Protein AF-A0A2U3DQQ8-F1 (afdb_monomer_lite)

Radius of gyration: 31.72 Å; chains: 1; bounding box: 75×87×96 Å

Sequence (753 aa):
MADPEFFMLKPSAWMDASTADTLLGSFVQNYADPLSGAHIPAIGESHLQYSVGEITGSFTDFITDPYAERTKDPSVILNSLGFKSTGETDEAFGLQGKLIWYRRLKDVDYFFDKVRNDSAVRSRVSKWISPWHNAFLVVGIMICEDVDIIWTTDTTVSQSNAEVPIRQITRATGELLSATDAHAESTTEITGHLRRARSGQSKIFAIQLRPVTKGYNIKQLSVIDRHRVLGSEREEDDSIPDDELFLDTFNTVDANARTYYYGLKAILRLLSSTLTTADASRQPPRDPTDSGFVSKKRLFTIERNHPIVPIWESHIFRYFKDTYSSEHVRSVNCLRIGVGSTPMHNPVTILVLVEPNKVSAVEAESTAKRTQDLCKSHSLSDVEVEIAELMEPRNAGDRMRGHDDTHVLNGPFARNLYIGASIGPPWSSGWGSSGSFGGHIIGKGKSPPHKEMLLALTCDHVCFTDHRPCHEKALVQRVYKMNDSTHRYEMLTPSASDADDTEEFLRQRVDAASINITDARKRGDQDFIRQQEEARVDADRSLQGFLSAKRKVGDIFGTGGARVSANAVMPMDWGVVLEDLELEHQDLNKLPPIQFSGGNTIISAIERAMGCFLSPQLGNPTPATKLPPGTLPRQISRLRTISPNPDEVFFKVGRTTGWTAGRYNPCRSMVLNNEYSDYGWCLFWCFLGIPSDVPFGAPGDSGSLVFDREGQATGLYFAGRNSIPDVSCVISLDTVFRDIETQLDVTDIRLAS

pLDDT: mean 74.2, std 21.16, range [28.09, 97.88]

Secondary structure (DSSP, 8-state):
-PPPPEEEPPGGGPEEGGGHHHHTT-EEE----SSS------S-S---PPP--EEEEEE------TTGGGSS-----GGGGSPPP-S-TTS--S-TTEEEEEEEETTHHHHHHHHHT-HHHHHHHHHH-BTTB-EEEEEEEEEEEEEEEEEE--------S------PEEEP------S----------EEEEEEE-TT--EEEEEEEEEEE--GGGTTTGGGTTTSTT-PPP------------SSSSSS-S-HHHHHTTBTBSSEEEEEEE-S-TT-TTSS--B-TTTTTPBPPPEEEPPPTT-THHHHIIIIIHHHHHHHS-GGGEEEEEEEEEES-SSGGGS-EEEEEEE-TTTS-HHHHHHHHHHHHHHHHHTT-TTEEEEEEEEE--TTHHHHHTTS-TT-S----S-SSPPTT-EEB-TT--SGGG-EE--EEEEEEETTTTT-EEEEEEE-HHHHS-S-S-TT-GGGGGS-EETTSTT---EEESS-HHHHHHHHHHHHHHHHHHHHHHHHHHHHT-HHHHHHHHHHHHHHHHHHHHHHTS--EEEEEEEE--SPEETTEEEE---EEEEE-TTS--SSTTBPPP---TTTHHHHHHHHHHHHTTS-SSSSS--S--PPPTT-S-SB--EE--SPPPTTSEEEEEETTTEEEEEEEEEEEEEEE-GGGGGG-EEEEEEEEESSTTS-S--TT-TTPEEEETT-EEEEEE---TTS-TTEEEEEEHHHHHHHHHHHHSEEEEEE--

Foldseek 3Di:
DDFFAKAFADPLPWAFCVCVQQQAQFKFKDPQESPPSPDRPPSPDDGPRDDADKDKDWDDDFDQDPPCPPPPDGQGDPVVVPGDYDDDPVPRPPLVQWTKMKMFGPPVVVSCVVQCPDPVCCVPLVVSDDPVMWMKTFGMWMKIFHKDKDKDQDPDDDDDDDDDFPDWDWDFDDDPDDDDDDDDDDGRGTTITIDGDPVGTMITGIIGIDIDDDPVCPPPPVQPPPPPRDDDDDDDDDDDDDDPDDDPPPPPLDPLQQCLQALFPFRKGWLDKPDPPVPPVFSQDLPPPDDRDGQHKFWAFDAPPPLCLVCLVVPLVVCCQVPDDLPWWFWWDFIFITRDPDSVVGFTETETETAPPPAHSVRQHVVQVVSCVSCVVSVNNRYMYIYIYGDPPPCPVVVQVPQPLVPQVPDLLDLADEFQFWKAFLPQDDQLLIATWAWWKWWAFPVVGGDIFIKIKFFQCNHPPPPPVPPPPVCLPAKPACPPVPDWTWMFTNHNHVLVVVLVVLVVQLVVLVVQLVVCVVVVNPVSNVVSVVSNVVSVVSNVSSVPRDGTQATWRTAQRQAAPPPALAGGGMTIGGGDPPRPPPAIQFHRPDDQSPPVVQQVLVVVLVQVPVDPPDPDRDPDPRPPVPQADRGAFAADPDDFRQSFKKWKAHSSRGIWIWGWHSNWMWGADPVCNPSGIHTFTKIATTPRSDARDANRHGGIFMAGSVNHTFWGWHACPSDRNRITGTDGVVVNQVSCCVRHSIHPMGGDD

Organism: Purpureocillium lilacinum (NCBI:txid33203)

InterPro domains:
  IPR009003 Peptidase S1, PA clan [SSF50494] (696-742)

Structure (mmCIF, N/CA/C/O backbone):
data_AF-A0A2U3DQQ8-F1
#
_entry.id   AF-A0A2U3DQQ8-F1
#
loop_
_atom_site.group_PDB
_atom_site.id
_atom_site.type_symbol
_atom_site.label_atom_id
_atom_site.label_alt_id
_atom_site.label_comp_id
_atom_site.label_asym_id
_atom_site.label_entity_id
_atom_site.label_seq_id
_atom_site.pdbx_PDB_ins_code
_atom_site.Cartn_x
_atom_site.Cartn_y
_atom_site.Cartn_z
_atom_site.occupancy
_atom_site.B_iso_or_equiv
_atom_site.auth_seq_id
_atom_site.auth_comp_id
_atom_site.auth_asym_id
_atom_site.auth_atom_id
_atom_site.pdbx_PDB_model_num
ATOM 1 N N . MET A 1 1 ? -12.387 24.881 3.559 1.00 42.22 1 MET A N 1
ATOM 2 C CA . MET A 1 1 ? -11.032 25.410 3.832 1.00 42.22 1 MET A CA 1
ATOM 3 C C . MET A 1 1 ? -10.789 25.194 5.312 1.00 42.22 1 MET A C 1
ATOM 5 O O . MET A 1 1 ? -11.710 25.457 6.066 1.00 42.22 1 MET A O 1
ATOM 9 N N . ALA A 1 2 ? -9.646 24.634 5.711 1.00 40.75 2 ALA A N 1
ATOM 10 C CA . ALA A 1 2 ? -9.320 24.512 7.133 1.00 40.75 2 ALA A CA 1
ATOM 11 C C . ALA A 1 2 ? -9.087 25.910 7.727 1.00 40.75 2 ALA A C 1
ATOM 13 O O . ALA A 1 2 ? -8.547 26.773 7.027 1.00 40.75 2 ALA A O 1
ATOM 14 N N . ASP A 1 3 ? -9.489 26.122 8.980 1.00 56.62 3 ASP A N 1
ATOM 15 C CA . ASP A 1 3 ? -9.179 27.360 9.693 1.00 56.62 3 ASP A CA 1
ATOM 16 C C . ASP A 1 3 ? -7.654 27.542 9.792 1.00 56.62 3 ASP A C 1
ATOM 18 O O . ASP A 1 3 ? -6.929 26.560 9.977 1.00 56.62 3 ASP A O 1
ATOM 22 N N . PRO A 1 4 ? -7.134 28.772 9.628 1.00 68.69 4 PRO A N 1
ATOM 23 C CA . PRO A 1 4 ? -5.702 29.020 9.734 1.00 68.69 4 PRO A CA 1
ATOM 24 C C . PRO A 1 4 ? -5.204 28.732 11.161 1.00 68.69 4 PRO A C 1
ATOM 26 O O . PRO A 1 4 ? -5.906 28.998 12.134 1.00 68.69 4 PRO A O 1
ATOM 29 N N . GLU A 1 5 ? -4.001 28.184 11.304 1.00 75.69 5 GLU A N 1
ATOM 30 C CA . GLU A 1 5 ? -3.415 27.832 12.607 1.00 75.69 5 GLU A CA 1
ATOM 31 C C . GLU A 1 5 ? -2.658 29.031 13.215 1.00 75.69 5 GLU A C 1
ATOM 33 O O . GLU A 1 5 ? -2.246 29.951 12.499 1.00 75.69 5 GLU A O 1
ATOM 38 N N . PHE A 1 6 ? -2.534 29.062 14.548 1.00 84.12 6 PHE A N 1
ATOM 39 C CA . PHE A 1 6 ? -1.741 30.069 15.260 1.00 84.12 6 PHE A CA 1
ATOM 40 C C . PHE A 1 6 ? -0.279 29.619 15.347 1.00 84.12 6 PHE A C 1
ATOM 42 O O . PHE A 1 6 ? 0.011 28.513 15.788 1.00 84.12 6 PHE A O 1
ATOM 49 N N . PHE A 1 7 ? 0.633 30.512 14.979 1.00 84.69 7 PHE A N 1
ATOM 50 C CA . PHE A 1 7 ? 2.076 30.362 15.100 1.00 84.69 7 PHE A CA 1
ATOM 51 C C . PHE A 1 7 ? 2.543 31.047 16.382 1.00 84.69 7 PHE A C 1
ATOM 53 O O . PHE A 1 7 ? 2.305 32.246 16.556 1.00 84.69 7 PHE A O 1
ATOM 60 N N . MET A 1 8 ? 3.190 30.297 17.273 1.00 85.69 8 MET A N 1
ATOM 61 C CA . MET A 1 8 ? 3.765 30.839 18.505 1.00 85.69 8 MET A CA 1
ATOM 62 C C . MET A 1 8 ? 5.110 31.514 18.231 1.00 85.69 8 MET A C 1
ATOM 64 O O . MET A 1 8 ? 5.943 31.005 17.485 1.00 85.69 8 MET A O 1
ATOM 68 N N . LEU A 1 9 ? 5.309 32.675 18.845 1.00 84.38 9 LEU A N 1
ATOM 69 C CA . LEU A 1 9 ? 6.535 33.457 18.793 1.00 84.38 9 LEU A CA 1
ATOM 70 C C . LEU A 1 9 ? 7.473 33.022 19.916 1.00 84.38 9 LEU A C 1
ATOM 72 O O . LEU A 1 9 ? 7.043 32.886 21.067 1.00 84.38 9 LEU A O 1
ATOM 76 N N . LYS A 1 10 ? 8.771 32.921 19.612 1.00 80.06 10 LYS A N 1
ATOM 77 C CA . LYS A 1 10 ? 9.804 32.838 20.650 1.00 80.06 10 LYS A CA 1
ATOM 78 C C . LYS A 1 10 ? 9.715 34.055 21.580 1.00 80.06 10 LYS A C 1
ATOM 80 O O . LYS A 1 10 ? 9.422 35.147 21.087 1.00 80.06 10 LYS A O 1
ATOM 85 N N . PRO A 1 11 ? 10.005 33.926 22.889 1.00 84.88 11 PRO A N 1
ATOM 86 C CA . PRO A 1 11 ? 9.949 35.045 23.836 1.00 84.88 11 PRO A CA 1
ATOM 87 C C . PRO A 1 11 ? 10.715 36.300 23.389 1.00 84.88 11 PRO A C 1
ATOM 89 O O . PRO A 1 11 ? 10.252 37.418 23.601 1.00 84.88 11 PRO A O 1
ATOM 92 N N . SER A 1 12 ? 11.852 36.128 22.707 1.00 79.75 12 SER A N 1
ATOM 93 C CA . SER A 1 12 ? 12.651 37.225 22.137 1.00 79.75 12 SER A CA 1
ATOM 94 C C . SER A 1 12 ? 11.964 37.972 20.986 1.00 79.75 12 SER A C 1
ATOM 96 O O . SER A 1 12 ? 12.320 39.113 20.701 1.00 79.75 12 SER A O 1
ATOM 98 N N . ALA A 1 13 ? 10.976 37.351 20.342 1.00 83.38 13 ALA A N 1
ATOM 99 C CA . ALA A 1 13 ? 10.200 37.892 19.230 1.00 83.38 13 ALA A CA 1
ATOM 100 C C . ALA A 1 13 ? 8.804 38.389 19.653 1.00 83.38 13 ALA A C 1
ATOM 102 O O . ALA A 1 13 ? 8.005 38.779 18.799 1.00 83.38 13 ALA A O 1
ATOM 103 N N . TRP A 1 14 ? 8.480 38.374 20.952 1.00 90.12 14 TRP A N 1
ATOM 104 C CA . TRP A 1 14 ? 7.203 38.887 21.444 1.00 90.12 14 TRP A CA 1
ATOM 105 C C . TRP A 1 14 ? 7.077 40.385 21.168 1.00 90.12 14 TRP A C 1
ATOM 107 O O . TRP A 1 14 ? 7.939 41.189 21.528 1.00 90.12 14 TRP A O 1
ATOM 117 N N . MET A 1 15 ? 5.968 40.774 20.545 1.00 91.06 15 MET A N 1
ATOM 118 C CA . MET A 1 15 ? 5.722 42.166 20.171 1.00 91.06 15 MET A CA 1
ATOM 119 C C . MET A 1 15 ? 4.923 42.885 21.249 1.00 91.06 15 MET A C 1
ATOM 121 O O . MET A 1 15 ? 4.187 42.270 22.014 1.00 91.06 15 MET A O 1
ATOM 125 N N . ASP A 1 16 ? 5.030 44.207 21.305 1.00 92.94 16 ASP A N 1
ATOM 126 C CA . ASP A 1 16 ? 4.180 44.996 22.189 1.00 92.94 16 ASP A CA 1
ATOM 127 C C . ASP A 1 16 ? 2.715 44.959 21.734 1.00 92.94 16 ASP A C 1
ATOM 129 O O . ASP A 1 16 ? 2.435 45.120 20.544 1.00 92.94 16 ASP A O 1
ATOM 133 N N . ALA A 1 17 ? 1.766 44.766 22.654 1.00 92.31 17 ALA A N 1
ATOM 134 C CA . ALA A 1 17 ? 0.347 44.697 22.302 1.00 92.31 17 ALA A CA 1
ATOM 135 C C . ALA A 1 17 ? -0.193 45.991 21.677 1.00 92.31 17 ALA A C 1
ATOM 137 O O . ALA A 1 17 ? -1.199 45.938 20.974 1.00 92.31 17 ALA A O 1
ATOM 138 N N . SER A 1 18 ? 0.484 47.132 21.853 1.00 91.50 18 SER A N 1
ATOM 139 C CA . SER A 1 18 ? 0.156 48.369 21.130 1.00 91.50 18 SER A CA 1
ATOM 140 C C . SER A 1 18 ? 0.273 48.236 19.602 1.00 91.50 18 SER A C 1
ATOM 142 O O . SER A 1 18 ? -0.361 48.993 18.872 1.00 91.50 18 SER A O 1
ATOM 144 N N . THR A 1 19 ? 1.015 47.242 19.099 1.00 90.00 19 THR A N 1
ATOM 145 C CA . THR A 1 19 ? 1.129 46.942 17.658 1.00 90.00 19 THR A CA 1
ATOM 146 C C . THR A 1 19 ? -0.018 46.081 17.116 1.00 90.00 19 THR A C 1
ATOM 148 O O . THR A 1 19 ? -0.097 45.830 15.917 1.00 90.00 19 THR A O 1
ATOM 151 N N . ALA A 1 20 ? -0.945 45.637 17.968 1.00 89.44 20 ALA A N 1
ATOM 152 C CA . ALA A 1 20 ? -2.054 44.773 17.570 1.00 89.44 20 ALA A CA 1
ATOM 153 C C . ALA A 1 20 ? -2.921 45.382 16.454 1.00 89.44 20 ALA A C 1
ATOM 155 O O . ALA A 1 20 ? -3.263 44.688 15.496 1.00 89.44 20 ALA A O 1
ATOM 156 N N . ASP A 1 21 ? -3.224 46.679 16.555 1.00 87.12 21 ASP A N 1
ATOM 157 C CA . ASP A 1 21 ? -4.077 47.400 15.598 1.00 87.12 21 ASP A CA 1
ATOM 158 C C . ASP A 1 21 ? -3.417 47.591 14.228 1.00 87.12 21 ASP A C 1
ATOM 160 O O . ASP A 1 21 ? -4.107 47.754 13.219 1.00 87.12 21 ASP A O 1
ATOM 164 N N . THR A 1 22 ? -2.083 47.605 14.181 1.00 85.62 22 THR A N 1
ATOM 165 C CA . THR A 1 22 ? -1.320 47.742 12.934 1.00 85.62 22 THR A CA 1
ATOM 166 C C . THR A 1 22 ? -1.014 46.387 12.306 1.00 85.62 22 THR A C 1
ATOM 168 O O . THR A 1 22 ? -0.900 46.293 11.082 1.00 85.62 22 THR A O 1
ATOM 171 N N . LEU A 1 23 ? -0.897 45.341 13.128 1.00 87.44 23 LEU A N 1
ATOM 172 C CA . LEU A 1 23 ? -0.547 43.995 12.697 1.00 87.44 23 LEU A CA 1
ATOM 173 C C . LEU A 1 23 ? -1.758 43.209 12.182 1.00 87.44 23 LEU A C 1
ATOM 175 O O . LEU A 1 23 ? -1.651 42.540 11.153 1.00 87.44 23 LEU A O 1
ATOM 179 N N . LEU A 1 24 ? -2.911 43.279 12.853 1.00 90.50 24 LEU A N 1
ATOM 180 C CA . LEU A 1 24 ? -4.107 42.548 12.436 1.00 90.50 24 LEU A CA 1
ATOM 181 C C . LEU A 1 24 ? -4.634 43.097 11.096 1.00 90.50 24 LEU A C 1
ATOM 183 O O . LEU A 1 24 ? -4.865 44.293 10.944 1.00 90.50 24 LEU A O 1
ATOM 187 N N . GLY A 1 25 ? -4.802 42.228 10.096 1.00 89.19 25 GLY A N 1
ATOM 188 C CA . GLY A 1 25 ? -5.177 42.629 8.734 1.00 89.19 25 GLY A CA 1
ATOM 189 C C . GLY A 1 25 ? -4.017 43.093 7.850 1.00 89.19 25 GLY A C 1
ATOM 190 O O . GLY A 1 25 ? -4.245 43.429 6.686 1.00 89.19 25 GLY A O 1
ATOM 191 N N . SER A 1 26 ? -2.781 43.081 8.357 1.00 90.06 26 SER A N 1
ATOM 192 C CA . SER A 1 26 ? -1.593 43.416 7.570 1.00 90.06 26 SER A CA 1
ATOM 193 C C . SER A 1 26 ? -1.087 42.231 6.739 1.00 90.06 26 SER A C 1
ATOM 195 O O . SER A 1 26 ? -1.282 41.063 7.090 1.00 90.06 26 SER A O 1
ATOM 197 N N . PHE A 1 27 ? -0.425 42.539 5.620 1.00 88.81 27 PHE A N 1
ATOM 198 C CA . PHE A 1 27 ? 0.308 41.554 4.827 1.00 88.81 27 PHE A CA 1
ATOM 199 C C . PHE A 1 27 ? 1.775 41.551 5.244 1.00 88.81 27 PHE A C 1
ATOM 201 O O . PHE A 1 27 ? 2.392 42.613 5.319 1.00 88.81 27 PHE A O 1
ATOM 208 N N . VAL A 1 28 ? 2.343 40.365 5.433 1.00 87.25 28 VAL A N 1
ATOM 209 C CA . VAL A 1 28 ? 3.750 40.164 5.792 1.00 87.25 28 VAL A CA 1
ATOM 210 C C . VAL A 1 28 ? 4.444 39.280 4.757 1.00 87.25 28 VAL A C 1
ATOM 212 O O . VAL A 1 28 ? 3.840 38.360 4.200 1.00 87.25 28 VAL A O 1
ATOM 215 N N . GLN A 1 29 ? 5.711 39.573 4.472 1.00 84.44 29 GLN A N 1
ATOM 216 C CA . GLN A 1 29 ? 6.558 38.792 3.568 1.00 84.44 29 GLN A CA 1
ATOM 217 C C . GLN A 1 29 ? 7.450 37.852 4.387 1.00 84.44 29 GLN A C 1
ATOM 219 O O . GLN A 1 29 ? 7.998 38.275 5.396 1.00 84.44 29 GLN A O 1
ATOM 224 N N . ASN A 1 30 ? 7.627 36.606 3.930 1.00 68.25 30 ASN A N 1
ATOM 225 C CA . ASN A 1 30 ? 8.611 35.656 4.471 1.00 68.25 30 ASN A CA 1
ATOM 226 C C . ASN A 1 30 ? 8.542 35.452 5.990 1.00 68.25 30 ASN A C 1
ATOM 228 O O . ASN A 1 30 ? 9.549 35.522 6.679 1.00 68.25 30 ASN A O 1
ATOM 232 N N . TYR A 1 31 ? 7.362 35.126 6.510 1.00 64.19 31 TYR A N 1
ATOM 233 C CA . TYR A 1 31 ? 7.214 34.803 7.932 1.00 64.19 31 TYR A CA 1
ATOM 234 C C . TYR A 1 31 ? 7.854 33.452 8.338 1.00 64.19 31 TYR A C 1
ATOM 236 O O . TYR A 1 31 ? 7.816 33.038 9.491 1.00 64.19 31 TYR A O 1
ATOM 244 N N . ALA A 1 32 ? 8.434 32.731 7.382 1.00 53.16 32 ALA A N 1
ATOM 245 C CA . ALA A 1 32 ? 8.923 31.371 7.543 1.00 53.16 32 ALA A CA 1
ATOM 246 C C . ALA A 1 32 ? 10.331 31.300 8.161 1.00 53.16 32 ALA A C 1
ATOM 248 O O . ALA A 1 32 ? 11.183 30.645 7.576 1.00 53.16 32 ALA A O 1
ATOM 249 N N . ASP A 1 33 ? 10.566 31.975 9.291 1.00 53.25 33 ASP A N 1
ATOM 250 C CA . ASP A 1 33 ? 11.602 31.595 10.263 1.00 53.25 33 ASP A CA 1
ATOM 251 C C . ASP A 1 33 ? 11.461 32.383 11.592 1.00 53.25 33 ASP A C 1
ATOM 253 O O . ASP A 1 33 ? 12.107 33.414 11.788 1.00 53.25 33 ASP A O 1
ATOM 257 N N . PRO A 1 34 ? 10.616 31.930 12.536 1.00 45.81 34 PRO A N 1
ATOM 258 C CA . PRO A 1 34 ? 10.566 32.502 13.882 1.00 45.81 34 PRO A CA 1
ATOM 259 C C . PRO A 1 34 ? 11.823 32.202 14.730 1.00 45.81 34 PRO A C 1
ATOM 261 O O . PRO A 1 34 ? 11.906 32.688 15.860 1.00 45.81 34 PRO A O 1
ATOM 264 N N . LEU A 1 35 ? 12.790 31.418 14.224 1.00 43.94 35 LEU A N 1
ATOM 265 C CA . LEU A 1 35 ? 13.997 30.990 14.940 1.00 43.94 35 LEU A CA 1
ATOM 266 C C . LEU A 1 35 ? 15.199 31.912 14.697 1.00 43.94 35 LEU A C 1
ATOM 268 O O . LEU A 1 35 ? 15.984 32.101 15.624 1.00 43.94 35 LEU A O 1
ATOM 272 N N . SER A 1 36 ? 15.339 32.529 13.517 1.00 48.25 36 SER A N 1
ATOM 273 C CA . SER A 1 36 ? 16.513 33.370 13.200 1.00 48.25 36 SER A CA 1
ATOM 274 C C . SER A 1 36 ? 16.530 34.749 13.861 1.00 48.25 36 SER A C 1
ATOM 276 O O . SER A 1 36 ? 17.510 35.480 13.715 1.00 48.25 36 SER A O 1
ATOM 278 N N . GLY A 1 37 ? 15.458 35.161 14.551 1.00 46.72 37 GLY A N 1
ATOM 279 C CA . GLY A 1 37 ? 15.333 36.532 15.067 1.00 46.72 37 GLY A CA 1
ATOM 280 C C . GLY A 1 37 ? 15.417 37.598 13.963 1.00 46.72 37 GLY A C 1
ATOM 281 O O . GLY A 1 37 ? 15.601 38.782 14.256 1.00 46.72 37 GLY A O 1
ATOM 282 N N . ALA A 1 38 ? 15.304 37.185 12.693 1.00 41.28 38 ALA A N 1
ATOM 283 C CA . ALA A 1 38 ? 15.413 38.059 11.546 1.00 41.28 38 ALA A CA 1
ATOM 284 C C . ALA A 1 38 ? 14.256 39.062 11.559 1.00 41.28 38 ALA A C 1
ATOM 286 O O . ALA A 1 38 ? 13.087 38.724 11.740 1.00 41.28 38 ALA A O 1
ATOM 287 N N . HIS A 1 39 ? 14.644 40.323 11.412 1.00 45.44 39 HIS A N 1
ATOM 288 C CA . HIS A 1 39 ? 13.839 41.526 11.540 1.00 45.44 39 HIS A CA 1
ATOM 289 C C . HIS A 1 39 ? 12.406 41.375 10.990 1.00 45.44 39 HIS A C 1
ATOM 291 O O . HIS A 1 39 ? 12.203 41.218 9.785 1.00 45.44 39 HIS A O 1
ATOM 297 N N . ILE A 1 40 ? 11.401 41.532 11.862 1.00 49.38 40 ILE A N 1
ATOM 298 C CA . ILE A 1 40 ? 10.066 41.976 11.439 1.00 49.38 40 ILE A CA 1
ATOM 299 C C . ILE A 1 40 ? 10.301 43.287 10.673 1.00 49.38 40 ILE A C 1
ATOM 301 O O . ILE A 1 40 ? 10.943 44.175 11.245 1.00 49.38 40 ILE A O 1
ATOM 305 N N . PRO A 1 41 ? 9.866 43.432 9.404 1.00 41.88 41 PRO A N 1
ATOM 306 C CA . PRO A 1 41 ? 10.071 44.679 8.680 1.00 41.88 41 PRO A CA 1
ATOM 307 C C . PRO A 1 41 ? 9.526 45.817 9.539 1.00 41.88 41 PRO A C 1
ATOM 309 O O . PRO A 1 41 ? 8.398 45.725 10.029 1.00 41.88 41 PRO A O 1
ATOM 312 N N . ALA A 1 42 ? 10.360 46.834 9.778 1.00 43.62 42 ALA A N 1
ATOM 313 C CA . ALA A 1 42 ? 10.016 47.964 10.626 1.00 43.62 42 ALA A CA 1
ATOM 314 C C . ALA A 1 42 ? 8.600 48.445 10.278 1.00 43.62 42 ALA A C 1
ATOM 316 O O . ALA A 1 42 ? 8.320 48.798 9.131 1.00 43.62 42 ALA A O 1
ATOM 317 N N . ILE A 1 43 ? 7.698 48.396 11.264 1.00 51.19 43 ILE A N 1
ATOM 318 C CA . ILE A 1 43 ? 6.328 48.915 11.181 1.00 51.19 43 ILE A CA 1
ATOM 319 C C . ILE A 1 43 ? 6.463 50.429 11.013 1.00 51.19 43 ILE A C 1
ATOM 321 O O . ILE A 1 43 ? 6.540 51.180 11.981 1.00 51.19 43 ILE A O 1
ATOM 325 N N . GLY A 1 44 ? 6.646 50.869 9.775 1.00 46.66 44 GLY A N 1
ATOM 326 C CA . GLY A 1 44 ? 7.207 52.187 9.521 1.00 46.66 44 GLY A CA 1
ATOM 327 C C . GLY A 1 44 ? 7.501 52.420 8.054 1.00 46.66 44 GLY A C 1
ATOM 328 O O . GLY A 1 44 ? 8.564 52.918 7.735 1.00 46.66 44 GLY A O 1
ATOM 329 N N . GLU A 1 45 ? 6.588 51.996 7.181 1.00 43.97 45 GLU A N 1
ATOM 330 C CA . GLU A 1 45 ? 6.246 52.644 5.911 1.00 43.97 45 GLU A CA 1
ATOM 331 C C . GLU A 1 45 ? 5.282 51.711 5.170 1.00 43.97 45 GLU A C 1
ATOM 333 O O . GLU A 1 45 ? 5.672 50.710 4.576 1.00 43.97 45 GLU A O 1
ATOM 338 N N . SER A 1 46 ? 3.995 52.077 5.182 1.00 46.16 46 SER A N 1
ATOM 339 C CA . SER A 1 46 ? 2.933 51.546 4.316 1.00 46.16 46 SER A CA 1
ATOM 340 C C . SER A 1 46 ? 2.035 50.397 4.817 1.00 46.16 46 SER A C 1
ATOM 342 O O . SER A 1 46 ? 1.916 49.339 4.204 1.00 46.16 46 SER A O 1
ATOM 344 N N . HIS A 1 47 ? 1.246 50.674 5.857 1.00 49.25 47 HIS A N 1
ATOM 345 C CA . HIS A 1 47 ? 0.075 49.859 6.195 1.00 49.25 47 HIS A CA 1
ATOM 346 C C . HIS A 1 47 ? -1.153 50.388 5.443 1.00 49.25 47 HIS A C 1
ATOM 348 O O . HIS A 1 47 ? -1.596 51.512 5.671 1.00 49.25 47 HIS A O 1
ATOM 354 N N . LEU A 1 48 ? -1.717 49.591 4.534 1.00 55.00 48 LEU A N 1
ATOM 355 C CA . LEU A 1 48 ? -3.103 49.789 4.107 1.00 55.00 48 LEU A CA 1
ATOM 356 C C . LEU A 1 48 ? -3.971 49.248 5.242 1.00 55.00 48 LEU A C 1
ATOM 358 O O . LEU A 1 48 ? -4.251 48.055 5.299 1.00 55.00 48 LEU A O 1
ATOM 362 N N . GLN A 1 49 ? -4.288 50.109 6.207 1.00 56.06 49 GLN A N 1
ATOM 363 C CA . GLN A 1 49 ? -5.121 49.732 7.339 1.00 56.06 49 GLN A CA 1
ATOM 364 C C . GLN A 1 49 ? -6.579 49.755 6.887 1.00 56.06 49 GLN A C 1
ATOM 366 O O . GLN A 1 49 ? -7.118 50.790 6.492 1.00 56.06 49 GLN A O 1
ATOM 371 N N . TYR A 1 50 ? -7.216 48.596 6.920 1.00 65.12 50 TYR A N 1
ATOM 372 C CA . TYR A 1 50 ? -8.641 48.475 6.670 1.00 65.12 50 TYR A CA 1
ATOM 373 C C . TYR A 1 50 ? -9.330 48.327 8.020 1.00 65.12 50 TYR A C 1
ATOM 375 O O . TYR A 1 50 ? -8.996 47.423 8.780 1.00 65.12 50 TYR A O 1
ATOM 383 N N . SER A 1 51 ? -10.305 49.181 8.322 1.00 55.56 51 SER A N 1
ATOM 384 C CA . SER A 1 51 ? -11.185 48.932 9.459 1.00 55.56 51 SER A CA 1
ATOM 385 C C . SER A 1 51 ? -12.121 47.776 9.111 1.00 55.56 51 SER A C 1
ATOM 387 O O . SER A 1 51 ? -12.907 47.835 8.159 1.00 55.56 51 SER A O 1
ATOM 389 N N . VAL A 1 52 ? -12.007 46.689 9.863 1.00 60.84 52 VAL A N 1
ATOM 390 C CA . VAL A 1 52 ? -12.869 45.511 9.749 1.00 60.84 52 VAL A CA 1
ATOM 391 C C . VAL A 1 52 ? -13.437 45.241 11.126 1.00 60.84 52 VAL A C 1
ATOM 393 O O . VAL A 1 52 ? -12.805 45.553 12.131 1.00 60.84 52 VAL A O 1
ATOM 396 N N . GLY A 1 53 ? -14.642 44.678 11.182 1.00 74.00 53 GLY A N 1
ATOM 397 C CA . GLY A 1 53 ? -15.146 44.144 12.439 1.00 74.00 53 GLY A CA 1
ATOM 398 C C . GLY A 1 53 ? -14.166 43.109 12.991 1.00 74.00 53 GLY A C 1
ATOM 399 O O . GLY A 1 53 ? -13.655 42.270 12.249 1.00 74.00 53 GLY A O 1
ATOM 400 N N . GLU A 1 54 ? -13.918 43.167 14.289 1.00 84.12 54 GLU A N 1
ATOM 401 C CA . GLU A 1 54 ? -13.061 42.218 14.986 1.00 84.12 54 GLU A CA 1
ATOM 402 C C . GLU A 1 54 ? -13.887 41.386 15.958 1.00 84.12 54 GLU A C 1
ATOM 404 O O . GLU A 1 54 ? -14.884 41.852 16.514 1.00 84.12 54 GLU A O 1
ATOM 409 N N . ILE A 1 55 ? -13.457 40.145 16.161 1.00 82.38 55 ILE A N 1
ATOM 410 C CA . ILE A 1 55 ? -13.926 39.300 17.252 1.00 82.38 55 ILE A CA 1
ATOM 411 C C . ILE A 1 55 ? -12.818 39.281 18.297 1.00 82.38 55 ILE A C 1
ATOM 413 O O . ILE A 1 55 ? -11.682 38.902 17.999 1.00 82.38 55 ILE A O 1
ATOM 417 N N . THR A 1 56 ? -13.159 39.685 19.516 1.00 84.75 56 THR A N 1
ATOM 418 C CA . THR A 1 56 ? -12.283 39.593 20.680 1.00 84.75 56 THR A CA 1
ATOM 419 C C . THR A 1 56 ? -12.814 38.528 21.630 1.00 84.75 56 THR A C 1
ATOM 421 O O . THR A 1 56 ? -14.023 38.384 21.817 1.00 84.75 56 THR A O 1
ATOM 424 N N . GLY A 1 57 ? -11.911 37.749 22.214 1.00 84.38 57 GLY A N 1
ATOM 425 C CA . GLY A 1 57 ? -12.244 36.757 23.231 1.00 84.38 57 GLY A CA 1
ATOM 426 C C . GLY A 1 57 ? -11.086 36.588 24.202 1.00 84.38 57 GLY A C 1
ATOM 427 O O . GLY A 1 57 ? -9.935 36.804 23.833 1.00 84.38 57 GLY A O 1
ATOM 428 N N . SER A 1 58 ? -11.380 36.218 25.443 1.00 80.62 58 SER A N 1
ATOM 429 C CA . SER A 1 58 ? -10.375 35.893 26.457 1.00 80.62 58 SER A CA 1
ATOM 430 C C . SER A 1 58 ? -10.508 34.439 26.888 1.00 80.62 58 SER A C 1
ATOM 432 O O . SER A 1 58 ? -11.605 33.881 26.884 1.00 80.62 58 SER A O 1
ATOM 434 N N . PHE A 1 59 ? -9.386 33.832 27.263 1.00 72.56 59 PHE A N 1
ATOM 435 C CA . PHE A 1 59 ? -9.362 32.519 27.893 1.00 72.56 59 PHE A CA 1
ATOM 436 C C . PHE A 1 59 ? -9.162 32.729 29.390 1.00 72.56 59 PHE A C 1
ATOM 438 O O . PHE A 1 59 ? -8.163 33.310 29.807 1.00 72.56 59 PHE A O 1
ATOM 445 N N . THR A 1 60 ? -10.149 32.327 30.187 1.00 57.34 60 THR A N 1
ATOM 446 C CA . THR A 1 60 ? -10.117 32.471 31.653 1.00 57.34 60 THR A CA 1
ATOM 447 C C . THR A 1 60 ? -10.045 31.134 32.383 1.00 57.34 60 THR A C 1
ATOM 449 O O . THR A 1 60 ? -9.770 31.120 33.578 1.00 57.34 60 THR A O 1
ATOM 452 N N . ASP A 1 61 ? -10.258 30.020 31.680 1.00 46.66 61 ASP A N 1
ATOM 453 C CA . ASP A 1 61 ? -10.327 28.681 32.268 1.00 46.66 61 ASP A CA 1
ATOM 454 C C . ASP A 1 61 ? -8.930 28.045 32.300 1.00 46.66 61 ASP A C 1
ATOM 456 O O . ASP A 1 61 ? -8.593 27.167 31.506 1.00 46.66 61 ASP A O 1
ATOM 460 N N . PHE A 1 62 ? -8.085 28.528 33.212 1.00 55.94 62 PHE A N 1
ATOM 461 C CA . PHE A 1 62 ? -6.819 27.877 33.543 1.00 55.94 62 PHE A CA 1
ATOM 462 C C . PHE A 1 62 ? -7.035 26.970 34.757 1.00 55.94 62 PHE A C 1
ATOM 464 O O . PHE A 1 62 ? -7.354 27.450 35.844 1.00 55.94 62 PHE A O 1
ATOM 471 N N . ILE A 1 63 ? -6.850 25.659 34.593 1.00 41.25 63 ILE A N 1
ATOM 472 C CA . ILE A 1 63 ? -6.771 24.732 35.727 1.00 41.25 63 ILE A CA 1
ATOM 473 C C . ILE A 1 63 ? -5.337 24.803 36.252 1.00 41.25 63 ILE A C 1
ATOM 475 O O . ILE A 1 63 ? -4.415 24.306 35.611 1.00 41.25 63 ILE A O 1
ATOM 479 N N . THR A 1 64 ? -5.126 25.437 37.404 1.00 45.03 64 THR A N 1
ATOM 480 C CA . THR A 1 64 ? -3.880 25.249 38.156 1.00 45.03 64 THR A CA 1
ATOM 481 C C . THR A 1 64 ? -3.941 23.880 38.825 1.00 45.03 64 THR A C 1
ATOM 483 O O . THR A 1 64 ? -4.814 23.675 39.670 1.00 45.03 64 THR A O 1
ATOM 486 N N . ASP A 1 65 ? -3.053 22.956 38.453 1.00 40.75 65 ASP A N 1
ATOM 487 C CA . ASP A 1 65 ? -2.930 21.653 39.117 1.00 40.75 65 ASP A CA 1
ATOM 488 C C . ASP A 1 65 ? -2.615 21.860 40.615 1.00 40.75 65 ASP A C 1
ATOM 490 O O . ASP A 1 65 ? -1.566 22.424 40.949 1.00 40.75 65 ASP A O 1
ATOM 494 N N . PRO A 1 66 ? -3.506 21.448 41.538 1.00 39.75 66 PRO A N 1
ATOM 495 C CA . PRO A 1 66 ? -3.291 21.623 42.969 1.00 39.75 66 PRO A CA 1
ATOM 496 C C . PRO A 1 66 ? -2.192 20.711 43.542 1.00 39.75 66 PRO A C 1
ATOM 498 O O . PRO A 1 66 ? -1.807 20.913 44.691 1.00 39.75 66 PRO A O 1
ATOM 501 N N . TYR A 1 67 ? -1.664 19.742 42.783 1.00 38.84 67 TYR A N 1
ATOM 502 C CA . TYR A 1 67 ? -0.639 18.799 43.250 1.00 38.84 67 TYR A CA 1
ATOM 503 C C . TYR A 1 67 ? 0.805 19.190 42.893 1.00 38.84 67 TYR A C 1
ATOM 505 O O . TYR A 1 67 ? 1.745 18.489 43.281 1.00 38.84 67 TYR A O 1
ATOM 513 N N . ALA A 1 68 ? 1.019 20.334 42.237 1.00 42.62 68 ALA A N 1
ATOM 514 C CA . ALA A 1 68 ? 2.345 20.823 41.845 1.00 42.62 68 ALA A CA 1
ATOM 515 C C . ALA A 1 68 ? 3.221 21.336 43.017 1.00 42.62 68 ALA A C 1
ATOM 517 O O . ALA A 1 68 ? 4.171 22.080 42.804 1.00 42.62 68 ALA A O 1
ATOM 518 N N . GLU A 1 69 ? 2.974 20.926 44.266 1.00 38.16 69 GLU A N 1
ATOM 519 C CA . GLU A 1 69 ? 3.861 21.252 45.397 1.00 38.16 69 GLU A CA 1
ATOM 520 C C . GLU A 1 69 ? 5.196 20.476 45.369 1.00 38.16 69 GLU A C 1
ATOM 522 O O . GLU A 1 69 ? 6.095 20.761 46.161 1.00 38.16 69 GLU A O 1
ATOM 527 N N . ARG A 1 70 ? 5.373 19.507 44.455 1.00 38.75 70 ARG A N 1
ATOM 528 C CA . ARG A 1 70 ? 6.621 18.719 44.334 1.00 38.75 70 ARG A CA 1
ATOM 529 C C . ARG A 1 70 ? 7.461 18.970 43.086 1.00 38.75 70 ARG A C 1
ATOM 531 O O . ARG A 1 70 ? 8.576 18.457 43.012 1.00 38.75 70 ARG A O 1
ATOM 538 N N . THR A 1 71 ? 7.010 19.808 42.166 1.00 34.75 71 THR A N 1
ATOM 539 C CA . THR A 1 71 ? 7.831 20.311 41.059 1.00 34.75 71 THR A CA 1
ATOM 540 C C . THR A 1 71 ? 7.791 21.824 41.119 1.00 34.75 71 THR A C 1
ATOM 542 O O . THR A 1 71 ? 6.720 22.406 41.212 1.00 34.75 71 THR A O 1
ATOM 545 N N . LYS A 1 72 ? 8.953 22.476 41.107 1.00 32.28 72 LYS A N 1
ATOM 546 C CA . LYS A 1 72 ? 9.077 23.930 41.290 1.00 32.28 72 LYS A CA 1
ATOM 547 C C . LYS A 1 72 ? 8.376 24.793 40.231 1.00 32.28 72 LYS A C 1
ATOM 549 O O . LYS A 1 72 ? 8.441 26.005 40.369 1.00 32.28 72 LYS A O 1
ATOM 554 N N . ASP A 1 73 ? 7.681 24.222 39.252 1.00 32.41 73 ASP A N 1
ATOM 555 C CA . ASP A 1 73 ? 7.113 24.958 38.128 1.00 32.41 73 ASP A CA 1
ATOM 556 C C . ASP A 1 73 ? 5.747 24.369 37.715 1.00 32.41 73 ASP A C 1
ATOM 558 O O . ASP A 1 73 ? 5.684 23.202 37.318 1.00 32.41 73 ASP A O 1
ATOM 562 N N . PRO A 1 74 ? 4.637 25.128 37.799 1.00 34.91 74 PRO A N 1
ATOM 563 C CA . PRO A 1 74 ? 3.374 24.749 37.178 1.00 34.91 74 PRO A CA 1
ATOM 564 C C . PRO A 1 74 ? 3.425 25.075 35.678 1.00 34.91 74 PRO A C 1
ATOM 566 O O . PRO A 1 74 ? 3.424 26.239 35.272 1.00 34.91 74 PRO A O 1
ATOM 569 N N . SER A 1 75 ? 3.465 24.041 34.840 1.00 34.41 75 SER A N 1
ATOM 570 C CA . SER A 1 75 ? 3.406 24.176 33.385 1.00 34.41 75 SER A CA 1
ATOM 571 C C . SER A 1 75 ? 1.957 24.344 32.908 1.00 34.41 75 SER A C 1
ATOM 573 O O . SER A 1 75 ? 1.049 23.611 33.297 1.00 34.41 75 SER A O 1
ATOM 575 N N . VAL A 1 76 ? 1.722 25.343 32.054 1.00 40.00 76 VAL A N 1
ATOM 576 C CA . VAL A 1 76 ? 0.423 25.577 31.407 1.00 40.00 76 VAL A CA 1
ATOM 577 C C . VAL A 1 76 ? 0.342 24.689 30.167 1.00 40.00 76 VAL A C 1
ATOM 579 O O . VAL A 1 76 ? 1.044 24.929 29.188 1.00 40.00 76 VAL A O 1
ATOM 582 N N . ILE A 1 77 ? -0.520 23.672 30.182 1.00 43.75 77 ILE A N 1
ATOM 583 C CA . ILE A 1 77 ? -0.756 22.823 29.008 1.00 43.75 77 ILE A CA 1
ATOM 584 C C . ILE A 1 77 ? -1.888 23.447 28.173 1.00 43.75 77 ILE A C 1
ATOM 586 O O . ILE A 1 77 ? -3.050 23.419 28.568 1.00 43.75 77 ILE A O 1
ATOM 590 N N . LEU A 1 78 ? -1.559 23.994 26.995 1.00 49.34 78 LEU A N 1
ATOM 591 C CA . LEU A 1 78 ? -2.490 24.650 26.050 1.00 49.34 78 LEU A CA 1
ATOM 592 C C . LEU A 1 78 ? -3.568 23.725 25.432 1.00 49.34 78 LEU A C 1
ATOM 594 O O . LEU A 1 78 ? -4.393 24.187 24.640 1.00 49.34 78 LEU A O 1
ATOM 598 N N . ASN A 1 79 ? -3.589 22.435 25.776 1.00 41.50 79 ASN A N 1
ATOM 599 C CA . ASN A 1 79 ? -4.460 21.427 25.156 1.00 41.50 79 ASN A CA 1
ATOM 600 C C . ASN A 1 79 ? -5.961 21.661 25.410 1.00 41.50 79 ASN A C 1
ATOM 602 O O . ASN A 1 79 ? -6.787 21.192 24.631 1.00 41.50 79 ASN A O 1
ATOM 606 N N . SER A 1 80 ? -6.336 22.415 26.448 1.00 40.53 80 SER A N 1
ATOM 607 C CA . SER A 1 80 ? -7.741 22.721 26.763 1.00 40.53 80 SER A CA 1
ATOM 608 C C . SER A 1 80 ? -8.417 23.680 25.773 1.00 40.53 80 SER A C 1
ATOM 610 O O . SER A 1 80 ? -9.631 23.863 25.824 1.00 40.53 80 SER A O 1
ATOM 612 N N . LEU A 1 81 ? -7.660 24.294 24.858 1.00 47.00 81 LEU A N 1
ATOM 613 C CA . LEU A 1 81 ? -8.144 25.393 24.019 1.00 47.00 81 LEU A CA 1
ATOM 614 C C . LEU A 1 81 ? -8.745 24.950 22.673 1.00 47.00 81 LEU A C 1
ATOM 616 O O . LEU A 1 81 ? -9.172 25.798 21.894 1.00 47.00 81 LEU A O 1
ATOM 620 N N . GLY A 1 82 ? -8.778 23.647 22.368 1.00 45.12 82 GLY A N 1
ATOM 621 C CA . GLY A 1 82 ? -9.324 23.129 21.103 1.00 45.12 82 GLY A CA 1
ATOM 622 C C . GLY A 1 82 ? -8.563 23.578 19.843 1.00 45.12 82 GLY A C 1
ATOM 623 O O . GLY A 1 82 ? -9.027 23.341 18.728 1.00 45.12 82 GLY A O 1
ATOM 624 N N . PHE A 1 83 ? -7.399 24.221 19.993 1.00 47.62 83 PHE A N 1
ATOM 625 C CA . PHE A 1 83 ? -6.523 24.611 18.888 1.00 47.62 83 PHE A CA 1
ATOM 626 C C . PHE A 1 83 ? -5.363 23.626 18.762 1.00 47.62 83 PHE A C 1
ATOM 628 O O . PHE A 1 83 ? -4.754 23.239 19.756 1.00 47.62 83 PHE A O 1
ATOM 635 N N . LYS A 1 84 ? -5.007 23.269 17.526 1.00 45.25 84 LYS A N 1
ATOM 636 C CA . LYS A 1 84 ? -3.750 22.573 17.242 1.00 45.25 84 LYS A CA 1
ATOM 637 C C . LYS A 1 84 ? -2.617 23.599 17.273 1.00 45.25 84 LYS A C 1
ATOM 639 O O . LYS A 1 84 ? -2.624 24.537 16.480 1.00 45.25 84 LYS A O 1
ATOM 644 N N . SER A 1 85 ? -1.688 23.440 18.211 1.00 47.47 85 SER A N 1
ATOM 645 C CA . SER A 1 85 ? -0.426 24.182 18.239 1.00 47.47 85 SER A CA 1
ATOM 646 C C . SER A 1 85 ? 0.664 23.316 17.611 1.00 47.47 85 SER A C 1
ATOM 648 O O . SER A 1 85 ? 0.745 22.126 17.907 1.00 47.47 85 SER A O 1
ATOM 650 N N . THR A 1 86 ? 1.498 23.897 16.754 1.00 42.62 86 THR A N 1
ATOM 651 C CA . THR A 1 86 ? 2.689 23.244 16.197 1.00 42.62 86 THR A CA 1
ATOM 652 C C . THR A 1 86 ? 3.906 24.093 16.554 1.00 42.62 86 THR A C 1
ATOM 654 O O . THR A 1 86 ? 4.115 25.151 15.961 1.00 42.62 86 THR A O 1
ATOM 657 N N . GLY A 1 87 ? 4.680 23.650 17.541 1.00 49.50 87 GLY A N 1
ATOM 658 C CA . GLY A 1 87 ? 5.920 24.276 18.001 1.00 49.50 87 GLY A CA 1
ATOM 659 C C . GLY A 1 87 ? 6.669 23.333 18.945 1.00 49.50 87 GLY A C 1
ATOM 660 O O . GLY A 1 87 ? 6.057 22.417 19.493 1.00 49.50 87 GLY A O 1
ATOM 661 N N . GLU A 1 88 ? 7.978 23.532 19.100 1.00 45.41 88 GLU A N 1
ATOM 662 C CA . GLU A 1 88 ? 8.803 22.828 20.092 1.00 45.41 88 GLU A CA 1
ATOM 663 C C . GLU A 1 88 ? 8.234 23.084 21.496 1.00 45.41 88 GLU A C 1
ATOM 665 O O . GLU A 1 88 ? 8.175 24.223 21.954 1.00 45.41 88 GLU A O 1
ATOM 670 N N . THR A 1 89 ? 7.754 22.035 22.163 1.00 50.72 89 THR A N 1
ATOM 671 C CA . THR A 1 89 ? 7.140 22.118 23.500 1.00 50.72 89 THR A CA 1
ATOM 672 C C . THR A 1 89 ? 8.159 22.239 24.631 1.00 50.72 89 THR A C 1
ATOM 674 O O . THR A 1 89 ? 7.770 22.506 25.767 1.00 50.72 89 THR A O 1
ATOM 677 N N . ASP A 1 90 ? 9.444 22.045 24.326 1.00 45.47 90 ASP A N 1
ATOM 678 C CA . ASP A 1 90 ? 10.530 22.010 25.310 1.00 45.47 90 ASP A CA 1
ATOM 679 C C . ASP A 1 90 ? 10.952 23.416 25.772 1.00 45.47 90 ASP A C 1
ATOM 681 O O . ASP A 1 90 ? 11.482 23.581 26.872 1.00 45.47 90 ASP A O 1
ATOM 685 N N . GLU A 1 91 ? 10.626 24.458 25.001 1.00 50.38 91 GLU A N 1
ATOM 686 C CA . GLU A 1 91 ? 10.604 25.830 25.502 1.00 50.38 91 GLU A CA 1
ATOM 687 C C . GLU A 1 91 ? 9.242 26.067 26.164 1.00 50.38 91 GLU A C 1
ATOM 689 O O . GLU A 1 91 ? 8.269 26.440 25.508 1.00 50.38 91 GLU A O 1
ATOM 694 N N . ALA A 1 92 ? 9.147 25.840 27.477 1.00 50.16 92 ALA A N 1
ATOM 695 C CA . ALA A 1 92 ? 7.967 26.223 28.244 1.00 50.16 92 ALA A CA 1
ATOM 696 C C . ALA A 1 92 ? 7.708 27.726 28.033 1.00 50.16 92 ALA A C 1
ATOM 698 O O . ALA A 1 92 ? 8.378 28.576 28.624 1.00 50.16 92 ALA A O 1
ATOM 699 N N . PHE A 1 93 ? 6.763 28.063 27.149 1.00 62.53 93 PHE A N 1
ATOM 700 C CA . PHE A 1 93 ? 6.361 29.440 26.892 1.00 62.53 93 PHE A CA 1
ATOM 701 C C . PHE A 1 93 ? 6.010 30.048 28.245 1.00 62.53 93 PHE A C 1
ATOM 703 O O . PHE A 1 93 ? 5.123 29.532 28.924 1.00 62.53 93 PHE A O 1
ATOM 710 N N . GLY A 1 94 ? 6.731 31.092 28.667 1.00 66.06 94 GLY A N 1
ATOM 711 C CA . GLY A 1 94 ? 6.593 31.736 29.978 1.00 66.06 94 GLY A CA 1
ATOM 712 C C . GLY A 1 94 ? 5.257 32.465 30.149 1.00 66.06 94 GLY A C 1
ATOM 713 O O . GLY A 1 94 ? 5.236 33.655 30.429 1.00 66.06 94 GLY A O 1
ATOM 714 N N . LEU A 1 95 ? 4.143 31.774 29.918 1.00 74.50 95 LEU A N 1
ATOM 715 C CA . LEU A 1 95 ? 2.755 32.217 29.986 1.00 74.50 95 LEU A CA 1
ATOM 716 C C . LEU A 1 95 ? 2.165 32.018 31.386 1.00 74.50 95 LEU A C 1
ATOM 718 O O . LEU A 1 95 ? 1.022 32.396 31.636 1.00 74.50 95 LEU A O 1
ATOM 722 N N . GLN A 1 96 ? 2.937 31.443 32.310 1.00 70.69 96 GLN A N 1
ATOM 723 C CA . GLN A 1 96 ? 2.554 31.328 33.708 1.00 70.69 96 GLN A CA 1
ATOM 724 C C . GLN A 1 96 ? 2.284 32.720 34.297 1.00 70.69 96 GLN A C 1
ATOM 726 O O . GLN A 1 96 ? 3.090 33.638 34.149 1.00 70.69 96 GLN A O 1
ATOM 731 N N . GLY A 1 97 ? 1.136 32.874 34.962 1.00 75.50 97 GLY A N 1
ATOM 732 C CA . GLY A 1 97 ? 0.724 34.155 35.545 1.00 75.50 97 GLY A CA 1
ATOM 733 C C . GLY A 1 97 ? 0.313 35.212 34.514 1.00 75.50 97 GLY A C 1
ATOM 734 O O . GLY A 1 97 ? 0.274 36.395 34.847 1.00 75.50 97 GLY A O 1
ATOM 735 N N . LYS A 1 98 ? 0.015 34.813 33.269 1.00 82.56 98 LYS A N 1
ATOM 736 C CA . LYS A 1 98 ? -0.471 35.729 32.234 1.00 82.56 98 LYS A CA 1
ATOM 737 C C . LYS A 1 98 ? -1.923 35.449 31.863 1.00 82.56 98 LYS A C 1
ATOM 739 O O . LYS A 1 98 ? -2.329 34.304 31.693 1.00 82.56 98 LYS A O 1
ATOM 744 N N . LEU A 1 99 ? -2.698 36.512 31.677 1.00 83.38 99 LEU A N 1
ATOM 745 C CA . LEU A 1 99 ? -4.025 36.461 31.075 1.00 83.38 99 LEU A CA 1
ATOM 746 C C . LEU A 1 99 ? -3.879 36.436 29.554 1.00 83.38 99 LEU A C 1
ATOM 748 O O . LEU A 1 99 ? -3.189 37.285 28.994 1.00 83.38 99 LEU A O 1
ATOM 752 N N . ILE A 1 100 ? -4.542 35.495 28.881 1.00 88.94 100 ILE A N 1
ATOM 753 C CA . ILE A 1 100 ? -4.488 35.372 27.421 1.00 88.94 100 ILE A CA 1
ATOM 754 C C . ILE A 1 100 ? -5.809 35.841 26.814 1.00 88.94 100 ILE A C 1
ATOM 756 O O . ILE A 1 100 ? -6.886 35.352 27.163 1.00 88.94 100 ILE A O 1
ATOM 760 N N . TRP A 1 101 ? -5.731 36.739 25.838 1.00 90.44 101 TRP A N 1
ATOM 761 C CA . TRP A 1 101 ? -6.846 37.046 24.946 1.00 90.44 101 TRP A CA 1
ATOM 762 C C . TRP A 1 101 ? -6.418 36.968 23.486 1.00 90.44 101 TRP A C 1
ATOM 764 O O . TRP A 1 101 ? -5.232 36.995 23.156 1.00 90.44 101 TRP A O 1
ATOM 774 N N . TYR A 1 102 ? -7.390 36.886 22.589 1.00 92.50 102 TYR A N 1
ATOM 775 C CA . TYR A 1 102 ? -7.158 36.889 21.155 1.00 92.50 102 TYR A CA 1
ATOM 776 C C . TYR A 1 102 ? -8.024 37.931 20.453 1.00 92.50 102 TYR A C 1
ATOM 778 O O . TYR A 1 102 ? -9.117 38.281 20.904 1.00 92.50 102 TYR A O 1
ATOM 786 N N . ARG A 1 103 ? -7.523 38.408 19.313 1.00 93.31 103 ARG A N 1
ATOM 787 C CA . ARG A 1 103 ? -8.254 39.242 18.354 1.00 93.31 103 ARG A CA 1
ATOM 788 C C . ARG A 1 103 ? -8.196 38.560 16.998 1.00 93.31 103 ARG A C 1
ATOM 790 O O . ARG A 1 103 ? -7.124 38.132 16.577 1.00 93.31 103 ARG A O 1
ATOM 797 N N . ARG A 1 104 ? -9.336 38.428 16.325 1.00 90.75 104 ARG A N 1
ATOM 798 C CA . ARG A 1 104 ? -9.448 37.836 14.984 1.00 90.75 104 ARG A CA 1
ATOM 799 C C . ARG A 1 104 ? -10.273 38.732 14.075 1.00 90.75 104 ARG A C 1
ATOM 801 O O . ARG A 1 104 ? -11.236 39.356 14.519 1.00 90.75 104 ARG A O 1
ATOM 808 N N . LEU A 1 105 ? -9.922 38.756 12.794 1.00 89.69 105 LEU A N 1
ATOM 809 C CA . LEU A 1 105 ? -10.741 39.411 11.780 1.00 89.69 105 LEU A CA 1
ATOM 810 C C . LEU A 1 105 ? -12.080 38.682 11.645 1.00 89.69 105 LEU A C 1
ATOM 812 O O . LEU A 1 105 ? -12.120 37.459 11.498 1.00 89.69 105 LEU A O 1
ATOM 816 N N . LYS A 1 106 ? -13.179 39.437 11.662 1.00 87.12 106 LYS A N 1
ATOM 817 C CA . LYS A 1 106 ? -14.498 38.907 11.320 1.00 87.12 106 LYS A CA 1
ATOM 818 C C . LYS A 1 106 ? -14.606 38.754 9.801 1.00 87.12 106 LYS A C 1
ATOM 820 O O . LYS A 1 106 ? -14.118 39.605 9.061 1.00 87.12 106 LYS A O 1
ATOM 825 N N . ASP A 1 107 ? -15.261 37.685 9.347 1.00 84.56 107 ASP A N 1
ATOM 826 C CA . ASP A 1 107 ? -15.543 37.436 7.927 1.00 84.56 107 ASP A CA 1
ATOM 827 C C . ASP A 1 107 ? -14.273 37.488 7.052 1.00 84.56 107 ASP A C 1
ATOM 829 O O . ASP A 1 107 ? -14.194 38.224 6.065 1.00 84.56 107 ASP A O 1
ATOM 833 N N . VAL A 1 108 ? -13.254 36.701 7.432 1.00 84.25 108 VAL A N 1
ATOM 834 C CA . VAL A 1 108 ? -11.913 36.689 6.809 1.00 84.25 108 VAL A CA 1
ATOM 835 C C . VAL A 1 108 ? -11.975 36.578 5.283 1.00 84.25 108 VAL A C 1
ATOM 837 O O . VAL A 1 108 ? -11.196 37.237 4.602 1.00 84.25 108 VAL A O 1
ATOM 840 N N . ASP A 1 109 ? -12.891 35.777 4.733 1.00 83.25 109 ASP A N 1
ATOM 841 C CA . ASP A 1 109 ? -13.057 35.631 3.281 1.00 83.25 109 ASP A CA 1
ATOM 842 C C . ASP A 1 109 ? -13.539 36.924 2.614 1.00 83.25 109 ASP A C 1
ATOM 844 O O . ASP A 1 109 ? -12.941 37.369 1.636 1.00 83.25 109 ASP A O 1
ATOM 848 N N . TYR A 1 110 ? -14.556 37.580 3.183 1.00 84.00 110 TYR A N 1
ATOM 849 C CA . TYR A 1 110 ? -15.054 38.861 2.678 1.00 84.00 110 TYR A CA 1
ATOM 850 C C . TYR A 1 110 ? -13.971 39.941 2.740 1.00 84.00 110 TYR A C 1
ATOM 852 O O . TYR A 1 110 ? -13.771 40.702 1.789 1.00 84.00 110 TYR A O 1
ATOM 860 N N . PHE A 1 111 ? -13.237 39.985 3.854 1.00 85.00 111 PHE A N 1
ATOM 861 C CA . PHE A 1 111 ? -12.098 40.876 3.999 1.00 85.00 111 PHE A CA 1
ATOM 862 C C . PHE A 1 111 ? -11.030 40.603 2.934 1.00 85.00 111 PHE A C 1
ATOM 864 O O . PHE A 1 111 ? -10.595 41.521 2.237 1.00 85.00 111 PHE A O 1
ATOM 871 N N . PHE A 1 112 ? -10.647 39.339 2.765 1.00 83.94 112 PHE A N 1
ATOM 872 C CA . PHE A 1 112 ? -9.642 38.931 1.794 1.00 83.94 112 PHE A CA 1
ATOM 873 C C . PHE A 1 112 ? -10.050 39.303 0.366 1.00 83.94 112 PHE A C 1
ATOM 875 O O . PHE A 1 112 ? -9.234 39.846 -0.376 1.00 83.94 112 PHE A O 1
ATOM 882 N N . ASP A 1 113 ? -11.310 39.087 -0.013 1.00 82.44 113 ASP A N 1
ATOM 883 C CA . ASP A 1 113 ? -11.827 39.443 -1.336 1.00 82.44 113 ASP A CA 1
ATOM 884 C C . ASP A 1 113 ? -11.842 40.955 -1.569 1.00 82.44 113 ASP A C 1
ATOM 886 O O . ASP A 1 113 ? -11.464 41.425 -2.649 1.00 82.44 113 ASP A O 1
ATOM 890 N N . LYS A 1 114 ? -12.213 41.741 -0.554 1.00 83.62 114 LYS A N 1
ATOM 891 C CA . LYS A 1 114 ? -12.159 43.206 -0.623 1.00 83.62 114 LYS A CA 1
ATOM 892 C C . LYS A 1 114 ? -10.728 43.686 -0.859 1.00 83.62 114 LYS A C 1
ATOM 894 O O . LYS A 1 114 ? -10.483 44.482 -1.763 1.00 83.62 114 LYS A O 1
ATOM 899 N N . VAL A 1 115 ? -9.782 43.173 -0.079 1.00 83.00 115 VAL A N 1
ATOM 900 C CA . VAL A 1 115 ? -8.392 43.636 -0.095 1.00 83.00 115 VAL A CA 1
ATOM 901 C C . VAL A 1 115 ? -7.607 43.095 -1.292 1.00 83.00 115 VAL A C 1
ATOM 903 O O . VAL A 1 115 ? -6.761 43.787 -1.851 1.00 83.00 115 VAL A O 1
ATOM 906 N N . ARG A 1 116 ? -7.950 41.904 -1.792 1.00 81.75 116 ARG A N 1
ATOM 907 C CA . ARG A 1 116 ? -7.405 41.353 -3.043 1.00 81.75 116 ARG A CA 1
ATOM 908 C C . ARG A 1 116 ? -7.688 42.243 -4.254 1.00 81.75 116 ARG A C 1
ATOM 910 O O . ARG A 1 116 ? -6.920 42.217 -5.218 1.00 81.75 116 ARG A O 1
ATOM 917 N N . ASN A 1 117 ? -8.786 42.992 -4.230 1.00 81.94 117 ASN A N 1
ATOM 918 C CA . ASN A 1 117 ? -9.166 43.898 -5.309 1.00 81.94 117 ASN A CA 1
ATOM 919 C C . ASN A 1 117 ? -8.534 45.292 -5.186 1.00 81.94 117 ASN A C 1
ATOM 921 O O . ASN A 1 117 ? -8.584 46.056 -6.151 1.00 81.94 117 ASN A O 1
ATOM 925 N N . ASP A 1 118 ? -7.888 45.605 -4.063 1.00 85.88 118 ASP A N 1
ATOM 926 C CA . ASP A 1 118 ? -7.194 46.872 -3.861 1.00 85.88 118 ASP A CA 1
ATOM 927 C C . ASP A 1 118 ? -5.945 46.973 -4.754 1.00 85.88 118 ASP A C 1
ATOM 929 O O . ASP A 1 118 ? -5.091 46.079 -4.797 1.00 85.88 118 ASP A O 1
ATOM 933 N N . SER A 1 119 ? -5.831 48.071 -5.502 1.00 85.38 119 SER A N 1
ATOM 934 C CA . SER A 1 119 ? -4.754 48.270 -6.473 1.00 85.38 119 SER A CA 1
ATOM 935 C C . SER A 1 119 ? -3.374 48.394 -5.820 1.00 85.38 119 SER A C 1
ATOM 937 O O . SER A 1 119 ? -2.388 47.911 -6.386 1.00 85.38 119 SER A O 1
ATOM 939 N N . ALA A 1 120 ? -3.287 48.975 -4.624 1.00 83.38 120 ALA A N 1
ATOM 940 C CA . ALA A 1 120 ? -2.037 49.126 -3.896 1.00 83.38 120 ALA A CA 1
ATOM 941 C C . ALA A 1 120 ? -1.568 47.780 -3.319 1.00 83.38 120 ALA A C 1
ATOM 943 O O . ALA A 1 120 ? -0.381 47.452 -3.431 1.00 83.38 120 ALA A O 1
ATOM 944 N N . VAL A 1 121 ? -2.494 46.946 -2.826 1.00 84.81 121 VAL A N 1
ATOM 945 C CA . VAL A 1 121 ? -2.188 45.563 -2.411 1.00 84.81 121 VAL A CA 1
ATOM 946 C C . VAL A 1 121 ? -1.739 44.723 -3.598 1.00 84.81 121 VAL A C 1
ATOM 948 O O . VAL A 1 121 ? -0.682 44.093 -3.536 1.00 84.81 121 VAL A O 1
ATOM 951 N N . ARG A 1 122 ? -2.470 44.751 -4.720 1.00 84.00 122 ARG A N 1
ATOM 952 C CA . ARG A 1 122 ? -2.090 43.999 -5.930 1.00 84.00 122 ARG A CA 1
ATOM 953 C C . ARG A 1 122 ? -0.717 44.410 -6.448 1.00 84.00 122 ARG A C 1
ATOM 955 O O . ARG A 1 122 ? 0.054 43.540 -6.844 1.00 84.00 122 ARG A O 1
ATOM 962 N N . SER A 1 123 ? -0.393 45.701 -6.430 1.00 84.69 123 SER A N 1
ATOM 963 C CA . SER A 1 123 ? 0.899 46.211 -6.903 1.00 84.69 123 SER A CA 1
ATOM 964 C C . SER A 1 123 ? 2.075 45.778 -6.018 1.00 84.69 123 SER A C 1
ATOM 966 O O . SER A 1 123 ? 3.146 45.457 -6.534 1.00 84.69 123 SER A O 1
ATOM 968 N N . ARG A 1 124 ? 1.888 45.736 -4.693 1.00 84.75 124 ARG A N 1
ATOM 969 C CA . ARG A 1 124 ? 2.960 45.409 -3.738 1.00 84.75 124 ARG A CA 1
ATOM 970 C C . ARG A 1 124 ? 3.073 43.918 -3.448 1.00 84.75 124 ARG A C 1
ATOM 972 O O . ARG A 1 124 ? 4.126 43.333 -3.678 1.00 84.75 124 ARG A O 1
ATOM 979 N N . VAL A 1 125 ? 1.985 43.282 -3.022 1.00 85.62 125 VAL A N 1
ATOM 980 C CA . VAL A 1 125 ? 1.992 41.879 -2.572 1.00 85.62 125 VAL A CA 1
ATOM 981 C C . VAL A 1 125 ? 2.321 40.921 -3.721 1.00 85.62 125 VAL A C 1
ATOM 983 O O . VAL A 1 125 ? 2.974 39.901 -3.519 1.00 85.62 125 VAL A O 1
ATOM 986 N N . SER A 1 126 ? 1.968 41.262 -4.965 1.00 83.56 126 SER A N 1
ATOM 987 C CA . SER A 1 126 ? 2.341 40.437 -6.125 1.00 83.56 126 SER A CA 1
ATOM 988 C C . SER A 1 126 ? 3.852 40.363 -6.380 1.00 83.56 126 SER A C 1
ATOM 990 O O . SER A 1 126 ? 4.304 39.375 -6.970 1.00 83.56 126 SER A O 1
ATOM 992 N N . LYS A 1 127 ? 4.617 41.371 -5.929 1.00 85.31 127 LYS A N 1
ATOM 993 C CA . LYS A 1 127 ? 6.086 41.401 -5.996 1.00 85.31 127 LYS A CA 1
ATOM 994 C C . LYS A 1 127 ? 6.725 40.570 -4.887 1.00 85.31 127 LYS A C 1
ATOM 996 O O . LYS A 1 127 ? 7.811 40.045 -5.090 1.00 85.31 127 LYS A O 1
ATOM 1001 N N . TRP A 1 128 ? 6.042 40.420 -3.752 1.00 84.69 128 TRP A N 1
ATOM 1002 C CA . TRP A 1 128 ? 6.492 39.576 -2.642 1.00 84.69 128 TRP A CA 1
ATOM 1003 C C . TRP A 1 128 ? 6.323 38.087 -2.933 1.00 84.69 128 TRP A C 1
ATOM 1005 O O . TRP A 1 128 ? 7.088 37.282 -2.422 1.00 84.69 128 TRP A O 1
ATOM 1015 N N . ILE A 1 129 ? 5.344 37.721 -3.768 1.00 81.31 129 ILE A N 1
ATOM 1016 C CA . ILE A 1 129 ? 5.076 36.322 -4.116 1.00 81.31 129 ILE A CA 1
ATOM 1017 C C . ILE A 1 129 ? 6.003 35.874 -5.255 1.00 81.31 129 ILE A C 1
ATOM 1019 O O . ILE A 1 129 ? 5.774 36.196 -6.431 1.00 81.31 129 ILE A O 1
ATOM 1023 N N . SER A 1 130 ? 7.011 35.078 -4.911 1.00 80.31 130 SER A N 1
ATOM 1024 C CA . SER A 1 130 ? 7.948 34.419 -5.829 1.00 80.31 130 SER A CA 1
ATOM 1025 C C . SER A 1 130 ? 8.036 32.916 -5.499 1.00 80.31 130 SER A C 1
ATOM 1027 O O . SER A 1 130 ? 7.495 32.488 -4.485 1.00 80.31 130 SER A O 1
ATOM 1029 N N . PRO A 1 131 ? 8.711 32.075 -6.305 1.00 72.38 131 PRO A N 1
ATOM 1030 C CA . PRO A 1 131 ? 8.936 30.662 -5.956 1.00 72.38 131 PRO A CA 1
ATOM 1031 C C . PRO A 1 131 ? 9.639 30.436 -4.598 1.00 72.38 131 PRO A C 1
ATOM 1033 O O . PRO A 1 131 ? 9.583 29.337 -4.030 1.00 72.38 131 PRO A O 1
ATOM 1036 N N . TRP A 1 132 ? 10.303 31.475 -4.087 1.00 69.31 132 TRP A N 1
ATOM 1037 C CA . TRP A 1 132 ? 11.117 31.459 -2.872 1.00 69.31 132 TRP A CA 1
ATOM 1038 C C . TRP A 1 132 ? 10.515 32.278 -1.731 1.00 69.31 132 TRP A C 1
ATOM 1040 O O . TRP A 1 132 ? 10.948 32.137 -0.592 1.00 69.31 132 TRP A O 1
ATOM 1050 N N . HIS A 1 133 ? 9.523 33.122 -2.021 1.00 76.38 133 HIS A N 1
ATOM 1051 C CA . HIS A 1 133 ? 8.954 34.052 -1.059 1.00 76.38 133 HIS A CA 1
ATOM 1052 C C . HIS A 1 133 ? 7.435 33.970 -1.054 1.00 76.38 133 HIS A C 1
ATOM 1054 O O . HIS A 1 133 ? 6.781 34.127 -2.089 1.00 76.38 133 HIS A O 1
ATOM 1060 N N . ASN A 1 134 ? 6.889 33.756 0.139 1.00 81.75 134 ASN A N 1
ATOM 1061 C CA . ASN A 1 134 ? 5.457 33.704 0.379 1.00 81.75 134 ASN A CA 1
ATOM 1062 C C . ASN A 1 134 ? 5.014 34.993 1.078 1.00 81.75 134 ASN A C 1
ATOM 1064 O O . ASN A 1 134 ? 5.718 35.532 1.937 1.00 81.75 134 ASN A O 1
ATOM 1068 N N . ALA A 1 135 ? 3.831 35.477 0.707 1.00 88.81 135 ALA A N 1
ATOM 1069 C CA . ALA A 1 135 ? 3.147 36.542 1.425 1.00 88.81 135 ALA A CA 1
ATOM 1070 C C . ALA A 1 135 ? 2.010 35.938 2.250 1.00 88.81 135 ALA A C 1
ATOM 1072 O O . ALA A 1 135 ? 1.310 35.034 1.787 1.00 88.81 135 ALA A O 1
ATOM 1073 N N . PHE A 1 136 ? 1.810 36.458 3.453 1.00 90.06 136 PHE A N 1
ATOM 1074 C CA . PHE A 1 136 ? 0.770 36.009 4.369 1.00 90.06 136 PHE A CA 1
ATOM 1075 C C . PHE A 1 136 ? -0.069 37.197 4.817 1.00 90.06 136 PHE A C 1
ATOM 1077 O O . PHE A 1 136 ? 0.447 38.301 4.964 1.00 90.06 136 PHE A O 1
ATOM 1084 N N . LEU A 1 137 ? -1.358 36.967 5.039 1.00 91.25 137 LEU A N 1
ATOM 1085 C CA . LEU A 1 137 ? -2.246 37.901 5.713 1.00 91.25 137 LEU A CA 1
ATOM 1086 C C . LEU A 1 137 ? -2.351 37.509 7.191 1.00 91.25 137 LEU A C 1
ATOM 1088 O O . LEU A 1 137 ? -2.674 36.358 7.489 1.00 91.25 137 LEU A O 1
ATOM 1092 N N . VAL A 1 138 ? -2.138 38.455 8.105 1.00 92.44 138 VAL A N 1
ATOM 1093 C CA . VAL A 1 138 ? -2.369 38.241 9.541 1.00 92.44 138 VAL A CA 1
ATOM 1094 C C . VAL A 1 138 ? -3.866 38.339 9.826 1.00 92.44 138 VAL A C 1
ATOM 1096 O O . VAL A 1 138 ? -4.459 39.411 9.723 1.00 92.44 138 VAL A O 1
ATOM 1099 N N . VAL A 1 139 ? -4.491 37.216 10.172 1.00 93.69 139 VAL A N 1
ATOM 1100 C CA . VAL A 1 139 ? -5.951 37.116 10.372 1.00 93.69 139 VAL A CA 1
ATOM 1101 C C . VAL A 1 139 ? -6.357 37.007 11.840 1.00 93.69 139 VAL A C 1
ATOM 1103 O O . VAL A 1 139 ? -7.532 37.173 12.169 1.00 93.69 139 VAL A O 1
ATOM 1106 N N . GLY A 1 140 ? -5.390 36.778 12.724 1.00 94.12 140 GLY A N 1
ATOM 1107 C CA . GLY A 1 140 ? -5.596 36.721 14.163 1.00 94.12 140 GLY A CA 1
ATOM 1108 C C . GLY A 1 140 ? -4.301 36.930 14.934 1.00 94.12 140 GLY A C 1
ATOM 1109 O O . GLY A 1 140 ? -3.215 36.711 14.405 1.00 94.12 140 GLY A O 1
ATOM 1110 N N . ILE A 1 141 ? -4.417 37.350 16.186 1.00 94.94 141 ILE A N 1
ATOM 1111 C CA . ILE A 1 141 ? -3.305 37.543 17.122 1.00 94.94 141 ILE A CA 1
ATOM 1112 C C . ILE A 1 141 ? -3.733 37.087 18.520 1.00 94.94 141 ILE A C 1
ATOM 1114 O O . ILE A 1 141 ? -4.895 37.257 18.895 1.00 94.94 141 ILE A O 1
ATOM 1118 N N . MET A 1 142 ? -2.806 36.514 19.286 1.00 94.06 142 MET A N 1
ATOM 1119 C CA . MET A 1 142 ? -2.965 36.247 20.715 1.00 94.06 142 MET A CA 1
ATOM 1120 C C . MET A 1 142 ? -2.018 37.134 21.508 1.00 94.06 142 MET A C 1
ATOM 1122 O O . MET A 1 142 ? -0.849 37.299 21.154 1.00 94.06 142 MET A O 1
ATOM 1126 N N . ILE A 1 143 ? -2.539 37.691 22.590 1.00 93.62 143 ILE A N 1
ATOM 1127 C CA . ILE A 1 143 ? -1.829 38.597 23.479 1.00 93.62 143 ILE A CA 1
ATOM 1128 C C . ILE A 1 143 ? -1.886 38.002 24.881 1.00 93.62 143 ILE A C 1
ATOM 1130 O O . ILE A 1 143 ? -2.936 37.531 25.318 1.00 93.62 143 ILE A O 1
ATOM 1134 N N . CYS A 1 144 ? -0.755 38.034 25.569 1.00 92.56 144 CYS A N 1
ATOM 1135 C CA . CYS A 1 144 ? -0.640 37.698 26.973 1.00 92.56 144 CYS A CA 1
ATOM 1136 C C . CYS A 1 144 ? -0.371 38.972 27.779 1.00 92.56 144 CYS A C 1
ATOM 1138 O O . CYS A 1 144 ? 0.429 39.815 27.369 1.00 92.56 144 CYS A O 1
ATOM 1140 N N . GLU A 1 145 ? -1.019 39.107 28.926 1.00 90.62 145 GLU A N 1
ATOM 1141 C CA . GLU A 1 145 ? -0.860 40.231 29.842 1.00 90.62 145 GLU A CA 1
ATOM 1142 C C . GLU A 1 145 ? -0.471 39.735 31.233 1.00 90.62 145 GLU A C 1
ATOM 1144 O O . GLU A 1 145 ? -1.090 38.807 31.747 1.00 90.62 145 GLU A O 1
ATOM 1149 N N . ASP A 1 146 ? 0.525 40.369 31.852 1.00 85.44 146 ASP A N 1
ATOM 1150 C CA . ASP A 1 146 ? 0.895 40.085 33.241 1.00 85.44 146 ASP A CA 1
ATOM 1151 C C . ASP A 1 146 ? -0.256 40.415 34.203 1.00 85.44 146 ASP A C 1
ATOM 1153 O O . ASP A 1 146 ? -0.770 41.542 34.236 1.00 85.44 146 ASP A O 1
ATOM 1157 N N . VAL A 1 147 ? -0.631 39.441 35.032 1.00 82.12 147 VAL A N 1
ATOM 1158 C CA . VAL A 1 147 ? -1.679 39.589 36.046 1.00 82.12 147 VAL A CA 1
ATOM 1159 C C . VAL A 1 147 ? -1.190 39.112 37.410 1.00 82.12 147 VAL A C 1
ATOM 1161 O O . VAL A 1 147 ? -0.565 38.065 37.541 1.00 82.12 147 VAL A O 1
ATOM 1164 N N . ASP A 1 148 ? -1.517 39.881 38.443 1.00 76.38 148 ASP A N 1
ATOM 1165 C CA . ASP A 1 148 ? -1.376 39.488 39.838 1.00 76.38 148 ASP A CA 1
ATOM 1166 C C . ASP A 1 148 ? -2.675 38.790 40.270 1.00 76.38 148 ASP A C 1
ATOM 1168 O O . ASP A 1 148 ? -3.764 39.363 40.174 1.00 76.38 148 ASP A O 1
ATOM 1172 N N . ILE A 1 149 ? -2.581 37.550 40.755 1.00 72.50 149 ILE A N 1
ATOM 1173 C CA . ILE A 1 149 ? -3.735 36.838 41.320 1.00 72.50 149 ILE A CA 1
ATOM 1174 C C . ILE A 1 149 ? -3.774 37.111 42.821 1.00 72.50 149 ILE A C 1
ATOM 1176 O O . ILE A 1 149 ? -2.890 36.681 43.563 1.00 72.50 149 ILE A O 1
ATOM 1180 N N . ILE A 1 150 ? -4.808 37.819 43.273 1.00 75.31 150 ILE A N 1
ATOM 1181 C CA . ILE A 1 150 ? -5.054 38.061 44.695 1.00 75.31 150 ILE A CA 1
ATOM 1182 C C . ILE A 1 150 ? -6.135 37.083 45.146 1.00 75.31 150 ILE A C 1
ATOM 1184 O O . ILE A 1 150 ? -7.290 37.179 44.734 1.00 75.31 150 ILE A O 1
ATOM 1188 N N . TRP A 1 151 ? -5.755 36.131 45.993 1.00 73.06 151 TRP A N 1
ATOM 1189 C CA . TRP A 1 151 ? -6.695 35.205 46.619 1.00 73.06 151 TRP A CA 1
ATOM 1190 C C . TRP A 1 151 ? -7.313 35.868 47.848 1.00 73.06 151 TRP A C 1
ATOM 1192 O O . TRP A 1 151 ? -6.585 36.301 48.743 1.00 73.06 151 TRP A O 1
ATOM 1202 N N . THR A 1 152 ? -8.640 35.948 47.903 1.00 70.25 152 THR A N 1
ATOM 1203 C CA . THR A 1 152 ? -9.370 36.424 49.083 1.00 70.25 152 THR A CA 1
ATOM 1204 C C . THR A 1 152 ? -10.211 35.288 49.655 1.00 70.25 152 THR A C 1
ATOM 1206 O O . THR A 1 152 ? -10.825 34.510 48.927 1.00 70.25 152 THR A O 1
ATOM 1209 N N . THR A 1 153 ? -10.212 35.160 50.981 1.00 61.06 153 THR A N 1
ATOM 1210 C CA . THR A 1 153 ? -10.939 34.104 51.707 1.00 61.06 153 THR A CA 1
ATOM 1211 C C . THR A 1 153 ? -12.204 34.609 52.406 1.00 61.06 153 THR A C 1
ATOM 1213 O O . THR A 1 153 ? -12.831 33.841 53.124 1.00 61.06 153 THR A O 1
ATOM 1216 N N . ASP A 1 154 ? -12.598 35.873 52.212 1.00 53.09 154 ASP A N 1
ATOM 1217 C CA . ASP A 1 154 ? -13.646 36.512 53.017 1.00 53.09 154 ASP A CA 1
ATOM 1218 C C . ASP A 1 154 ? -14.963 36.788 52.274 1.00 53.09 154 ASP A C 1
ATOM 1220 O O . ASP A 1 154 ? -15.008 37.385 51.201 1.00 53.09 154 ASP A O 1
ATOM 1224 N N . THR A 1 155 ? -16.058 36.432 52.953 1.00 48.41 155 THR A N 1
ATOM 1225 C CA . THR A 1 155 ? -17.481 36.648 52.624 1.00 48.41 155 THR A CA 1
ATOM 1226 C C . THR A 1 155 ? -17.990 38.091 52.799 1.00 48.41 155 THR A C 1
ATOM 1228 O O . THR A 1 155 ? -19.199 38.315 52.873 1.00 48.41 155 THR A O 1
ATOM 1231 N N . THR A 1 156 ? -17.127 39.105 52.880 1.00 43.84 156 THR A N 1
ATOM 1232 C CA . THR A 1 156 ? -17.557 40.494 53.131 1.00 43.84 156 THR A CA 1
ATOM 1233 C C . THR A 1 156 ? -17.408 41.392 51.903 1.00 43.84 156 THR A C 1
ATOM 1235 O O . THR A 1 156 ? -16.320 41.705 51.430 1.00 43.84 156 THR A O 1
ATOM 1238 N N . VAL A 1 157 ? -18.564 41.841 51.401 1.00 44.62 157 VAL A N 1
ATOM 1239 C CA . VAL A 1 157 ? -18.720 42.777 50.280 1.00 44.62 157 VAL A CA 1
ATOM 1240 C C . VAL A 1 157 ? -18.059 44.117 50.615 1.00 44.62 157 VAL A C 1
ATOM 1242 O O . VAL A 1 157 ? -18.584 44.910 51.395 1.00 44.62 157 VAL A O 1
ATOM 1245 N N . SER A 1 158 ? -16.914 44.381 49.990 1.00 36.53 158 SER A N 1
ATOM 1246 C CA . SER A 1 158 ? -16.232 45.676 50.000 1.00 36.53 158 SER A CA 1
ATOM 1247 C C . SER A 1 158 ? -16.630 46.484 48.759 1.00 36.53 158 SER A C 1
ATOM 1249 O O . SER A 1 158 ? -16.305 46.118 47.631 1.00 36.53 158 SER A O 1
ATOM 1251 N N . GLN A 1 159 ? -17.328 47.604 48.970 1.00 45.19 159 GLN A N 1
ATOM 1252 C CA . GLN A 1 159 ? -17.517 48.663 47.976 1.00 45.19 159 GLN A CA 1
ATOM 1253 C C . GLN A 1 159 ? -16.288 49.581 47.968 1.00 45.19 159 GLN A C 1
ATOM 1255 O O . GLN A 1 159 ? -16.120 50.394 48.875 1.00 45.19 159 GLN A O 1
ATOM 1260 N N . SER A 1 160 ? -15.461 49.523 46.923 1.00 33.03 160 SER A N 1
ATOM 1261 C CA . SER A 1 160 ? -14.647 50.676 46.519 1.00 33.03 160 SER A CA 1
ATOM 1262 C C . SER A 1 160 ? -14.300 50.641 45.027 1.00 33.03 160 SER A C 1
ATOM 1264 O O . SER A 1 160 ? -14.427 49.620 44.358 1.00 33.03 160 SER A O 1
ATOM 1266 N N . ASN A 1 161 ? -13.993 51.825 44.502 1.00 38.81 161 ASN A N 1
ATOM 1267 C CA . ASN A 1 161 ? -14.155 52.220 43.108 1.00 38.81 161 ASN A CA 1
ATOM 1268 C C . ASN A 1 161 ? -13.145 51.611 42.119 1.00 38.81 161 ASN A C 1
ATOM 1270 O O . ASN A 1 161 ? -11.944 51.601 42.365 1.00 38.81 161 ASN A O 1
ATOM 1274 N N . ALA A 1 162 ? -13.678 51.293 40.933 1.00 37.88 162 ALA A N 1
ATOM 1275 C CA . ALA A 1 162 ? -12.988 51.104 39.655 1.00 37.88 162 ALA A CA 1
ATOM 1276 C C . ALA A 1 162 ? -11.985 49.936 39.559 1.00 37.88 162 ALA A C 1
ATOM 1278 O O . ALA A 1 162 ? -10.876 50.104 39.061 1.00 37.88 162 ALA A O 1
ATOM 1279 N N . GLU A 1 163 ? -12.412 48.729 39.925 1.00 35.34 163 GLU A N 1
ATOM 1280 C CA . GLU A 1 163 ? -11.817 47.492 39.403 1.00 35.34 163 GLU A CA 1
ATOM 1281 C C . GLU A 1 163 ? -12.867 46.780 38.532 1.00 35.34 163 GLU A C 1
ATOM 1283 O O . GLU A 1 163 ? -14.003 46.567 38.954 1.00 35.34 163 GLU A O 1
ATOM 1288 N N . VAL A 1 164 ? -12.524 46.488 37.272 1.00 32.84 164 VAL A N 1
ATOM 1289 C CA . VAL A 1 164 ? -13.383 45.715 36.361 1.00 32.84 164 VAL A CA 1
ATOM 1290 C C . VAL A 1 164 ? -13.281 44.249 36.792 1.00 32.84 164 VAL A C 1
ATOM 1292 O O . VAL A 1 164 ? -12.185 43.695 36.711 1.00 32.84 164 VAL A O 1
ATOM 1295 N N . PRO A 1 165 ? -14.363 43.597 37.258 1.00 36.12 165 PRO A N 1
ATOM 1296 C CA . PRO A 1 165 ? -14.285 42.222 37.726 1.00 36.12 165 PRO A CA 1
ATOM 1297 C C . PRO A 1 165 ? -14.130 41.287 36.524 1.00 36.12 165 PRO A C 1
ATOM 1299 O O . PRO A 1 165 ? -15.097 40.968 35.831 1.00 36.12 165 PRO A O 1
ATOM 1302 N N . ILE A 1 166 ? -12.906 40.836 36.260 1.00 44.38 166 ILE A N 1
ATOM 1303 C CA . ILE A 1 166 ? -12.647 39.767 35.294 1.00 44.38 166 ILE A CA 1
ATOM 1304 C C . ILE A 1 166 ? -12.739 38.438 36.055 1.00 44.38 166 ILE A C 1
ATOM 1306 O O . ILE A 1 166 ? -11.734 37.969 36.561 1.00 44.38 166 ILE A O 1
ATOM 1310 N N . ARG A 1 167 ? -13.979 37.922 36.146 1.00 50.00 167 ARG A N 1
ATOM 1311 C CA . ARG A 1 167 ? -14.467 36.568 36.532 1.00 50.00 167 ARG A CA 1
ATOM 1312 C C . ARG A 1 167 ? -13.830 35.819 37.729 1.00 50.00 167 ARG A C 1
ATOM 1314 O O . ARG A 1 167 ? -12.656 35.914 38.039 1.00 50.00 167 ARG A O 1
ATOM 1321 N N . GLN A 1 168 ? -14.671 35.021 38.391 1.00 49.09 168 GLN A N 1
ATOM 1322 C CA . GLN A 1 168 ? -14.368 34.217 39.581 1.00 49.09 168 GLN A CA 1
ATOM 1323 C C . GLN A 1 168 ? -13.551 32.965 39.201 1.00 49.09 168 GLN A C 1
ATOM 1325 O O . GLN A 1 168 ? -13.981 32.213 38.329 1.00 49.09 168 GLN A O 1
ATOM 1330 N N . ILE A 1 169 ? -12.398 32.733 39.842 1.00 49.38 169 ILE A N 1
ATOM 1331 C CA . ILE A 1 169 ? -11.661 31.458 39.757 1.00 49.38 169 ILE A CA 1
ATOM 1332 C C . ILE A 1 169 ? -11.926 30.685 41.049 1.00 49.38 169 ILE A C 1
ATOM 1334 O O . ILE A 1 169 ? -11.538 31.151 42.122 1.00 49.38 169 ILE A O 1
ATOM 1338 N N . THR A 1 170 ? -12.578 29.525 40.947 1.00 42.50 170 THR A N 1
ATOM 1339 C CA . THR A 1 170 ? -12.903 28.667 42.095 1.00 42.50 170 THR A CA 1
ATOM 1340 C C . THR A 1 170 ? -11.801 27.632 42.306 1.00 42.50 170 THR A C 1
ATOM 1342 O O . THR A 1 170 ? -11.542 26.803 41.433 1.00 42.50 170 THR A O 1
ATOM 1345 N N . ARG A 1 171 ? -11.145 27.660 43.471 1.00 45.31 171 ARG A N 1
ATOM 1346 C CA . ARG A 1 171 ? -10.156 26.642 43.864 1.00 45.31 171 ARG A CA 1
ATOM 1347 C C . ARG A 1 171 ? -10.826 25.559 44.713 1.00 45.31 171 ARG A C 1
ATOM 1349 O O . ARG A 1 171 ? -11.444 25.878 45.723 1.00 45.31 171 ARG A O 1
ATOM 1356 N N . ALA A 1 172 ? -10.664 24.289 44.342 1.00 44.97 172 ALA A N 1
ATOM 1357 C CA . ALA A 1 172 ? -11.058 23.161 45.186 1.00 44.97 172 ALA A CA 1
ATOM 1358 C C . ALA A 1 172 ? -9.956 22.883 46.224 1.00 44.97 172 ALA A C 1
ATOM 1360 O O . ALA A 1 172 ? -8.816 22.588 45.861 1.00 44.97 172 ALA A O 1
ATOM 1361 N N . THR A 1 173 ? -10.269 22.996 47.513 1.00 47.84 173 THR A N 1
ATOM 1362 C CA . THR A 1 173 ? -9.375 22.592 48.605 1.00 47.84 173 THR A CA 1
ATOM 1363 C C . THR A 1 173 ? -9.592 21.114 48.921 1.00 47.84 173 THR A C 1
ATOM 1365 O O . THR A 1 173 ? -10.599 20.735 49.508 1.00 47.84 173 THR A O 1
ATOM 1368 N N . GLY A 1 174 ? -8.648 20.259 48.527 1.00 42.84 174 GLY A N 1
ATOM 1369 C CA . GLY A 1 174 ? -8.587 18.881 49.011 1.00 42.84 174 GLY A CA 1
ATOM 1370 C C . GLY A 1 174 ? -7.784 18.818 50.307 1.00 42.84 174 GLY A C 1
ATOM 1371 O O . GLY A 1 174 ? -6.560 18.735 50.253 1.00 42.84 174 GLY A O 1
ATOM 1372 N N . GLU A 1 175 ? -8.438 18.869 51.469 1.00 36.53 175 GLU A N 1
ATOM 1373 C CA . GLU A 1 175 ? -7.784 18.501 52.731 1.00 36.53 175 GLU A CA 1
ATOM 1374 C C . GLU A 1 175 ? -7.690 16.973 52.832 1.00 36.53 175 GLU A C 1
ATOM 1376 O O . GLU A 1 175 ? -8.697 16.266 52.874 1.00 36.53 175 GLU A O 1
ATOM 1381 N N . LEU A 1 176 ? -6.464 16.447 52.890 1.00 38.03 176 LEU A N 1
ATOM 1382 C CA . LEU A 1 176 ? -6.211 15.042 53.197 1.00 38.03 176 LEU A CA 1
ATOM 1383 C C . LEU A 1 176 ? -6.329 14.835 54.715 1.00 38.03 176 LEU A C 1
ATOM 1385 O O . LEU A 1 176 ? -5.328 14.829 55.433 1.00 38.03 176 LEU A O 1
ATOM 1389 N N . LEU A 1 177 ? -7.554 14.681 55.217 1.00 37.16 177 LEU A N 1
ATOM 1390 C CA . LEU A 1 177 ? -7.776 14.253 56.596 1.00 37.16 177 LEU A CA 1
ATOM 1391 C C . LEU A 1 177 ? -7.671 12.727 56.691 1.00 37.16 177 LEU A C 1
ATOM 1393 O O . LEU A 1 177 ? -8.422 11.974 56.071 1.00 37.16 177 LEU A O 1
ATOM 1397 N N . SER A 1 178 ? -6.696 12.285 57.487 1.00 43.72 178 SER A N 1
ATOM 1398 C CA . SER A 1 178 ? -6.563 10.911 57.966 1.00 43.72 178 SER A CA 1
ATOM 1399 C C . SER A 1 178 ? -7.886 10.440 58.566 1.00 43.72 178 SER A C 1
ATOM 1401 O O . SER A 1 178 ? -8.453 11.105 59.430 1.00 43.72 178 SER A O 1
ATOM 1403 N N . ALA A 1 179 ? -8.340 9.275 58.111 1.00 44.53 179 ALA A N 1
ATOM 1404 C CA . ALA A 1 179 ? -9.601 8.659 58.481 1.00 44.53 179 ALA A CA 1
ATOM 1405 C C . ALA A 1 179 ? -9.779 8.542 60.002 1.00 44.53 179 ALA A C 1
ATOM 1407 O O . ALA A 1 179 ? -9.110 7.724 60.624 1.00 44.53 179 ALA A O 1
ATOM 1408 N N . THR A 1 180 ? -10.715 9.315 60.555 1.00 45.78 180 THR A N 1
ATOM 1409 C CA . THR A 1 180 ? -11.775 8.834 61.456 1.00 45.78 180 THR A CA 1
ATOM 1410 C C . THR A 1 180 ? -12.805 9.943 61.689 1.00 45.78 180 THR A C 1
ATOM 1412 O O . THR A 1 180 ? -12.453 11.047 62.088 1.00 45.78 180 THR A O 1
ATOM 1415 N N . ASP A 1 181 ? -14.063 9.556 61.495 1.00 43.81 181 ASP A N 1
ATOM 1416 C CA . ASP A 1 181 ? -15.324 10.188 61.893 1.00 43.81 181 ASP A CA 1
ATOM 1417 C C . ASP A 1 181 ? -15.920 11.325 61.044 1.00 43.81 181 ASP A C 1
ATOM 1419 O O . ASP A 1 181 ? -15.323 12.351 60.734 1.00 43.81 181 ASP A O 1
ATOM 1423 N N . ALA A 1 182 ? -17.175 11.070 60.664 1.00 49.38 182 ALA A N 1
ATOM 1424 C CA . ALA A 1 182 ? -17.994 11.830 59.741 1.00 49.38 182 ALA A CA 1
ATOM 1425 C C . ALA A 1 182 ? -18.502 13.139 60.356 1.00 49.38 182 ALA A C 1
ATOM 1427 O O . ALA A 1 182 ? -19.275 13.116 61.313 1.00 49.38 182 ALA A O 1
ATOM 1428 N N . HIS A 1 183 ? -18.170 14.267 59.727 1.00 41.66 183 HIS A N 1
ATOM 1429 C CA . HIS A 1 183 ? -18.929 15.508 59.837 1.00 41.66 183 HIS A CA 1
ATOM 1430 C C . HIS A 1 183 ? -18.851 16.323 58.538 1.00 41.66 183 HIS A C 1
ATOM 1432 O O . HIS A 1 183 ? -17.906 16.199 57.769 1.00 41.66 183 HIS A O 1
ATOM 1438 N N . ALA A 1 184 ? -19.917 17.089 58.295 1.00 46.06 184 ALA A N 1
ATOM 1439 C CA . ALA A 1 184 ? -20.274 17.774 57.056 1.00 46.06 184 ALA A CA 1
ATOM 1440 C C . ALA A 1 184 ? -19.110 18.468 56.319 1.00 46.06 184 ALA A C 1
ATOM 1442 O O . ALA A 1 184 ? -18.408 19.297 56.896 1.00 46.06 184 ALA A O 1
ATOM 1443 N N . GLU A 1 185 ? -18.986 18.178 55.020 1.00 38.94 185 GLU A N 1
ATOM 1444 C CA . GLU A 1 185 ? -18.093 18.868 54.087 1.00 38.94 185 GLU A CA 1
ATOM 1445 C C . GLU A 1 185 ? -18.519 20.335 53.941 1.00 38.94 185 GLU A C 1
ATOM 1447 O O . GLU A 1 185 ? -19.503 20.675 53.286 1.00 38.94 185 GLU A O 1
ATOM 1452 N N . SER A 1 186 ? -17.768 21.220 54.586 1.00 41.72 186 SER A N 1
ATOM 1453 C CA . SER A 1 186 ? -17.809 22.656 54.345 1.00 41.72 186 SER A CA 1
ATOM 1454 C C . SER A 1 186 ? -16.782 22.967 53.256 1.00 41.72 186 SER A C 1
ATOM 1456 O O . SER A 1 186 ? -15.598 23.127 53.549 1.00 41.72 186 SER A O 1
ATOM 1458 N N . THR A 1 187 ? -17.214 23.043 51.997 1.00 44.22 187 THR A N 1
ATOM 1459 C CA . THR A 1 187 ? -16.376 23.550 50.903 1.00 44.22 187 THR A CA 1
ATOM 1460 C C . THR A 1 187 ? -16.205 25.057 51.070 1.00 44.22 187 THR A C 1
ATOM 1462 O O . THR A 1 187 ? -17.133 25.826 50.813 1.00 44.22 187 THR A O 1
ATOM 1465 N N . THR A 1 188 ? -15.031 25.498 51.511 1.00 50.00 188 THR A N 1
ATOM 1466 C CA . THR A 1 188 ? -14.653 26.912 51.491 1.00 50.00 188 THR A CA 1
ATOM 1467 C C . THR A 1 188 ? -14.328 27.304 50.055 1.00 50.00 188 THR A C 1
ATOM 1469 O O . THR A 1 188 ? -13.286 26.943 49.514 1.00 50.00 188 THR A O 1
ATOM 1472 N N . GLU A 1 189 ? -15.243 28.027 49.412 1.00 50.31 189 GLU A N 1
ATOM 1473 C CA . GLU A 1 189 ? -15.035 28.551 48.065 1.00 50.31 189 GLU A CA 1
ATOM 1474 C C . GLU A 1 189 ? -14.000 29.687 48.113 1.00 50.31 189 GLU A C 1
ATOM 1476 O O . GLU A 1 189 ? -14.313 30.823 48.467 1.00 50.31 189 GLU A O 1
ATOM 1481 N N . ILE A 1 190 ? -12.738 29.388 47.791 1.00 58.28 190 ILE A N 1
ATOM 1482 C CA . ILE A 1 190 ? -11.709 30.425 47.650 1.00 58.28 190 ILE A CA 1
ATOM 1483 C C . ILE A 1 190 ? -11.876 31.055 46.270 1.00 58.28 190 ILE A C 1
ATOM 1485 O O . ILE A 1 190 ? -11.711 30.383 45.249 1.00 58.28 190 ILE A O 1
ATOM 1489 N N . THR A 1 191 ? -12.183 32.351 46.254 1.00 61.34 191 THR A N 1
ATOM 1490 C CA . THR A 1 191 ? -12.298 33.145 45.032 1.00 61.34 191 THR A CA 1
ATOM 1491 C C . THR A 1 191 ? -10.985 33.877 44.766 1.00 61.34 191 THR A C 1
ATOM 1493 O O . THR A 1 191 ? -10.511 34.662 45.586 1.00 61.34 191 THR A O 1
ATOM 1496 N N . GLY A 1 192 ? -10.376 33.618 43.609 1.00 69.00 192 GLY A N 1
ATOM 1497 C CA . GLY A 1 192 ? -9.261 34.422 43.105 1.00 69.00 192 GLY A CA 1
ATOM 1498 C C . GLY A 1 192 ? -9.766 35.640 42.335 1.00 69.00 192 GLY A C 1
ATOM 1499 O O . GLY A 1 192 ? -10.596 35.493 41.438 1.00 69.00 192 GLY A O 1
ATOM 1500 N N . HIS A 1 193 ? -9.247 36.830 42.646 1.00 69.06 193 HIS A N 1
ATOM 1501 C CA . HIS A 1 193 ? -9.441 38.033 41.839 1.00 69.06 193 HIS A CA 1
ATOM 1502 C C . HIS A 1 193 ? -8.186 38.314 41.010 1.00 69.06 193 HIS A C 1
ATOM 1504 O O . HIS A 1 193 ? -7.083 38.457 41.542 1.00 69.06 193 HIS A O 1
ATOM 1510 N N . LEU A 1 194 ? -8.364 38.413 39.692 1.00 66.56 194 LEU A N 1
ATOM 1511 C CA . LEU A 1 194 ? -7.318 38.832 38.765 1.00 66.56 194 LEU A CA 1
ATOM 1512 C C . LEU A 1 194 ? -7.175 40.353 38.805 1.00 66.56 194 LEU A C 1
ATOM 1514 O O . LEU A 1 194 ? -8.110 41.084 38.473 1.00 66.56 194 LEU A O 1
ATOM 1518 N N . ARG A 1 195 ? -5.987 40.837 39.161 1.00 73.75 195 ARG A N 1
ATOM 1519 C CA . ARG A 1 195 ? -5.621 42.246 39.056 1.00 73.75 195 ARG A CA 1
ATOM 1520 C C . ARG A 1 195 ? -4.546 42.392 37.989 1.00 73.75 195 ARG A C 1
ATOM 1522 O O . ARG A 1 195 ? -3.565 41.663 37.990 1.00 73.75 195 ARG A O 1
ATOM 1529 N N . ARG A 1 196 ? -4.695 43.353 37.078 1.00 73.94 196 ARG A N 1
ATOM 1530 C CA . ARG A 1 196 ? -3.628 43.687 36.122 1.00 73.94 196 ARG A CA 1
ATOM 1531 C C . ARG A 1 196 ? -2.360 44.065 36.899 1.00 73.94 196 ARG A C 1
ATOM 1533 O O . ARG A 1 196 ? -2.424 44.947 37.763 1.00 73.94 196 ARG A O 1
ATOM 1540 N N . ALA A 1 197 ? -1.241 43.399 36.612 1.00 74.56 197 ALA A N 1
ATOM 1541 C CA . ALA A 1 197 ? 0.006 43.628 37.332 1.00 74.56 197 ALA A CA 1
ATOM 1542 C C . ALA A 1 197 ? 0.503 45.064 37.117 1.00 74.56 197 ALA A C 1
ATOM 1544 O O . ALA A 1 197 ? 0.269 45.669 36.067 1.00 74.56 197 ALA A O 1
ATOM 1545 N N . ARG A 1 198 ? 1.230 45.628 38.091 1.00 63.53 198 ARG A N 1
ATOM 1546 C CA . ARG A 1 198 ? 1.786 46.995 37.965 1.00 63.53 198 ARG A CA 1
ATOM 1547 C C . ARG A 1 198 ? 2.791 47.139 36.813 1.00 63.53 198 ARG A C 1
ATOM 1549 O O . ARG A 1 198 ? 3.002 48.263 36.364 1.00 63.53 198 ARG A O 1
ATOM 1556 N N . SER A 1 199 ? 3.394 46.041 36.342 1.00 68.38 199 SER A N 1
ATOM 1557 C CA . SER A 1 199 ? 4.245 46.034 35.141 1.00 68.38 199 SER A CA 1
ATOM 1558 C C . SER A 1 199 ? 3.443 46.296 33.862 1.00 68.38 199 SER A C 1
ATOM 1560 O O . SER A 1 199 ? 3.986 46.894 32.936 1.00 68.38 199 SER A O 1
ATOM 1562 N N . GLY A 1 200 ? 2.168 45.881 33.814 1.00 65.94 200 GLY A N 1
ATOM 1563 C CA . GLY A 1 200 ? 1.197 46.180 32.755 1.00 65.94 200 GLY A CA 1
ATOM 1564 C C . GLY A 1 200 ? 1.619 45.794 31.335 1.00 65.94 200 GLY A C 1
ATOM 1565 O O . GLY A 1 200 ? 1.045 46.309 30.374 1.00 65.94 200 GLY A O 1
ATOM 1566 N N . GLN A 1 201 ? 2.641 44.950 31.169 1.00 83.94 201 GLN A N 1
ATOM 1567 C CA . GLN A 1 201 ? 3.142 44.618 29.844 1.00 83.94 201 GLN A CA 1
ATOM 1568 C C . GLN A 1 201 ? 2.220 43.590 29.194 1.00 83.94 201 GLN A C 1
ATOM 1570 O O . GLN A 1 201 ? 2.156 42.429 29.590 1.00 83.94 201 GLN A O 1
ATOM 1575 N N . SER A 1 202 ? 1.509 44.042 28.167 1.00 90.94 202 SER A N 1
ATOM 1576 C CA . SER A 1 202 ? 0.773 43.183 27.249 1.00 90.94 202 SER A CA 1
ATOM 1577 C C . SER A 1 202 ? 1.654 42.893 26.035 1.00 90.94 202 SER A C 1
ATOM 1579 O O . SER A 1 202 ? 2.163 43.822 25.400 1.00 90.94 202 SER A O 1
ATOM 1581 N N . LYS A 1 203 ? 1.838 41.618 25.695 1.00 93.88 203 LYS A N 1
ATOM 1582 C CA . LYS A 1 203 ? 2.684 41.178 24.580 1.00 93.88 203 LYS A CA 1
ATOM 1583 C C . LYS A 1 203 ? 1.931 40.259 23.628 1.00 93.88 203 LYS A C 1
ATOM 1585 O O . LYS A 1 203 ? 1.203 39.382 24.075 1.00 93.88 203 LYS A O 1
ATOM 1590 N N . ILE A 1 204 ? 2.108 40.441 22.322 1.00 92.88 204 ILE A N 1
ATOM 1591 C CA . ILE A 1 204 ? 1.653 39.489 21.303 1.00 92.88 204 ILE A CA 1
ATOM 1592 C C . ILE A 1 204 ? 2.660 38.341 21.278 1.00 92.88 204 ILE A C 1
ATOM 1594 O O . ILE A 1 204 ? 3.834 38.571 20.987 1.00 92.88 204 ILE A O 1
ATOM 1598 N N . PHE A 1 205 ? 2.194 37.128 21.566 1.00 92.19 205 PHE A N 1
ATOM 1599 C CA . PHE A 1 205 ? 3.033 35.924 21.614 1.00 92.19 205 PHE A CA 1
ATOM 1600 C C . PHE A 1 205 ? 2.633 34.872 20.574 1.00 92.19 205 PHE A C 1
ATOM 1602 O O . PHE A 1 205 ? 3.358 33.901 20.392 1.00 92.19 205 PHE A O 1
ATOM 1609 N N . ALA A 1 206 ? 1.505 35.039 19.880 1.00 91.94 206 ALA A N 1
ATOM 1610 C CA . ALA A 1 206 ? 1.157 34.188 18.747 1.00 91.94 206 ALA A CA 1
ATOM 1611 C C . ALA A 1 206 ? 0.371 34.957 17.685 1.00 91.94 206 ALA A C 1
ATOM 1613 O O . ALA A 1 206 ? -0.382 35.883 18.001 1.00 91.94 206 ALA A O 1
ATOM 1614 N N . ILE A 1 207 ? 0.515 34.557 16.422 1.00 93.62 207 ILE A N 1
ATOM 1615 C CA . ILE A 1 207 ? -0.217 35.147 15.297 1.00 93.62 207 ILE A CA 1
ATOM 1616 C C . ILE A 1 207 ? -0.801 34.072 14.385 1.00 93.62 207 ILE A C 1
ATOM 1618 O O . ILE A 1 207 ? -0.225 33.010 14.200 1.00 93.62 207 ILE A O 1
ATOM 1622 N N . GLN A 1 208 ? -1.957 34.339 13.798 1.00 92.69 208 GLN A N 1
ATOM 1623 C CA . GLN A 1 208 ? -2.653 33.446 12.880 1.00 92.69 208 GLN A CA 1
ATOM 1624 C C . GLN A 1 208 ? -2.480 33.967 11.457 1.00 92.69 208 GLN A C 1
ATOM 1626 O O . GLN A 1 208 ? -2.809 35.123 11.171 1.00 92.69 208 GLN A O 1
ATOM 1631 N N . LEU A 1 209 ? -1.984 33.117 10.559 1.00 91.06 209 LEU A N 1
ATOM 1632 C CA . LEU A 1 209 ? -1.606 33.516 9.203 1.00 91.06 209 LEU A CA 1
ATOM 1633 C C . LEU A 1 209 ? -2.433 32.805 8.139 1.00 91.06 209 LEU A C 1
ATOM 1635 O O . LEU A 1 209 ? -2.663 31.600 8.202 1.00 91.06 209 LEU A O 1
ATOM 1639 N N . ARG A 1 210 ? -2.824 33.554 7.107 1.00 89.81 210 ARG A N 1
ATOM 1640 C CA . ARG A 1 210 ? -3.455 33.033 5.893 1.00 89.81 210 ARG A CA 1
ATOM 1641 C C . ARG A 1 210 ? -2.519 33.221 4.692 1.00 89.81 210 ARG A C 1
ATOM 1643 O O . ARG A 1 210 ? -2.217 34.367 4.357 1.00 89.81 210 ARG A O 1
ATOM 1650 N N . PRO A 1 211 ? -2.083 32.148 4.009 1.00 87.38 211 PRO A N 1
ATOM 1651 C CA . PRO A 1 211 ? -1.234 32.260 2.823 1.00 87.38 211 PRO A CA 1
ATOM 1652 C C . PRO A 1 211 ? -1.915 33.027 1.680 1.00 87.38 211 PRO A C 1
ATOM 1654 O O . PRO A 1 211 ? -3.109 32.851 1.418 1.00 87.38 211 PRO A O 1
ATOM 1657 N N . VAL A 1 212 ? -1.147 33.846 0.958 1.00 87.31 212 VAL A N 1
ATOM 1658 C CA . VAL A 1 212 ? -1.602 34.623 -0.205 1.00 87.31 212 VAL A CA 1
ATOM 1659 C C . VAL A 1 212 ? -0.966 34.048 -1.465 1.00 87.31 212 VAL A C 1
ATOM 1661 O O . VAL A 1 212 ? 0.249 34.095 -1.639 1.00 87.31 212 VAL A O 1
ATOM 1664 N N . THR A 1 213 ? -1.784 33.525 -2.381 1.00 80.00 213 THR A N 1
ATOM 1665 C CA . THR A 1 213 ? -1.296 32.855 -3.598 1.00 80.00 213 THR A CA 1
ATOM 1666 C C . THR A 1 213 ? -1.659 33.630 -4.867 1.00 80.00 213 THR A C 1
ATOM 1668 O O . THR A 1 213 ? -2.700 34.288 -4.952 1.00 80.00 213 THR A O 1
ATOM 1671 N N . LYS A 1 214 ? -0.805 33.559 -5.901 1.00 73.12 214 LYS A N 1
ATOM 1672 C CA . LYS A 1 214 ? -1.156 34.064 -7.241 1.00 73.12 214 LYS A CA 1
ATOM 1673 C C . LYS A 1 214 ? -2.271 33.181 -7.809 1.00 73.12 214 LYS A C 1
ATOM 1675 O O . LYS A 1 214 ? -2.126 31.964 -7.876 1.00 73.12 214 LYS A O 1
ATOM 1680 N N . GLY A 1 215 ? -3.371 33.799 -8.248 1.00 51.59 215 GLY A N 1
ATOM 1681 C CA . GLY A 1 215 ? -4.618 33.124 -8.648 1.00 51.59 215 GLY A CA 1
ATOM 1682 C C . GLY A 1 215 ? -4.515 32.052 -9.746 1.00 51.59 215 GLY A C 1
ATOM 1683 O O . GLY A 1 215 ? -5.484 31.336 -9.964 1.00 51.59 215 GLY A O 1
ATOM 1684 N N . TYR A 1 216 ? -3.358 31.893 -10.391 1.00 42.88 216 TYR A N 1
ATOM 1685 C CA . TYR A 1 216 ? -3.081 30.809 -11.338 1.00 42.88 216 TYR A CA 1
ATOM 1686 C C . TYR A 1 216 ? -2.753 29.449 -10.680 1.00 42.88 216 TYR A C 1
ATOM 1688 O O . TYR A 1 216 ? -2.738 28.445 -11.381 1.00 42.88 216 TYR A O 1
ATOM 1696 N N . ASN A 1 217 ? -2.562 29.377 -9.353 1.00 43.44 217 ASN A N 1
ATOM 1697 C CA . ASN A 1 217 ? -2.121 28.155 -8.651 1.00 43.44 217 ASN A CA 1
ATOM 1698 C C . ASN A 1 217 ? -3.108 27.593 -7.607 1.00 43.44 217 ASN A C 1
ATOM 1700 O O . ASN A 1 217 ? -2.734 26.761 -6.777 1.00 43.44 217 ASN A O 1
ATOM 1704 N N . ILE A 1 218 ? -4.383 27.996 -7.636 1.00 42.19 218 ILE A N 1
ATOM 1705 C CA . ILE A 1 218 ? -5.341 27.657 -6.562 1.00 42.19 218 ILE A CA 1
ATOM 1706 C C . ILE A 1 218 ? -5.641 26.145 -6.473 1.00 42.19 218 ILE A C 1
ATOM 1708 O O . ILE A 1 218 ? -5.963 25.656 -5.396 1.00 42.19 218 ILE A O 1
ATOM 1712 N N . LYS A 1 219 ? -5.452 25.363 -7.547 1.00 38.44 219 LYS A N 1
ATOM 1713 C CA . LYS A 1 219 ? -5.648 23.898 -7.501 1.00 38.44 219 LYS A CA 1
ATOM 1714 C C . LYS A 1 219 ? -4.409 23.089 -7.082 1.00 38.44 219 LYS A C 1
ATOM 1716 O O . LYS A 1 219 ? -4.556 21.906 -6.805 1.00 38.44 219 LYS A O 1
ATOM 1721 N N . GLN A 1 220 ? -3.215 23.689 -7.018 1.00 41.47 220 GLN A N 1
ATOM 1722 C CA . GLN A 1 220 ? -1.979 22.977 -6.636 1.00 41.47 220 GLN A CA 1
ATOM 1723 C C . GLN A 1 220 ? -1.456 23.341 -5.236 1.00 41.47 220 GLN A C 1
ATOM 1725 O O . GLN A 1 220 ? -0.718 22.553 -4.651 1.00 41.47 220 GLN A O 1
ATOM 1730 N N . LEU A 1 221 ? -1.856 24.484 -4.664 1.00 38.91 221 LEU A N 1
ATOM 1731 C CA . LEU A 1 221 ? -1.306 24.978 -3.392 1.00 38.91 221 LEU A CA 1
ATOM 1732 C C . LEU A 1 221 ? -2.117 24.637 -2.133 1.00 38.91 221 LEU A C 1
ATOM 1734 O O . LEU A 1 221 ? -1.581 24.801 -1.042 1.00 38.91 221 LEU A O 1
ATOM 1738 N N . SER A 1 222 ? -3.327 24.065 -2.228 1.00 39.09 222 SER A N 1
ATOM 1739 C CA . SER A 1 222 ? -4.030 23.554 -1.030 1.00 39.09 222 SER A CA 1
ATOM 1740 C C . SER A 1 222 ? -3.299 22.386 -0.343 1.00 39.09 222 SER A C 1
ATOM 1742 O O . SER A 1 222 ? -3.753 21.911 0.690 1.00 39.09 222 SER A O 1
ATOM 1744 N N . VAL A 1 223 ? -2.189 21.915 -0.927 1.00 41.62 223 VAL A N 1
ATOM 1745 C CA . VAL A 1 223 ? -1.437 20.719 -0.522 1.00 41.62 223 VAL A CA 1
ATOM 1746 C C . VAL A 1 223 ? 0.026 21.026 -0.146 1.00 41.62 223 VAL A C 1
ATOM 1748 O O . VAL A 1 223 ? 0.701 20.143 0.367 1.00 41.62 223 VAL A O 1
ATOM 1751 N N . ILE A 1 224 ? 0.555 22.236 -0.388 1.00 42.16 224 ILE A N 1
ATOM 1752 C CA . ILE A 1 224 ? 2.021 22.461 -0.367 1.00 42.16 224 ILE A CA 1
ATOM 1753 C C . ILE A 1 224 ? 2.517 23.379 0.768 1.00 42.16 224 ILE A C 1
ATOM 1755 O O . ILE A 1 224 ? 3.658 23.219 1.191 1.00 42.16 224 ILE A O 1
ATOM 1759 N N . ASP A 1 225 ? 1.704 24.276 1.332 1.00 38.06 225 ASP A N 1
ATOM 1760 C CA . ASP A 1 225 ? 2.244 25.361 2.182 1.00 38.06 225 ASP A CA 1
ATOM 1761 C C . ASP A 1 225 ? 2.219 25.132 3.709 1.00 38.06 225 ASP A C 1
ATOM 1763 O O . ASP A 1 225 ? 2.434 26.075 4.463 1.00 38.06 225 ASP A O 1
ATOM 1767 N N . ARG A 1 226 ? 2.005 23.901 4.202 1.00 38.59 226 ARG A N 1
ATOM 1768 C CA . ARG A 1 226 ? 2.013 23.641 5.661 1.00 38.59 226 ARG A CA 1
ATOM 1769 C C . ARG A 1 226 ? 3.393 23.412 6.296 1.00 38.59 226 ARG A C 1
ATOM 1771 O O . ARG A 1 226 ? 3.503 23.575 7.500 1.00 38.59 226 ARG A O 1
ATOM 1778 N N . HIS A 1 227 ? 4.449 23.079 5.544 1.00 36.03 227 HIS A N 1
ATOM 1779 C CA . HIS A 1 227 ? 5.680 22.544 6.172 1.00 36.03 227 HIS A CA 1
ATOM 1780 C C . HIS A 1 227 ? 7.016 23.100 5.659 1.00 36.03 227 HIS A C 1
ATOM 1782 O O . HIS A 1 227 ? 8.055 22.485 5.868 1.00 36.03 227 HIS A O 1
ATOM 1788 N N . ARG A 1 228 ? 7.048 24.275 5.017 1.00 31.02 228 ARG A N 1
ATOM 1789 C CA . ARG A 1 228 ? 8.324 24.894 4.594 1.00 31.02 228 ARG A CA 1
ATOM 1790 C C . ARG A 1 228 ? 9.022 25.721 5.700 1.00 31.02 228 ARG A C 1
ATOM 1792 O O . ARG A 1 228 ? 9.981 26.405 5.377 1.00 31.02 228 ARG A O 1
ATOM 1799 N N . VAL A 1 229 ? 8.555 25.680 6.959 1.00 40.22 229 VAL A N 1
ATOM 1800 C CA . VAL A 1 229 ? 8.990 26.590 8.053 1.00 40.22 229 VAL A CA 1
ATOM 1801 C C . VAL A 1 229 ? 9.958 25.962 9.075 1.00 40.22 229 VAL A C 1
ATOM 1803 O O . VAL A 1 229 ? 10.476 26.682 9.913 1.00 40.22 229 VAL A O 1
ATOM 1806 N N . LEU A 1 230 ? 10.260 24.662 9.036 1.00 35.97 230 LEU A N 1
ATOM 1807 C CA . LEU A 1 230 ? 11.098 24.038 10.075 1.00 35.97 230 LEU A CA 1
ATOM 1808 C C . LEU A 1 230 ? 12.372 23.456 9.452 1.00 35.97 230 LEU A C 1
ATOM 1810 O O . LEU A 1 230 ? 12.326 22.436 8.765 1.00 35.97 230 LEU A O 1
ATOM 1814 N N . GLY A 1 231 ? 13.485 24.172 9.619 1.00 34.59 231 GLY A N 1
ATOM 1815 C CA . GLY A 1 231 ? 14.817 23.753 9.189 1.00 34.59 231 GLY A CA 1
ATOM 1816 C C . GLY A 1 231 ? 15.490 22.863 10.233 1.00 34.59 231 GLY A C 1
ATOM 1817 O O . GLY A 1 231 ? 15.444 23.161 11.420 1.00 34.59 231 GLY A O 1
ATOM 1818 N N . SER A 1 232 ? 16.119 21.785 9.767 1.00 30.33 232 SER A N 1
ATOM 1819 C CA . SER A 1 232 ? 17.126 21.020 10.503 1.00 30.33 232 SER A CA 1
ATOM 1820 C C . SER A 1 232 ? 18.495 21.675 10.314 1.00 30.33 232 SER A C 1
ATOM 1822 O O . SER A 1 232 ? 18.867 21.994 9.180 1.00 30.33 232 SER A O 1
ATOM 1824 N N . GLU A 1 233 ? 19.225 21.851 11.410 1.00 32.84 233 GLU A N 1
ATOM 1825 C CA . GLU A 1 233 ? 20.565 22.436 11.469 1.00 32.84 233 GLU A CA 1
ATOM 1826 C C . GLU A 1 233 ? 21.571 21.692 10.573 1.00 32.84 233 GLU A C 1
ATOM 1828 O O . GLU A 1 233 ? 21.517 20.469 10.412 1.00 32.84 233 GLU A O 1
ATOM 1833 N N . ARG A 1 234 ? 22.505 22.442 9.981 1.00 32.78 234 ARG A N 1
ATOM 1834 C CA . ARG A 1 234 ? 23.693 21.913 9.309 1.00 32.78 234 ARG A CA 1
ATOM 1835 C C . ARG A 1 234 ? 24.889 22.603 9.950 1.00 32.78 234 ARG A C 1
ATOM 1837 O O . ARG A 1 234 ? 24.976 23.824 9.887 1.00 32.78 234 ARG A O 1
ATOM 1844 N N . GLU A 1 235 ? 25.749 21.823 10.595 1.00 34.66 235 GLU A N 1
ATOM 1845 C CA . GLU A 1 235 ? 27.014 22.305 11.150 1.00 34.66 235 GLU A CA 1
ATOM 1846 C C . GLU A 1 235 ? 27.898 22.825 10.006 1.00 34.66 235 GLU A C 1
ATOM 1848 O O . GLU A 1 235 ? 28.107 22.137 9.000 1.00 34.66 235 GLU A O 1
ATOM 1853 N N . GLU A 1 236 ? 28.344 24.072 10.140 1.00 34.22 236 GLU A N 1
ATOM 1854 C CA . GLU A 1 236 ? 29.309 24.718 9.255 1.00 34.22 236 GLU A CA 1
ATOM 1855 C C . GLU A 1 236 ? 30.711 24.187 9.584 1.00 34.22 236 GLU A C 1
ATOM 1857 O O . GLU A 1 236 ? 31.184 24.336 10.709 1.00 34.22 236 GLU A O 1
ATOM 1862 N N . ASP A 1 237 ? 31.367 23.573 8.598 1.00 33.00 237 ASP A N 1
ATOM 1863 C CA . ASP A 1 237 ? 32.817 23.385 8.589 1.00 33.00 237 ASP A CA 1
ATOM 1864 C C . ASP A 1 237 ? 33.386 24.176 7.406 1.00 33.00 237 ASP A C 1
ATOM 1866 O O . ASP A 1 237 ? 32.888 24.098 6.275 1.00 33.00 237 ASP A O 1
ATOM 1870 N N . ASP A 1 238 ? 34.380 25.000 7.712 1.00 38.91 238 ASP A N 1
ATOM 1871 C CA . ASP A 1 238 ? 34.939 26.030 6.850 1.00 38.91 238 ASP A CA 1
ATOM 1872 C C . ASP A 1 238 ? 35.873 25.448 5.774 1.00 38.91 238 ASP A C 1
ATOM 1874 O O . ASP A 1 238 ? 36.664 24.536 6.013 1.00 38.91 238 ASP A O 1
ATOM 1878 N N . SER A 1 239 ? 35.878 26.128 4.620 1.00 40.22 239 SER A N 1
ATOM 1879 C CA . SER A 1 239 ? 36.931 26.195 3.585 1.00 40.22 239 SER A CA 1
ATOM 1880 C C . SER A 1 239 ? 36.995 25.133 2.470 1.00 40.22 239 SER A C 1
ATOM 1882 O O . SER A 1 239 ? 37.724 24.160 2.590 1.00 40.22 239 SER A O 1
ATOM 1884 N N . ILE A 1 240 ? 36.393 25.425 1.298 1.00 32.00 240 ILE A N 1
ATOM 1885 C CA . ILE A 1 240 ? 36.871 25.033 -0.059 1.00 32.00 240 ILE A CA 1
ATOM 1886 C C . ILE A 1 240 ? 36.438 26.135 -1.074 1.00 32.00 240 ILE A C 1
ATOM 1888 O O . ILE A 1 240 ? 35.358 26.697 -0.890 1.00 32.00 240 ILE A O 1
ATOM 1892 N N . PRO A 1 241 ? 37.266 26.508 -2.082 1.00 34.94 241 PRO A N 1
ATOM 1893 C CA . PRO A 1 241 ? 37.231 27.815 -2.741 1.00 34.94 241 PRO A CA 1
ATOM 1894 C C . PRO A 1 241 ? 36.296 27.924 -3.955 1.00 34.94 241 PRO A C 1
ATOM 1896 O O . PRO A 1 241 ? 35.841 26.927 -4.512 1.00 34.94 241 PRO A O 1
ATOM 1899 N N . ASP A 1 242 ? 36.072 29.182 -4.344 1.00 39.91 242 ASP A N 1
ATOM 1900 C CA . ASP A 1 242 ? 35.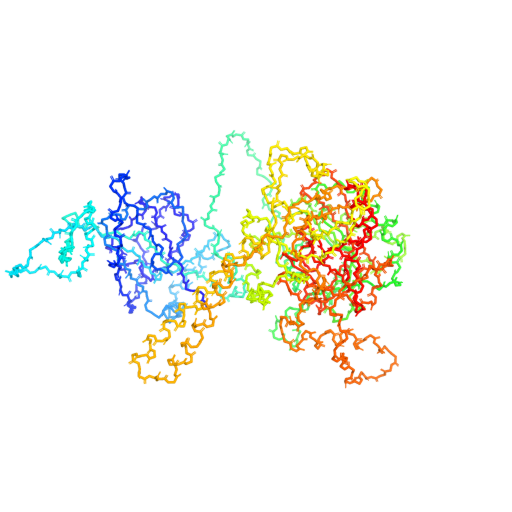323 29.662 -5.506 1.00 39.91 242 ASP A CA 1
ATOM 1901 C C . ASP A 1 242 ? 35.646 28.908 -6.806 1.00 39.91 242 ASP A C 1
ATOM 1903 O O . ASP A 1 242 ? 36.686 29.135 -7.419 1.00 39.91 242 ASP A O 1
ATOM 1907 N N . ASP A 1 243 ? 34.691 28.098 -7.266 1.00 31.23 243 ASP A N 1
ATOM 1908 C CA . ASP A 1 243 ? 34.521 27.741 -8.676 1.00 31.23 243 ASP A CA 1
ATOM 1909 C C . ASP A 1 243 ? 33.052 27.994 -9.069 1.00 31.23 243 ASP A C 1
ATOM 1911 O O . ASP A 1 243 ? 32.177 27.123 -9.035 1.00 31.23 243 ASP A O 1
ATOM 1915 N N . GLU A 1 244 ? 32.771 29.246 -9.438 1.00 38.91 244 GLU A N 1
ATOM 1916 C CA . GLU A 1 244 ? 31.572 29.645 -10.175 1.00 38.91 244 GLU A CA 1
ATOM 1917 C C . GLU A 1 244 ? 31.604 29.034 -11.586 1.00 38.91 244 GLU A C 1
ATOM 1919 O O . GLU A 1 244 ? 32.179 29.631 -12.491 1.00 38.91 244 GLU A O 1
ATOM 1924 N N . LEU A 1 245 ? 30.966 27.874 -11.812 1.00 34.59 245 LEU A N 1
ATOM 1925 C CA . LEU A 1 245 ? 30.453 27.509 -13.150 1.00 34.59 245 LEU A CA 1
ATOM 1926 C C . LEU A 1 245 ? 29.462 26.317 -13.175 1.00 34.59 245 LEU A C 1
ATOM 1928 O O . LEU A 1 245 ? 29.606 25.415 -13.993 1.00 34.59 245 LEU A O 1
ATOM 1932 N N . PHE A 1 246 ? 28.430 26.270 -12.319 1.00 29.05 246 PHE A N 1
ATOM 1933 C CA . PHE A 1 246 ? 27.403 25.200 -12.406 1.00 29.05 246 PHE A CA 1
ATOM 1934 C C . PHE A 1 246 ? 25.938 25.631 -12.197 1.00 29.05 246 PHE A C 1
ATOM 1936 O O . PHE A 1 246 ? 25.046 24.785 -12.117 1.00 29.05 246 PHE A O 1
ATOM 1943 N N . LEU A 1 247 ? 25.641 26.934 -12.164 1.00 28.27 247 LEU A N 1
ATOM 1944 C CA . LEU A 1 247 ? 24.297 27.433 -11.823 1.00 28.27 247 LEU A CA 1
ATOM 1945 C C . LEU A 1 247 ? 23.353 27.703 -13.011 1.00 28.27 247 LEU A C 1
ATOM 1947 O O . LEU A 1 247 ? 22.161 27.906 -12.789 1.00 28.27 247 LEU A O 1
ATOM 1951 N N . ASP A 1 248 ? 23.816 27.595 -14.261 1.00 28.09 248 ASP A N 1
ATOM 1952 C CA . ASP A 1 248 ? 22.992 27.938 -15.438 1.00 28.09 248 ASP A CA 1
ATOM 1953 C C . ASP A 1 248 ? 22.222 26.766 -16.084 1.00 28.09 248 ASP A C 1
ATOM 1955 O O . ASP A 1 248 ? 21.447 26.974 -17.014 1.00 28.09 248 ASP A O 1
ATOM 1959 N N . THR A 1 249 ? 22.338 25.531 -15.572 1.00 32.75 249 THR A N 1
ATOM 1960 C CA . THR A 1 249 ? 21.653 24.359 -16.183 1.00 32.75 249 THR A CA 1
ATOM 1961 C C . THR A 1 249 ? 20.377 23.918 -15.441 1.00 32.75 249 THR A C 1
ATOM 1963 O O . THR A 1 249 ? 19.624 23.084 -15.938 1.00 32.75 249 THR A O 1
ATOM 1966 N N . PHE A 1 250 ? 20.063 24.491 -14.273 1.00 32.50 250 PHE A N 1
ATOM 1967 C CA . PHE A 1 250 ? 18.904 24.060 -13.469 1.00 32.50 250 PHE A CA 1
ATOM 1968 C C . PHE A 1 250 ? 17.605 24.846 -13.722 1.00 32.50 250 PHE A C 1
ATOM 1970 O O . PHE A 1 250 ? 16.536 24.404 -13.300 1.00 32.50 250 PHE A O 1
ATOM 1977 N N . ASN A 1 251 ? 17.656 25.972 -14.443 1.00 32.19 251 ASN A N 1
ATOM 1978 C CA . ASN A 1 251 ? 16.523 26.903 -14.553 1.00 32.19 251 ASN A CA 1
ATOM 1979 C C . ASN A 1 251 ? 15.603 26.703 -15.774 1.00 32.19 251 ASN A C 1
ATOM 1981 O O . ASN A 1 251 ? 14.685 27.496 -15.982 1.00 32.19 251 ASN A O 1
ATOM 1985 N N . THR A 1 252 ? 15.775 25.630 -16.553 1.00 36.94 252 THR A N 1
ATOM 1986 C CA . THR A 1 252 ? 14.948 25.360 -17.749 1.00 36.94 252 THR A CA 1
ATOM 1987 C C . THR A 1 252 ? 14.413 23.932 -17.859 1.00 36.94 252 THR A C 1
ATOM 1989 O O . THR A 1 252 ? 13.771 23.620 -18.861 1.00 36.94 252 THR A O 1
ATOM 1992 N N . VAL A 1 253 ? 14.581 23.069 -16.844 1.00 41.91 253 VAL A N 1
ATOM 1993 C CA . VAL A 1 253 ? 13.951 21.732 -16.848 1.00 41.91 253 VAL A CA 1
ATOM 1994 C C . VAL A 1 253 ? 12.450 21.854 -16.549 1.00 41.91 253 VAL A C 1
ATOM 1996 O O . VAL A 1 253 ? 11.969 21.772 -15.421 1.00 41.91 253 VAL A O 1
ATOM 1999 N N . ASP A 1 254 ? 11.782 22.139 -17.657 1.00 54.28 254 ASP A N 1
ATOM 2000 C CA . ASP A 1 254 ? 10.396 22.154 -18.079 1.00 54.28 254 ASP A CA 1
ATOM 2001 C C . ASP A 1 254 ? 9.298 21.816 -17.053 1.00 54.28 254 ASP A C 1
ATOM 2003 O O . ASP A 1 254 ? 9.176 20.692 -16.558 1.00 54.28 254 ASP A O 1
ATOM 2007 N N . ALA A 1 255 ? 8.376 22.762 -16.838 1.00 56.75 255 ALA A N 1
ATOM 2008 C CA . ALA A 1 255 ? 7.095 22.503 -16.178 1.00 56.75 255 ALA A CA 1
ATOM 2009 C C . ALA A 1 255 ? 6.332 21.328 -16.833 1.00 56.75 255 ALA A C 1
ATOM 2011 O O . ALA A 1 255 ? 5.555 20.651 -16.155 1.00 56.75 255 ALA A O 1
ATOM 2012 N N . ASN A 1 256 ? 6.608 21.039 -18.113 1.00 58.00 256 ASN A N 1
ATOM 2013 C CA . ASN A 1 256 ? 6.058 19.895 -18.838 1.00 58.00 256 ASN A CA 1
ATOM 2014 C C . ASN A 1 256 ? 6.532 18.533 -18.290 1.00 58.00 256 ASN A C 1
ATOM 2016 O O . ASN A 1 256 ? 5.783 17.558 -18.341 1.00 58.00 256 ASN A O 1
ATOM 2020 N N . ALA A 1 257 ? 7.730 18.441 -17.699 1.00 63.12 257 ALA A N 1
ATOM 2021 C CA . ALA A 1 257 ? 8.250 17.173 -17.175 1.00 63.12 257 ALA A CA 1
ATOM 2022 C C . ALA A 1 257 ? 7.475 16.685 -15.937 1.00 63.12 257 ALA A C 1
ATOM 2024 O O . ALA A 1 257 ? 7.352 15.480 -15.714 1.00 63.12 257 ALA A O 1
ATOM 2025 N N . ARG A 1 258 ? 6.909 17.610 -15.145 1.00 66.50 258 ARG A N 1
ATOM 2026 C CA . ARG A 1 258 ? 6.082 17.284 -13.966 1.00 66.50 258 ARG A CA 1
ATOM 2027 C C . ARG A 1 258 ? 4.639 16.930 -14.318 1.00 66.50 258 ARG A C 1
ATOM 2029 O O . ARG A 1 258 ? 3.963 16.285 -13.521 1.00 66.50 258 ARG A O 1
ATOM 2036 N N . THR A 1 259 ? 4.147 17.360 -15.477 1.00 79.06 259 THR A N 1
ATOM 2037 C CA . THR A 1 259 ? 2.779 17.071 -15.933 1.00 79.06 259 THR A CA 1
ATOM 2038 C C . THR A 1 259 ? 2.704 15.854 -16.850 1.00 79.06 259 THR A C 1
ATOM 2040 O O . THR A 1 259 ? 1.604 15.359 -17.086 1.00 79.06 259 THR A O 1
ATOM 2043 N N . TYR A 1 260 ? 3.841 15.319 -17.312 1.00 86.19 260 TYR A N 1
ATOM 2044 C CA . TYR A 1 260 ? 3.891 14.146 -18.191 1.00 86.19 260 TYR A CA 1
ATOM 2045 C C . TYR A 1 260 ? 3.138 12.932 -17.622 1.00 86.19 260 TYR A C 1
ATOM 2047 O O . TYR A 1 260 ? 2.383 12.276 -18.336 1.00 86.19 260 TYR A O 1
ATOM 2055 N N . TYR A 1 261 ? 3.289 12.667 -16.322 1.00 90.12 261 TYR A N 1
ATOM 2056 C CA . TYR A 1 261 ? 2.613 11.571 -15.616 1.00 90.12 261 TYR A CA 1
ATOM 2057 C C . TYR A 1 261 ? 1.325 12.003 -14.902 1.00 90.12 261 TYR A C 1
ATOM 2059 O O . TYR A 1 261 ? 0.876 11.341 -13.965 1.00 90.12 261 TYR A O 1
ATOM 2067 N N . TYR A 1 262 ? 0.715 13.117 -15.323 1.00 88.81 262 TYR A N 1
ATOM 2068 C CA . TYR A 1 262 ? -0.538 13.589 -14.739 1.00 88.81 262 TYR A CA 1
ATOM 2069 C C . TYR A 1 262 ? -1.592 12.477 -14.740 1.00 88.81 262 TYR A C 1
ATOM 2071 O O . TYR A 1 262 ? -1.882 11.900 -15.781 1.00 88.81 262 TYR A O 1
ATOM 2079 N N . GLY A 1 263 ? -2.181 12.193 -13.578 1.00 86.81 263 GLY A N 1
ATOM 2080 C CA . GLY A 1 263 ? -3.189 11.144 -13.404 1.00 86.81 263 GLY A CA 1
ATOM 2081 C C . GLY A 1 263 ? -2.706 9.931 -12.616 1.00 86.81 263 GLY A C 1
ATOM 2082 O O . GLY A 1 263 ? -3.539 9.291 -11.981 1.00 86.81 263 GLY A O 1
ATOM 2083 N N . LEU A 1 264 ? -1.396 9.670 -12.587 1.00 88.94 264 LEU A N 1
ATOM 2084 C CA . LEU A 1 264 ? -0.816 8.651 -11.711 1.00 88.94 264 LEU A CA 1
ATOM 2085 C C . LEU A 1 264 ? -0.754 9.156 -10.264 1.00 88.94 264 LEU A C 1
ATOM 2087 O O . LEU A 1 264 ? -0.640 10.363 -10.022 1.00 88.94 264 LEU A O 1
ATOM 2091 N N . LYS A 1 265 ? -0.812 8.240 -9.291 1.00 84.81 265 LYS A N 1
ATOM 2092 C CA . LYS A 1 265 ? -0.637 8.590 -7.872 1.00 84.81 265 LYS A CA 1
ATOM 2093 C C . LYS A 1 265 ? 0.822 8.900 -7.549 1.00 84.81 265 LYS A C 1
ATOM 2095 O O . LYS A 1 265 ? 1.102 9.716 -6.668 1.00 84.81 265 LYS A O 1
ATOM 2100 N N . ALA A 1 266 ? 1.738 8.265 -8.277 1.00 83.88 266 ALA A N 1
ATOM 2101 C CA . ALA A 1 266 ? 3.164 8.548 -8.222 1.00 83.88 266 ALA A CA 1
ATOM 2102 C C . ALA A 1 266 ? 3.468 9.983 -8.669 1.00 83.88 266 ALA A C 1
ATOM 2104 O O . ALA A 1 266 ? 2.974 10.441 -9.700 1.00 83.88 266 ALA A O 1
ATOM 2105 N N . ILE A 1 267 ? 4.348 10.673 -7.943 1.00 88.06 267 ILE A N 1
ATOM 2106 C CA . ILE A 1 267 ? 4.941 11.917 -8.435 1.00 88.06 267 ILE A CA 1
ATOM 2107 C C . ILE A 1 267 ? 6.215 11.528 -9.177 1.00 88.06 267 ILE A C 1
ATOM 2109 O O . ILE A 1 267 ? 7.215 11.170 -8.563 1.00 88.06 267 ILE A O 1
ATOM 2113 N N . LEU A 1 268 ? 6.164 11.572 -10.503 1.00 91.06 268 LEU A N 1
ATOM 2114 C CA . LEU A 1 268 ? 7.276 11.174 -11.357 1.00 91.06 268 LEU A CA 1
ATOM 2115 C C . LEU A 1 268 ? 7.823 12.378 -12.122 1.00 91.06 268 LEU A C 1
ATOM 2117 O O . LEU A 1 268 ? 7.053 13.210 -12.610 1.00 91.06 268 LEU A O 1
ATOM 2121 N N . ARG A 1 269 ? 9.150 12.448 -12.261 1.00 91.88 269 ARG A N 1
ATOM 2122 C CA . ARG A 1 269 ? 9.825 13.379 -13.177 1.00 91.88 269 ARG A CA 1
ATOM 2123 C C . ARG A 1 269 ? 10.456 12.577 -14.306 1.00 91.88 269 ARG A C 1
ATOM 2125 O O . ARG A 1 269 ? 11.368 11.799 -14.057 1.00 91.88 269 ARG A O 1
ATOM 2132 N N . LEU A 1 270 ? 9.975 12.760 -15.535 1.00 93.44 270 LEU A N 1
ATOM 2133 C CA . LEU A 1 270 ? 10.582 12.123 -16.705 1.00 93.44 270 LEU A CA 1
ATOM 2134 C C . LEU A 1 270 ? 11.995 12.689 -16.926 1.00 93.44 270 LEU A C 1
ATOM 2136 O O . LEU A 1 270 ? 12.150 13.906 -17.015 1.00 93.44 270 LEU A O 1
ATOM 2140 N N . LEU A 1 271 ? 12.997 11.813 -17.020 1.00 92.88 271 LEU A N 1
ATOM 2141 C CA . LEU A 1 271 ? 14.374 12.169 -17.378 1.00 92.88 271 LEU A CA 1
ATOM 2142 C C . LEU A 1 271 ? 14.651 11.900 -18.854 1.00 92.88 271 LEU A C 1
ATOM 2144 O O . LEU A 1 271 ? 15.256 12.724 -19.531 1.00 92.88 271 LEU A O 1
ATOM 2148 N N . SER A 1 272 ? 14.207 10.745 -19.350 1.00 93.62 272 SER A N 1
ATOM 2149 C CA . SER A 1 272 ? 14.367 10.366 -20.749 1.00 93.62 272 SER A CA 1
ATOM 2150 C C . SER A 1 272 ? 13.260 9.422 -21.205 1.00 93.62 272 SER A C 1
ATOM 2152 O O . SER A 1 272 ? 12.689 8.679 -20.405 1.00 93.62 272 SER A O 1
ATOM 2154 N N . SER A 1 273 ? 12.964 9.456 -22.500 1.00 93.50 273 SER A N 1
ATOM 2155 C CA . SER A 1 273 ? 12.037 8.553 -23.170 1.00 93.50 273 SER A CA 1
ATOM 2156 C C . SER A 1 273 ? 12.556 8.250 -24.570 1.00 93.50 273 SER A C 1
ATOM 2158 O O . SER A 1 273 ? 13.077 9.137 -25.246 1.00 93.50 273 SER A O 1
ATOM 2160 N N . THR A 1 274 ? 12.392 7.009 -25.018 1.00 93.12 274 THR A N 1
ATOM 2161 C CA . THR A 1 274 ? 12.677 6.617 -26.406 1.00 93.12 274 THR A CA 1
ATOM 2162 C C . THR A 1 274 ? 11.559 6.948 -27.383 1.00 93.12 274 THR A C 1
ATOM 2164 O O . THR A 1 274 ? 11.720 6.753 -28.589 1.00 93.12 274 THR A O 1
ATOM 2167 N N . LEU A 1 275 ? 10.440 7.465 -26.876 1.00 84.31 275 LEU A N 1
ATOM 2168 C CA . LEU A 1 275 ? 9.304 7.846 -27.691 1.00 84.31 275 LEU A CA 1
ATOM 2169 C C . LEU A 1 275 ? 9.725 8.954 -28.666 1.00 84.31 275 LEU A C 1
ATOM 2171 O O . LEU A 1 275 ? 10.188 10.024 -28.262 1.00 84.31 275 LEU A O 1
ATOM 2175 N N . THR A 1 276 ? 9.543 8.726 -29.966 1.00 70.31 276 THR A N 1
ATOM 2176 C CA . THR A 1 276 ? 9.848 9.745 -30.974 1.00 70.31 276 THR A CA 1
ATOM 2177 C C . THR A 1 276 ? 8.930 10.954 -30.794 1.00 70.31 276 THR A C 1
ATOM 2179 O O . THR A 1 276 ? 7.707 10.827 -30.839 1.00 70.31 276 THR A O 1
ATOM 2182 N N . THR A 1 277 ? 9.518 12.144 -30.657 1.00 53.50 277 THR A N 1
ATOM 2183 C CA . THR A 1 277 ? 8.840 13.441 -30.447 1.00 53.50 277 THR A CA 1
ATOM 2184 C C . THR A 1 277 ? 7.789 13.807 -31.503 1.00 53.50 277 THR A C 1
ATOM 2186 O O . THR A 1 277 ? 6.989 14.712 -31.277 1.00 53.50 277 THR A O 1
ATOM 2189 N N . ALA A 1 278 ? 7.751 13.102 -32.637 1.00 49.28 278 ALA A N 1
ATOM 2190 C CA . ALA A 1 278 ? 6.756 13.279 -33.692 1.00 49.28 278 ALA A CA 1
ATOM 2191 C C . ALA A 1 278 ? 5.335 12.825 -33.299 1.00 49.28 278 ALA A C 1
ATOM 2193 O O . ALA A 1 278 ? 4.377 13.214 -33.964 1.00 49.28 278 ALA A O 1
ATOM 2194 N N . ASP A 1 279 ? 5.167 12.053 -32.219 1.00 58.62 279 ASP A N 1
ATOM 2195 C CA . ASP A 1 279 ? 3.864 11.520 -31.807 1.00 58.62 279 ASP A CA 1
ATOM 2196 C C . ASP A 1 279 ? 3.177 12.415 -30.753 1.00 58.62 279 ASP A C 1
ATOM 2198 O O . ASP A 1 279 ? 2.887 12.029 -29.617 1.00 58.62 279 ASP A O 1
ATOM 2202 N N . ALA A 1 280 ? 2.919 13.669 -31.148 1.00 45.22 280 ALA A N 1
ATOM 2203 C CA . ALA A 1 280 ? 2.278 14.711 -30.333 1.00 45.22 280 ALA A CA 1
ATOM 2204 C C . ALA A 1 280 ? 0.888 14.320 -29.782 1.00 45.22 280 ALA A C 1
ATOM 2206 O O . ALA A 1 280 ? 0.364 14.986 -28.892 1.00 45.22 280 ALA A O 1
ATOM 2207 N N . SER A 1 281 ? 0.308 13.218 -30.270 1.00 45.62 281 SER A N 1
ATOM 2208 C CA . SER A 1 281 ? -0.948 12.629 -29.797 1.00 45.62 281 SER A CA 1
ATOM 2209 C C . SER A 1 281 ? -0.875 12.041 -28.374 1.00 45.62 281 SER A C 1
ATOM 2211 O O . SER A 1 281 ? -1.913 11.704 -27.802 1.00 45.62 281 SER A O 1
ATOM 2213 N N . ARG A 1 282 ? 0.331 11.915 -27.792 1.00 55.72 282 ARG A N 1
ATOM 2214 C CA . ARG A 1 282 ? 0.571 11.240 -26.498 1.00 55.72 282 ARG A CA 1
ATOM 2215 C C . ARG A 1 282 ? 1.183 12.109 -25.397 1.00 55.72 282 ARG A C 1
ATOM 2217 O O . ARG A 1 282 ? 1.216 11.670 -24.246 1.00 55.72 282 ARG A O 1
ATOM 2224 N N . GLN A 1 283 ? 1.611 13.339 -25.698 1.00 57.97 283 GLN A N 1
ATOM 2225 C CA . GLN A 1 283 ? 1.645 14.372 -24.655 1.00 57.97 283 GLN A CA 1
ATOM 2226 C C . GLN A 1 283 ? 0.200 14.648 -24.255 1.00 57.97 283 GLN A C 1
ATOM 2228 O O . GLN A 1 283 ? -0.646 14.597 -25.147 1.00 57.97 283 GLN A O 1
ATOM 2233 N N . PRO A 1 284 ? -0.125 14.874 -22.968 1.00 54.50 284 PRO A N 1
ATOM 2234 C CA . PRO A 1 284 ? -1.515 15.005 -22.570 1.00 54.50 284 PRO A CA 1
ATOM 2235 C C . PRO A 1 284 ? -2.152 16.106 -23.424 1.00 54.50 284 PRO A C 1
ATOM 2237 O O . PRO A 1 284 ? -1.750 17.270 -23.297 1.00 54.50 284 PRO A O 1
ATOM 2240 N N . PRO A 1 285 ? -3.081 15.755 -24.335 1.00 49.44 285 PRO A N 1
ATOM 2241 C CA . PRO A 1 285 ? -3.639 16.736 -25.236 1.00 49.44 285 PRO A CA 1
ATOM 2242 C C . PRO A 1 285 ? -4.284 17.803 -24.364 1.00 49.44 285 PRO A C 1
ATOM 2244 O O . PRO A 1 285 ? -5.010 17.477 -23.418 1.00 49.44 285 PRO A O 1
ATOM 2247 N N . ARG A 1 286 ? -4.019 19.079 -24.655 1.00 55.19 286 ARG A N 1
ATOM 2248 C CA . ARG A 1 286 ? -5.001 20.096 -24.286 1.00 55.19 286 ARG A CA 1
ATOM 2249 C C . ARG A 1 286 ? -6.217 19.742 -25.119 1.00 55.19 286 ARG A C 1
ATOM 2251 O O . ARG A 1 286 ? -6.155 19.912 -26.334 1.00 55.19 286 ARG A O 1
ATOM 2258 N N . ASP A 1 287 ? -7.233 19.152 -24.496 1.00 47.09 287 ASP A N 1
ATOM 2259 C CA . ASP A 1 287 ? -8.466 18.795 -25.185 1.00 47.09 287 ASP A CA 1
ATOM 2260 C C . ASP A 1 287 ? -8.961 20.041 -25.947 1.00 47.09 287 ASP A C 1
ATOM 2262 O O . ASP A 1 287 ? -9.233 21.070 -25.318 1.00 47.09 287 ASP A O 1
ATOM 2266 N N . PRO A 1 288 ? -8.993 20.014 -27.292 1.00 46.91 288 PRO A N 1
ATOM 2267 C CA . PRO A 1 288 ? -9.370 21.181 -28.079 1.00 46.91 288 PRO A CA 1
ATOM 2268 C C . PRO A 1 288 ? -10.873 21.486 -27.980 1.00 46.91 288 PRO A C 1
ATOM 2270 O O . PRO A 1 288 ? -11.302 22.558 -28.402 1.00 46.91 288 PRO A O 1
ATOM 2273 N N . THR A 1 289 ? -11.666 20.565 -27.425 1.00 57.03 289 THR A N 1
ATOM 2274 C CA . THR A 1 289 ? -13.124 20.656 -27.293 1.00 57.03 289 THR A CA 1
ATOM 2275 C C . THR A 1 289 ? -13.618 20.774 -25.852 1.00 57.03 289 THR A C 1
ATOM 2277 O O . THR A 1 289 ? -14.744 21.226 -25.652 1.00 57.03 289 THR A O 1
ATOM 2280 N N . ASP A 1 290 ? -12.793 20.447 -24.852 1.00 48.88 290 ASP A N 1
ATOM 2281 C CA . ASP A 1 290 ? -13.221 20.368 -23.453 1.00 48.88 290 ASP A CA 1
ATOM 2282 C C . ASP A 1 290 ? -12.332 21.190 -22.499 1.00 48.88 290 ASP A C 1
ATOM 2284 O O . ASP A 1 290 ? -11.263 20.763 -22.070 1.00 48.88 290 ASP A O 1
ATOM 2288 N N . SER A 1 291 ? -12.790 22.407 -22.177 1.00 47.66 291 SER A N 1
ATOM 2289 C CA . SER A 1 291 ? -12.545 23.179 -20.937 1.00 47.66 291 SER A CA 1
ATOM 2290 C C . SER A 1 291 ? -11.116 23.319 -20.344 1.00 47.66 291 SER A C 1
ATOM 2292 O O . SER A 1 291 ? -10.957 23.916 -19.276 1.00 47.66 291 SER A O 1
ATOM 2294 N N . GLY A 1 292 ? -10.055 22.887 -21.034 1.00 58.41 292 GLY A N 1
ATOM 2295 C CA . GLY A 1 292 ? -8.657 23.011 -20.608 1.00 58.41 292 GLY A CA 1
ATOM 2296 C C . GLY A 1 292 ? -8.145 21.902 -19.678 1.00 58.41 292 GLY A C 1
ATOM 2297 O O . GLY A 1 292 ? -7.125 22.110 -19.013 1.00 58.41 292 GLY A O 1
ATOM 2298 N N . PHE A 1 293 ? -8.804 20.739 -19.599 1.00 61.38 293 PHE A N 1
ATOM 2299 C CA . PHE A 1 293 ? -8.331 19.637 -18.751 1.00 61.38 293 PHE A CA 1
ATOM 2300 C C . PHE A 1 293 ? -7.307 18.738 -19.459 1.00 61.38 293 PHE A C 1
ATOM 2302 O O . PHE A 1 293 ? -7.452 18.349 -20.613 1.00 61.38 293 PHE A O 1
ATOM 2309 N N . VAL A 1 294 ? -6.244 18.410 -18.727 1.00 75.75 294 VAL A N 1
ATOM 2310 C CA . VAL A 1 294 ? -5.153 17.517 -19.137 1.00 75.75 294 VAL A CA 1
ATOM 2311 C C . VAL A 1 294 ? -5.654 16.070 -19.039 1.00 75.75 294 VAL A C 1
ATOM 2313 O O . VAL A 1 294 ? -6.189 15.677 -18.001 1.00 75.75 294 VAL A O 1
ATOM 2316 N N . SER A 1 295 ? -5.494 15.263 -20.092 1.00 82.12 295 SER A N 1
ATOM 2317 C CA . SER A 1 295 ? -5.848 13.834 -20.037 1.00 82.12 295 SER A CA 1
ATOM 2318 C C . SER A 1 295 ? -4.988 13.090 -19.011 1.00 82.12 295 SER A C 1
ATOM 2320 O O . SER A 1 295 ? -3.771 13.264 -18.969 1.00 82.12 295 SER A O 1
ATOM 2322 N N . LYS A 1 296 ? -5.618 12.248 -18.183 1.00 89.31 296 LYS A N 1
ATOM 2323 C CA . LYS A 1 296 ? -4.928 11.459 -17.152 1.00 89.31 296 LYS A CA 1
ATOM 2324 C C . LYS A 1 296 ? -4.256 10.231 -17.765 1.00 89.31 296 LYS A C 1
ATOM 2326 O O . LYS A 1 296 ? -4.940 9.419 -18.388 1.00 89.31 296 LYS A O 1
ATOM 2331 N N . LYS A 1 297 ? -2.954 10.061 -17.527 1.00 91.00 297 LYS A N 1
ATOM 2332 C CA . LYS A 1 297 ? -2.254 8.796 -17.750 1.00 91.00 297 LYS A CA 1
ATOM 2333 C C . LYS A 1 297 ? -2.826 7.702 -16.849 1.00 91.00 297 LYS A C 1
ATOM 2335 O O . LYS A 1 297 ? -3.282 7.964 -15.736 1.00 91.00 297 LYS A O 1
ATOM 2340 N N . ARG A 1 298 ? -2.802 6.477 -17.363 1.00 91.38 298 ARG A N 1
ATOM 2341 C CA . ARG A 1 298 ? -3.286 5.252 -16.728 1.00 91.38 298 ARG A CA 1
ATOM 2342 C C . ARG A 1 298 ? -2.272 4.138 -16.942 1.00 91.38 298 ARG A C 1
ATOM 2344 O O . ARG A 1 298 ? -1.520 4.160 -17.920 1.00 91.38 298 ARG A O 1
ATOM 2351 N N . LEU A 1 299 ? -2.288 3.171 -16.032 1.00 93.56 299 LEU A N 1
ATOM 2352 C CA . LEU A 1 299 ? -1.488 1.956 -16.120 1.00 93.56 299 LEU A CA 1
ATOM 2353 C C . LEU A 1 299 ? -2.389 0.777 -16.476 1.00 93.56 299 LEU A C 1
ATOM 2355 O O . LEU A 1 299 ? -3.488 0.644 -15.937 1.00 93.56 299 LEU A O 1
ATOM 2359 N N . PHE A 1 300 ? -1.905 -0.093 -17.356 1.00 94.56 300 PHE A N 1
ATOM 2360 C CA . PHE A 1 300 ? -2.568 -1.346 -17.697 1.00 94.56 300 PHE A CA 1
ATOM 2361 C C . PHE A 1 300 ? -1.575 -2.506 -17.710 1.00 94.56 300 PHE A C 1
ATOM 2363 O O . PHE A 1 300 ? -0.366 -2.319 -17.878 1.00 94.56 300 PHE A O 1
ATOM 2370 N N . THR A 1 301 ? -2.102 -3.715 -17.516 1.00 95.31 301 THR A N 1
ATOM 2371 C CA . THR A 1 301 ? -1.317 -4.944 -17.599 1.00 95.31 301 THR A CA 1
ATOM 2372 C C . THR A 1 301 ? -0.952 -5.235 -19.050 1.00 95.31 301 THR A C 1
ATOM 2374 O O . THR A 1 301 ? -1.616 -4.777 -19.982 1.00 95.31 301 THR A O 1
ATOM 2377 N N . ILE A 1 302 ? 0.109 -6.012 -19.234 1.00 95.88 302 ILE A N 1
ATOM 2378 C CA . ILE A 1 302 ? 0.512 -6.547 -20.533 1.00 95.88 302 ILE A CA 1
ATOM 2379 C C . ILE A 1 302 ? -0.256 -7.843 -20.797 1.00 95.88 302 ILE A C 1
ATOM 2381 O O . ILE A 1 302 ? -0.502 -8.635 -19.886 1.00 95.88 302 ILE A O 1
ATOM 2385 N N . GLU A 1 303 ? -0.643 -8.072 -22.047 1.00 93.88 303 GLU A N 1
ATOM 2386 C CA . GLU A 1 303 ? -1.324 -9.292 -22.462 1.00 93.88 303 GLU A CA 1
ATOM 2387 C C . GLU A 1 303 ? -0.366 -10.486 -22.423 1.00 93.88 303 GLU A C 1
ATOM 2389 O O . GLU A 1 303 ? 0.814 -10.385 -22.767 1.00 93.88 303 GLU A O 1
ATOM 2394 N N . ARG A 1 304 ? -0.885 -11.663 -22.061 1.00 93.31 304 ARG A N 1
ATOM 2395 C CA . ARG A 1 304 ? -0.084 -12.891 -21.931 1.00 93.31 304 ARG A CA 1
ATOM 2396 C C . ARG A 1 304 ? 0.714 -13.245 -23.188 1.00 93.31 304 ARG A C 1
ATOM 2398 O O . ARG A 1 304 ? 1.781 -13.841 -23.096 1.00 93.31 304 ARG A O 1
ATOM 2405 N N . ASN A 1 305 ? 0.152 -12.943 -24.353 1.00 95.12 305 ASN A N 1
ATOM 2406 C CA . ASN A 1 305 ? 0.704 -13.272 -25.662 1.00 95.12 305 ASN A CA 1
ATOM 2407 C C . ASN A 1 305 ? 1.644 -12.191 -26.219 1.00 95.12 305 ASN A C 1
ATOM 2409 O O . ASN A 1 305 ? 2.141 -12.363 -27.331 1.00 95.12 305 ASN A O 1
ATOM 2413 N N . HIS A 1 306 ? 1.896 -11.100 -25.487 1.00 96.75 306 HIS A N 1
ATOM 2414 C CA . HIS A 1 306 ? 2.840 -10.086 -25.937 1.00 96.75 306 HIS A CA 1
ATOM 2415 C C . HIS A 1 306 ? 4.261 -10.678 -26.028 1.00 96.75 306 HIS A C 1
ATOM 2417 O O . HIS A 1 306 ? 4.711 -11.301 -25.060 1.00 96.75 306 HIS A O 1
ATOM 2423 N N . PRO A 1 307 ? 5.017 -10.452 -27.121 1.00 97.75 307 PRO A N 1
ATOM 2424 C CA . PRO A 1 307 ? 6.345 -11.050 -27.302 1.00 97.75 307 PRO A CA 1
ATOM 2425 C C . PRO A 1 307 ? 7.375 -10.688 -26.217 1.00 97.75 307 PRO A C 1
ATOM 2427 O O . PRO A 1 307 ? 8.351 -11.412 -26.032 1.00 97.75 307 PRO A O 1
ATOM 2430 N N . ILE A 1 308 ? 7.144 -9.607 -25.460 1.00 97.56 308 ILE A N 1
ATOM 2431 C CA . ILE A 1 308 ? 8.000 -9.219 -24.326 1.00 97.56 308 ILE A CA 1
ATOM 2432 C C . ILE A 1 308 ? 7.924 -10.189 -23.143 1.00 97.56 308 ILE A C 1
ATOM 2434 O O . ILE A 1 308 ? 8.926 -10.387 -22.465 1.00 97.56 308 ILE A O 1
ATOM 2438 N N . VAL A 1 309 ? 6.771 -10.818 -22.898 1.00 97.00 309 VAL A N 1
ATOM 2439 C CA . VAL A 1 309 ? 6.536 -11.658 -21.712 1.00 97.00 309 VAL A CA 1
ATOM 2440 C C . VAL A 1 309 ? 7.564 -12.793 -21.581 1.00 97.00 309 VAL A C 1
ATOM 2442 O O . VAL A 1 309 ? 8.206 -12.879 -20.534 1.00 97.00 309 VAL A O 1
ATOM 2445 N N . PRO A 1 310 ? 7.802 -13.643 -22.603 1.00 96.56 310 PRO A N 1
ATOM 2446 C CA . PRO A 1 310 ? 8.766 -14.743 -22.484 1.00 96.56 310 PRO A CA 1
ATOM 2447 C C . PRO A 1 310 ? 10.233 -14.292 -22.385 1.00 96.56 310 PRO A C 1
ATOM 2449 O O . PRO A 1 310 ? 11.076 -15.065 -21.920 1.00 96.56 310 PRO A O 1
ATOM 2452 N N . ILE A 1 311 ? 10.558 -13.065 -22.809 1.00 96.62 311 ILE A N 1
ATOM 2453 C CA . ILE A 1 311 ? 11.937 -12.552 -22.790 1.00 96.62 311 ILE A CA 1
ATOM 2454 C C . ILE A 1 311 ? 12.226 -11.594 -21.632 1.00 96.62 311 ILE A C 1
ATOM 2456 O O . ILE A 1 311 ? 13.392 -11.305 -21.353 1.00 96.62 311 ILE A O 1
ATOM 2460 N N . TRP A 1 312 ? 11.179 -11.119 -20.951 1.00 95.62 312 TRP A N 1
ATOM 2461 C CA . TRP A 1 312 ? 11.270 -10.154 -19.863 1.00 95.62 312 TRP A CA 1
ATOM 2462 C C . TRP A 1 312 ? 12.262 -10.619 -18.802 1.00 95.62 312 TRP A C 1
ATOM 2464 O O . TRP A 1 312 ? 13.224 -9.926 -18.504 1.00 95.62 312 TRP A O 1
ATOM 2474 N N . GLU A 1 313 ? 12.087 -11.830 -18.284 1.00 91.88 313 GLU A N 1
ATOM 2475 C CA . GLU A 1 313 ? 12.908 -12.330 -17.178 1.00 91.88 313 GLU A CA 1
ATOM 2476 C C . GLU A 1 313 ? 14.219 -12.971 -17.637 1.00 91.88 313 GLU A C 1
ATOM 2478 O O . GLU A 1 313 ? 15.231 -12.922 -16.939 1.00 91.88 313 GLU A O 1
ATOM 2483 N N . SER A 1 314 ? 14.200 -13.602 -18.809 1.00 93.25 314 SER A N 1
ATOM 2484 C CA . SER A 1 314 ? 15.326 -14.374 -19.331 1.00 93.25 314 SER A CA 1
ATOM 2485 C C . SER A 1 314 ? 16.413 -13.493 -19.950 1.00 93.25 314 SER A C 1
ATOM 2487 O O . SER A 1 314 ? 17.586 -13.869 -19.885 1.00 93.25 314 SER A O 1
ATOM 2489 N N . HIS A 1 315 ? 16.050 -12.328 -20.496 1.00 94.19 315 HIS A N 1
ATOM 2490 C CA . HIS A 1 315 ? 16.974 -11.421 -21.181 1.00 94.19 315 HIS A CA 1
ATOM 2491 C C . HIS A 1 315 ? 16.962 -10.013 -20.583 1.00 94.19 315 HIS A C 1
ATOM 2493 O O . HIS A 1 315 ? 17.993 -9.561 -20.090 1.00 94.19 315 HIS A O 1
ATOM 2499 N N . ILE A 1 316 ? 15.811 -9.332 -20.579 1.00 93.56 316 ILE A N 1
ATOM 2500 C CA . ILE A 1 316 ? 15.741 -7.905 -20.217 1.00 93.56 316 ILE A CA 1
ATOM 2501 C C . ILE A 1 316 ? 16.076 -7.694 -18.734 1.00 93.56 316 ILE A C 1
ATOM 2503 O O . ILE A 1 316 ? 16.915 -6.868 -18.390 1.00 93.56 316 ILE A O 1
ATOM 2507 N N . PHE A 1 317 ? 15.483 -8.488 -17.847 1.00 88.69 317 PHE A N 1
ATOM 2508 C CA . PHE A 1 317 ? 15.759 -8.464 -16.414 1.00 88.69 317 PHE A CA 1
ATOM 2509 C C . PHE A 1 317 ? 17.232 -8.762 -16.113 1.00 88.69 317 PHE A C 1
ATOM 2511 O O . PHE A 1 317 ? 17.851 -8.057 -15.320 1.00 88.69 317 PHE A O 1
ATOM 2518 N N . ARG A 1 318 ? 17.811 -9.784 -16.762 1.00 89.25 318 ARG A N 1
ATOM 2519 C CA . ARG A 1 318 ? 19.232 -10.119 -16.585 1.00 89.25 318 ARG A CA 1
ATOM 2520 C C . ARG A 1 318 ? 20.127 -8.968 -17.019 1.00 89.25 318 ARG A C 1
ATOM 2522 O O . ARG A 1 318 ? 21.031 -8.610 -16.282 1.00 89.25 318 ARG A O 1
ATOM 2529 N N . TYR A 1 319 ? 19.810 -8.327 -18.143 1.00 90.75 319 TYR A N 1
ATOM 2530 C CA . TYR A 1 319 ? 20.517 -7.129 -18.579 1.00 90.75 319 TYR A CA 1
ATOM 2531 C C . TYR A 1 319 ? 20.500 -6.033 -17.511 1.00 90.75 319 TYR A C 1
ATOM 2533 O O . TYR A 1 319 ? 21.558 -5.491 -17.199 1.00 90.75 319 TYR A O 1
ATOM 2541 N N . PHE A 1 320 ? 19.344 -5.735 -16.907 1.00 88.56 320 PHE A N 1
ATOM 2542 C CA . PHE A 1 320 ? 19.284 -4.733 -15.842 1.00 88.56 320 PHE A CA 1
ATOM 2543 C C . PHE A 1 320 ? 20.080 -5.141 -14.603 1.00 88.56 320 PHE A C 1
ATOM 2545 O O . PHE A 1 320 ? 20.821 -4.328 -14.054 1.00 88.56 320 PHE A O 1
ATOM 2552 N N . LYS A 1 321 ? 19.957 -6.408 -14.200 1.00 84.75 321 LYS A N 1
ATOM 2553 C CA . LYS A 1 321 ? 20.687 -6.974 -13.067 1.00 84.75 321 LYS A CA 1
ATOM 2554 C C . LYS A 1 321 ? 22.206 -6.897 -13.255 1.00 84.75 321 LYS A C 1
ATOM 2556 O O . LYS A 1 321 ? 22.906 -6.605 -12.293 1.00 84.75 321 LYS A O 1
ATOM 2561 N N . ASP A 1 322 ? 22.688 -7.159 -14.467 1.00 85.94 322 ASP A N 1
ATOM 2562 C CA . ASP A 1 322 ? 24.118 -7.257 -14.774 1.00 85.94 322 ASP A CA 1
ATOM 2563 C C . ASP A 1 322 ? 24.739 -5.897 -15.142 1.00 85.94 322 ASP A C 1
ATOM 2565 O O . ASP A 1 322 ? 25.932 -5.687 -14.934 1.00 85.94 322 ASP A O 1
ATOM 2569 N N . THR A 1 323 ? 23.952 -4.971 -15.703 1.00 82.75 323 THR A N 1
ATOM 2570 C CA . THR A 1 323 ? 24.463 -3.702 -16.259 1.00 82.75 323 THR A CA 1
ATOM 2571 C C . THR A 1 323 ? 24.389 -2.540 -15.278 1.00 82.75 323 THR A C 1
ATOM 2573 O O . THR A 1 323 ? 25.237 -1.651 -15.328 1.00 82.75 323 THR A O 1
ATOM 2576 N N . TYR A 1 324 ? 23.378 -2.505 -14.411 1.00 78.12 324 TYR A N 1
ATOM 2577 C CA . TYR A 1 324 ? 23.174 -1.370 -13.515 1.00 78.12 324 TYR A CA 1
ATOM 2578 C C . TYR A 1 324 ? 23.756 -1.687 -12.148 1.00 78.12 324 TYR A C 1
ATOM 2580 O O . TYR A 1 324 ? 23.288 -2.607 -11.473 1.00 78.12 324 TYR A O 1
ATOM 2588 N N . SER A 1 325 ? 24.750 -0.891 -11.727 1.00 65.31 325 SER A N 1
ATOM 2589 C CA . SER A 1 325 ? 25.080 -0.819 -10.309 1.00 65.31 325 SER A CA 1
ATOM 2590 C C . SER A 1 325 ? 23.802 -0.395 -9.595 1.00 65.31 325 SER A C 1
ATOM 2592 O O . SER A 1 325 ? 23.122 0.557 -9.980 1.00 65.31 325 SER A O 1
ATOM 2594 N N . SER A 1 326 ? 23.413 -1.177 -8.600 1.00 62.22 326 SER A N 1
ATOM 2595 C CA . SER A 1 326 ? 22.140 -1.025 -7.904 1.00 62.22 326 SER A CA 1
ATOM 2596 C C . SER A 1 326 ? 21.954 0.362 -7.284 1.00 62.22 326 SER A C 1
ATOM 2598 O O . SER A 1 326 ? 20.846 0.741 -6.969 1.00 62.22 326 SER A O 1
ATOM 2600 N N . GLU A 1 327 ? 22.996 1.168 -7.130 1.00 73.19 327 GLU A N 1
ATOM 2601 C CA . GLU A 1 327 ? 22.983 2.323 -6.233 1.00 73.19 327 GLU A CA 1
ATOM 2602 C C . GLU A 1 327 ? 21.915 3.390 -6.529 1.00 73.19 327 GLU A C 1
ATOM 2604 O O . GLU A 1 327 ? 21.562 4.137 -5.620 1.00 73.19 327 GLU A O 1
ATOM 2609 N N . HIS A 1 328 ? 21.376 3.485 -7.754 1.00 87.56 328 HIS A N 1
ATOM 2610 C CA . HIS A 1 328 ? 20.435 4.562 -8.109 1.00 87.56 328 HIS A CA 1
ATOM 2611 C C . HIS A 1 328 ? 19.109 4.112 -8.724 1.00 87.56 328 HIS A C 1
ATOM 2613 O O . HIS A 1 328 ? 18.213 4.943 -8.886 1.00 87.56 328 HIS A O 1
ATOM 2619 N N . VAL A 1 329 ? 18.942 2.836 -9.077 1.00 90.19 329 VAL A N 1
ATOM 2620 C CA . VAL A 1 329 ? 17.695 2.356 -9.691 1.00 90.19 329 VAL A CA 1
ATOM 2621 C C . VAL A 1 329 ? 16.800 1.749 -8.614 1.00 90.19 329 VAL A C 1
ATOM 2623 O O . VAL A 1 329 ? 17.164 0.763 -7.989 1.00 90.19 329 VAL A O 1
ATOM 2626 N N . ARG A 1 330 ? 15.603 2.307 -8.412 1.00 89.12 330 ARG A N 1
ATOM 2627 C CA . ARG A 1 330 ? 14.638 1.844 -7.401 1.00 89.12 330 ARG A CA 1
ATOM 2628 C C . ARG A 1 330 ? 13.771 0.696 -7.894 1.00 89.12 330 ARG A C 1
ATOM 2630 O O . ARG A 1 330 ? 13.507 -0.247 -7.156 1.00 89.12 330 ARG A O 1
ATOM 2637 N N . SER A 1 331 ? 13.294 0.768 -9.132 1.00 91.81 331 SER A N 1
ATOM 2638 C CA . SER A 1 331 ? 12.505 -0.311 -9.726 1.00 91.81 331 SER A CA 1
ATOM 2639 C C . SER A 1 331 ? 12.478 -0.244 -11.245 1.00 91.81 331 SER A C 1
ATOM 2641 O O . SER A 1 331 ? 12.732 0.794 -11.848 1.00 91.81 331 SER A O 1
ATOM 2643 N N . VAL A 1 332 ? 12.164 -1.372 -11.871 1.00 94.19 332 VAL A N 1
ATOM 2644 C CA . VAL A 1 332 ? 11.978 -1.516 -13.310 1.00 94.19 332 VAL A CA 1
ATOM 2645 C C . VAL A 1 332 ? 10.688 -2.292 -13.541 1.00 94.19 332 VAL A C 1
ATOM 2647 O O . VAL A 1 332 ? 10.537 -3.443 -13.127 1.00 94.19 332 VAL A O 1
ATOM 2650 N N . ASN A 1 333 ? 9.741 -1.633 -14.197 1.00 95.38 333 ASN A N 1
ATOM 2651 C CA . ASN A 1 333 ? 8.388 -2.125 -14.416 1.00 95.38 333 ASN A CA 1
ATOM 2652 C C . ASN A 1 333 ? 8.129 -2.233 -15.919 1.00 95.38 333 ASN A C 1
ATOM 2654 O O . ASN A 1 333 ? 8.470 -1.320 -16.662 1.00 95.38 333 ASN A O 1
ATOM 2658 N N . CYS A 1 334 ? 7.488 -3.308 -16.373 1.00 96.94 334 CYS A N 1
ATOM 2659 C CA . CYS A 1 334 ? 7.018 -3.422 -17.752 1.00 96.94 334 CYS A CA 1
ATOM 2660 C C . CYS A 1 334 ? 5.493 -3.417 -17.756 1.00 96.94 334 CYS A C 1
ATOM 2662 O O . CYS A 1 334 ? 4.870 -4.359 -17.264 1.00 96.94 334 CYS A O 1
ATOM 2664 N N . LEU A 1 335 ? 4.901 -2.335 -18.255 1.00 96.62 335 LEU A N 1
ATOM 2665 C CA . LEU A 1 335 ? 3.468 -2.046 -18.172 1.00 96.62 335 LEU A CA 1
ATOM 2666 C C . LEU A 1 335 ? 2.994 -1.414 -19.478 1.00 96.62 335 LEU A C 1
ATOM 2668 O O . LEU A 1 335 ? 3.804 -1.009 -20.303 1.00 96.62 335 LEU A O 1
ATOM 2672 N N . ARG A 1 336 ? 1.684 -1.258 -19.652 1.00 95.75 336 ARG A N 1
ATOM 2673 C CA . ARG A 1 336 ? 1.144 -0.349 -20.666 1.00 95.75 336 ARG A CA 1
ATOM 2674 C C . ARG A 1 336 ? 0.851 1.010 -20.043 1.00 95.75 336 ARG A C 1
ATOM 2676 O O . ARG A 1 336 ? 0.109 1.075 -19.063 1.00 95.75 336 ARG A O 1
ATOM 2683 N N . ILE A 1 337 ? 1.418 2.083 -20.596 1.00 94.69 337 ILE A N 1
ATOM 2684 C CA . ILE A 1 337 ? 1.336 3.434 -20.015 1.00 94.69 337 ILE A CA 1
ATOM 2685 C C . ILE A 1 337 ? 0.856 4.433 -21.064 1.00 94.69 337 ILE A C 1
ATOM 2687 O O . ILE A 1 337 ? 1.491 4.625 -22.096 1.00 94.69 337 ILE A O 1
ATOM 2691 N N . GLY A 1 338 ? -0.238 5.139 -20.788 1.00 92.62 338 GLY A N 1
ATOM 2692 C CA . GLY A 1 338 ? -0.692 6.219 -21.664 1.00 92.62 338 GLY A CA 1
ATOM 2693 C C . GLY A 1 338 ? -2.045 6.796 -21.268 1.00 92.62 338 GLY A C 1
ATOM 2694 O O . GLY A 1 338 ? -2.518 6.576 -20.157 1.00 92.62 338 GLY A O 1
ATOM 2695 N N . VAL A 1 339 ? -2.644 7.580 -22.164 1.00 90.81 339 VAL A N 1
ATOM 2696 C CA . VAL A 1 339 ? -3.922 8.288 -21.941 1.00 90.81 339 VAL A CA 1
ATOM 2697 C C . VAL A 1 339 ? -5.135 7.543 -22.509 1.00 90.81 339 VAL A C 1
ATOM 2699 O O . VAL A 1 339 ? -6.275 7.946 -22.284 1.00 90.81 339 VAL A O 1
ATOM 2702 N N . GLY A 1 340 ? -4.904 6.461 -23.256 1.00 89.06 340 GLY A N 1
ATOM 2703 C CA . GLY A 1 340 ? -5.954 5.656 -23.862 1.00 89.06 340 GLY A CA 1
ATOM 2704 C C . GLY A 1 340 ? -6.821 4.981 -22.803 1.00 89.06 340 GLY A C 1
ATOM 2705 O O . GLY A 1 340 ? -6.335 4.517 -21.771 1.00 89.06 340 GLY A O 1
ATOM 2706 N N . SER A 1 341 ? -8.122 4.894 -23.067 1.00 85.69 341 SER A N 1
ATOM 2707 C CA . SER A 1 341 ? -9.093 4.283 -22.151 1.00 85.69 341 SER A CA 1
ATOM 2708 C C . SER A 1 341 ? -9.008 2.755 -22.079 1.00 85.69 341 SER A C 1
ATOM 2710 O O . SER A 1 341 ? -9.536 2.173 -21.132 1.00 85.69 341 SER A O 1
ATOM 2712 N N . THR A 1 342 ? -8.354 2.108 -23.048 1.00 88.12 342 THR A N 1
ATOM 2713 C CA . THR A 1 342 ? -8.167 0.653 -23.115 1.00 88.12 342 THR A CA 1
ATOM 2714 C C . THR A 1 342 ? -6.678 0.295 -23.157 1.00 88.12 342 THR A C 1
ATOM 2716 O O . THR A 1 342 ? -5.895 1.070 -23.710 1.00 88.12 342 THR A O 1
ATOM 2719 N N . PRO A 1 343 ? -6.267 -0.881 -22.640 1.00 89.75 343 PRO A N 1
ATOM 2720 C CA . PRO A 1 343 ? -4.868 -1.315 -22.665 1.00 89.75 343 PRO A CA 1
ATOM 2721 C C . PRO A 1 343 ? -4.234 -1.205 -24.059 1.00 89.75 343 PRO A C 1
ATOM 2723 O O . PRO A 1 343 ? -3.227 -0.527 -24.212 1.00 89.75 343 PRO A O 1
ATOM 2726 N N . MET A 1 344 ? -4.883 -1.752 -25.093 1.00 90.25 344 MET A N 1
ATOM 2727 C CA . MET A 1 344 ? -4.351 -1.822 -26.465 1.00 90.25 344 MET A CA 1
ATOM 2728 C C . MET A 1 344 ? -4.061 -0.463 -27.122 1.00 90.25 344 MET A C 1
ATOM 2730 O O . MET A 1 344 ? -3.287 -0.402 -28.072 1.00 90.25 344 MET A O 1
ATOM 2734 N N . HIS A 1 345 ? -4.667 0.627 -26.643 1.00 91.12 345 HIS A N 1
ATOM 2735 C CA . HIS A 1 345 ? -4.385 1.980 -27.140 1.00 91.12 345 HIS A CA 1
ATOM 2736 C C . HIS A 1 345 ? -3.173 2.635 -26.468 1.00 91.12 345 HIS A C 1
ATOM 2738 O O . HIS A 1 345 ? -2.818 3.763 -26.805 1.00 91.12 345 HIS A O 1
ATOM 2744 N N . ASN A 1 346 ? -2.549 1.953 -25.511 1.00 92.75 346 ASN A N 1
ATOM 2745 C CA . ASN A 1 346 ? -1.397 2.444 -24.776 1.00 92.75 346 ASN A CA 1
ATOM 2746 C C . ASN A 1 346 ? -0.162 1.594 -25.115 1.00 92.75 346 ASN A C 1
ATOM 2748 O O . ASN A 1 346 ? -0.269 0.363 -25.164 1.00 92.75 346 ASN A O 1
ATOM 2752 N N . PRO A 1 347 ? 1.004 2.218 -25.362 1.00 94.69 347 PRO A N 1
ATOM 2753 C CA . PRO A 1 347 ? 2.234 1.499 -25.679 1.00 94.69 347 PRO A CA 1
ATOM 2754 C C . PRO A 1 347 ? 2.665 0.593 -24.527 1.00 94.69 347 PRO A C 1
ATOM 2756 O O . PRO A 1 347 ? 2.385 0.890 -23.365 1.00 94.69 347 PRO A O 1
ATOM 2759 N N . VAL A 1 348 ? 3.374 -0.490 -24.855 1.00 97.19 348 VAL A N 1
ATOM 2760 C CA . VAL A 1 348 ? 4.143 -1.235 -23.855 1.00 97.19 348 VAL A CA 1
ATOM 2761 C C . VAL A 1 348 ? 5.373 -0.408 -23.504 1.00 97.19 348 VAL A C 1
ATOM 2763 O O . VAL A 1 348 ? 6.094 0.051 -24.384 1.00 97.19 348 VAL A O 1
ATOM 2766 N N . THR A 1 349 ? 5.605 -0.206 -22.216 1.00 97.19 349 THR A N 1
ATOM 2767 C CA . THR A 1 349 ? 6.643 0.673 -21.691 1.00 97.19 349 THR A CA 1
ATOM 2768 C C . THR A 1 349 ? 7.411 -0.036 -20.586 1.00 97.19 349 THR A C 1
ATOM 2770 O O . THR A 1 349 ? 6.833 -0.524 -19.612 1.00 97.19 349 THR A O 1
ATOM 2773 N N . ILE A 1 350 ? 8.732 -0.068 -20.731 1.00 97.56 350 ILE A N 1
ATOM 2774 C CA . ILE A 1 350 ? 9.675 -0.370 -19.661 1.00 97.56 350 ILE A CA 1
ATOM 2775 C C . ILE A 1 350 ? 9.941 0.942 -18.925 1.00 97.56 350 ILE A C 1
ATOM 2777 O O . ILE A 1 350 ? 10.639 1.817 -19.431 1.00 97.56 350 ILE A O 1
ATOM 2781 N N . LEU A 1 351 ? 9.358 1.082 -17.740 1.00 96.62 351 LEU A N 1
ATOM 2782 C CA . LEU A 1 351 ? 9.531 2.234 -16.869 1.00 96.62 351 LEU A CA 1
ATOM 2783 C C . LEU A 1 351 ? 10.584 1.922 -15.803 1.00 96.62 351 LEU A C 1
ATOM 2785 O O . LEU A 1 351 ? 10.355 1.113 -14.900 1.00 96.62 351 LEU A O 1
ATOM 2789 N N . VAL A 1 352 ? 11.732 2.581 -15.920 1.00 95.31 352 VAL A N 1
ATOM 2790 C CA . VAL A 1 352 ? 12.848 2.521 -14.974 1.00 95.31 352 VAL A CA 1
ATOM 2791 C C . VAL A 1 352 ? 12.726 3.704 -14.020 1.00 95.31 352 VAL A C 1
ATOM 2793 O O . VAL A 1 352 ? 12.839 4.862 -14.428 1.00 95.31 352 VAL A O 1
ATOM 2796 N N . LEU A 1 353 ? 12.490 3.411 -12.745 1.00 94.19 353 LEU A N 1
ATOM 2797 C CA . LEU A 1 353 ? 12.462 4.404 -11.685 1.00 94.19 353 LEU A CA 1
ATOM 2798 C C . LEU A 1 353 ? 13.831 4.531 -11.037 1.00 94.19 353 LEU A C 1
ATOM 2800 O O . LEU A 1 353 ? 14.397 3.540 -10.576 1.00 94.19 353 LEU A O 1
ATOM 2804 N N . VAL A 1 354 ? 14.322 5.760 -10.943 1.00 93.44 354 VAL A N 1
ATOM 2805 C CA . VAL A 1 354 ? 15.607 6.087 -10.323 1.00 93.44 354 VAL A CA 1
ATOM 2806 C C . VAL A 1 354 ? 15.428 7.035 -9.141 1.00 93.44 354 VAL A C 1
ATOM 2808 O O . VAL A 1 354 ? 14.377 7.664 -8.970 1.00 93.44 354 VAL A O 1
ATOM 2811 N N . GLU A 1 355 ? 16.446 7.111 -8.291 1.00 91.00 355 GLU A N 1
ATOM 2812 C CA . GLU A 1 355 ? 16.472 8.050 -7.177 1.00 91.00 355 GLU A CA 1
ATOM 2813 C C . GLU A 1 355 ? 16.498 9.512 -7.662 1.00 91.00 355 GLU A C 1
ATOM 2815 O O . GLU A 1 355 ? 17.199 9.832 -8.630 1.00 91.00 355 GLU A O 1
ATOM 2820 N N . PRO A 1 356 ? 15.780 10.428 -6.985 1.00 92.25 356 PRO A N 1
ATOM 2821 C CA . PRO A 1 356 ? 15.777 11.839 -7.351 1.00 92.25 356 PRO A CA 1
ATOM 2822 C C . PRO A 1 356 ? 17.176 12.462 -7.370 1.00 92.25 356 PRO A C 1
ATOM 2824 O O . PRO A 1 356 ? 17.894 12.446 -6.371 1.00 92.25 356 PRO A O 1
ATOM 2827 N N . ASN A 1 357 ? 17.522 13.100 -8.488 1.00 92.12 357 ASN A N 1
ATOM 2828 C CA . ASN A 1 357 ? 18.774 13.818 -8.724 1.00 92.12 357 ASN A CA 1
ATOM 2829 C C . ASN A 1 357 ? 20.043 12.955 -8.623 1.00 92.12 357 ASN A C 1
ATOM 2831 O O . ASN A 1 357 ? 21.128 13.501 -8.430 1.00 92.12 357 ASN A O 1
ATOM 2835 N N . LYS A 1 358 ? 19.927 11.626 -8.739 1.00 92.94 358 LYS A N 1
ATOM 2836 C CA . LYS A 1 358 ? 21.086 10.716 -8.747 1.00 92.94 358 LYS A CA 1
ATOM 2837 C C . LYS A 1 358 ? 21.528 10.292 -10.141 1.00 92.94 358 LYS A C 1
ATOM 2839 O O . LYS A 1 358 ? 22.675 9.907 -10.310 1.00 92.94 358 LYS A O 1
ATOM 2844 N N . VAL A 1 359 ? 20.644 10.395 -11.130 1.00 92.31 359 VAL A N 1
ATOM 2845 C CA . VAL A 1 359 ? 20.923 10.024 -12.522 1.00 92.31 359 VAL A CA 1
ATOM 2846 C C . VAL A 1 359 ? 20.805 11.266 -13.395 1.00 92.31 359 VAL A C 1
ATOM 2848 O O . VAL A 1 359 ? 19.791 11.964 -13.369 1.00 92.31 359 VAL A O 1
ATOM 2851 N N . SER A 1 360 ? 21.850 11.558 -14.168 1.00 92.75 360 SER A N 1
ATOM 2852 C CA . SER A 1 360 ? 21.841 12.703 -15.087 1.00 92.75 360 SER A CA 1
ATOM 2853 C C . SER A 1 360 ? 20.935 12.448 -16.299 1.00 92.75 360 SER A C 1
ATOM 2855 O O . SER A 1 360 ? 20.714 11.304 -16.693 1.00 92.75 360 SER A O 1
ATOM 2857 N N . ALA A 1 361 ? 20.444 13.506 -16.954 1.00 90.88 361 ALA A N 1
ATOM 2858 C CA . ALA A 1 361 ? 19.626 13.363 -18.165 1.00 90.88 361 ALA A CA 1
ATOM 2859 C C . ALA A 1 361 ? 20.368 12.624 -19.301 1.00 90.88 361 ALA A C 1
ATOM 2861 O O . ALA A 1 361 ? 19.777 11.791 -19.982 1.00 90.88 361 ALA A O 1
ATOM 2862 N N . VAL A 1 362 ? 21.675 12.873 -19.456 1.00 93.38 362 VAL A N 1
ATOM 2863 C CA . VAL A 1 362 ? 22.530 12.216 -20.464 1.00 93.38 362 VAL A CA 1
ATOM 2864 C C . VAL A 1 362 ? 22.679 10.721 -20.174 1.00 93.38 362 VAL A C 1
ATOM 2866 O O . VAL A 1 362 ? 22.586 9.886 -21.075 1.00 93.38 362 VAL A O 1
ATOM 2869 N N . GLU A 1 363 ? 22.887 10.363 -18.907 1.00 93.38 363 GLU A N 1
ATOM 2870 C CA . GLU A 1 363 ? 22.956 8.966 -18.481 1.00 93.38 363 GLU A CA 1
ATOM 2871 C C . GLU A 1 363 ? 21.611 8.253 -18.659 1.00 93.38 363 GLU A C 1
ATOM 2873 O O . GLU A 1 363 ? 21.576 7.128 -19.165 1.00 93.38 363 GLU A O 1
ATOM 2878 N N . ALA A 1 364 ? 20.507 8.920 -18.304 1.00 93.44 364 ALA A N 1
ATOM 2879 C CA . ALA A 1 364 ? 19.154 8.421 -18.511 1.00 93.44 364 ALA A CA 1
ATOM 2880 C C . ALA A 1 364 ? 18.868 8.171 -20.001 1.00 93.44 364 ALA A C 1
ATOM 2882 O O . ALA A 1 364 ? 18.358 7.109 -20.349 1.00 93.44 364 ALA A O 1
ATOM 2883 N N . GLU A 1 365 ? 19.247 9.090 -20.892 1.00 93.94 365 GLU A N 1
ATOM 2884 C CA . GLU A 1 365 ? 19.090 8.935 -22.344 1.00 93.94 365 GLU A CA 1
ATOM 2885 C C . GLU A 1 365 ? 19.913 7.775 -22.905 1.00 93.94 365 GLU A C 1
ATOM 2887 O O . GLU A 1 365 ? 19.385 6.919 -23.621 1.00 93.94 365 GLU A O 1
ATOM 2892 N N . SER A 1 366 ? 21.190 7.690 -22.530 1.00 93.94 366 SER A N 1
ATOM 2893 C CA . SER A 1 366 ? 22.062 6.576 -22.915 1.00 93.94 366 SER A CA 1
ATOM 2894 C C . SER A 1 366 ? 21.486 5.227 -22.463 1.00 93.94 366 SER A C 1
ATOM 2896 O O . SER A 1 366 ? 21.443 4.256 -23.222 1.00 93.94 366 SER A O 1
ATOM 2898 N N . THR A 1 367 ? 20.969 5.175 -21.237 1.00 93.06 367 THR A N 1
ATOM 2899 C CA . THR A 1 367 ? 20.302 4.007 -20.652 1.00 93.06 367 THR A CA 1
ATOM 2900 C C . THR A 1 367 ? 19.018 3.631 -21.385 1.00 93.06 367 THR A C 1
ATOM 2902 O O . THR A 1 367 ? 18.845 2.461 -21.741 1.00 93.06 367 THR A O 1
ATOM 2905 N N . ALA A 1 368 ? 18.149 4.602 -21.666 1.00 94.44 368 ALA A N 1
ATOM 2906 C CA . ALA A 1 368 ? 16.911 4.378 -22.400 1.00 94.44 368 ALA A CA 1
ATOM 2907 C C . ALA A 1 368 ? 17.199 3.798 -23.793 1.00 94.44 368 ALA A C 1
ATOM 2909 O O . ALA A 1 368 ? 16.629 2.776 -24.180 1.00 94.44 368 ALA A O 1
ATOM 2910 N N . LYS A 1 369 ? 18.167 4.387 -24.507 1.00 95.38 369 LYS A N 1
ATOM 2911 C CA . LYS A 1 369 ? 18.572 3.954 -25.846 1.00 95.38 369 LYS A CA 1
ATOM 2912 C C . LYS A 1 369 ? 19.147 2.539 -25.858 1.00 95.38 369 LYS A C 1
ATOM 2914 O O . LYS A 1 369 ? 18.687 1.720 -26.645 1.00 95.38 369 LYS A O 1
ATOM 2919 N N . ARG A 1 370 ? 20.087 2.216 -24.960 1.00 95.31 370 ARG A N 1
ATOM 2920 C CA . ARG A 1 370 ? 20.661 0.858 -24.866 1.00 95.31 370 ARG A CA 1
ATOM 2921 C C . ARG A 1 370 ? 19.601 -0.196 -24.549 1.00 95.31 370 ARG A C 1
ATOM 2923 O O . ARG A 1 370 ? 19.602 -1.266 -25.152 1.00 95.31 370 ARG A O 1
ATOM 2930 N N . THR A 1 371 ? 18.674 0.124 -23.646 1.00 95.06 371 THR A N 1
ATOM 2931 C CA . THR A 1 371 ? 17.556 -0.768 -23.307 1.00 95.06 371 THR A CA 1
ATOM 2932 C C . THR A 1 371 ? 16.634 -0.976 -24.509 1.00 95.06 371 THR A C 1
ATOM 2934 O O . THR A 1 371 ? 16.200 -2.099 -24.768 1.00 95.06 371 THR A O 1
ATOM 2937 N N . GLN A 1 372 ? 16.353 0.071 -25.288 1.00 95.94 372 GLN A N 1
ATOM 2938 C CA . GLN A 1 372 ? 15.528 -0.078 -26.483 1.00 95.94 372 GLN A CA 1
ATOM 2939 C C . GLN A 1 372 ? 16.259 -0.810 -27.614 1.00 95.94 372 GLN A C 1
ATOM 2941 O O . GLN A 1 372 ? 15.636 -1.596 -28.323 1.00 95.94 372 GLN A O 1
ATOM 2946 N N . ASP A 1 373 ? 17.566 -0.618 -27.775 1.00 96.31 373 ASP A N 1
ATOM 2947 C CA . ASP A 1 373 ? 18.370 -1.383 -28.732 1.00 96.31 373 ASP A CA 1
ATOM 2948 C C . ASP A 1 373 ? 18.380 -2.880 -28.373 1.00 96.31 373 ASP A C 1
ATOM 2950 O O . ASP A 1 373 ? 18.264 -3.727 -29.261 1.00 96.31 373 ASP A O 1
ATOM 2954 N N . LEU A 1 374 ? 18.404 -3.216 -27.076 1.00 96.31 374 LEU A N 1
ATOM 2955 C CA . LEU A 1 374 ? 18.185 -4.583 -26.597 1.00 96.31 374 LEU A CA 1
ATOM 2956 C C . LEU A 1 374 ? 16.773 -5.090 -26.934 1.00 96.31 374 LEU A C 1
ATOM 2958 O O . LEU A 1 374 ? 16.623 -6.208 -27.412 1.00 96.31 374 LEU A O 1
ATOM 2962 N N . CYS A 1 375 ? 15.728 -4.283 -26.745 1.00 96.69 375 CYS A N 1
ATOM 2963 C CA . CYS A 1 375 ? 14.371 -4.669 -27.151 1.00 96.69 375 CYS A CA 1
ATOM 2964 C C . CYS A 1 375 ? 14.304 -4.951 -28.665 1.00 96.69 375 CYS A C 1
ATOM 2966 O O . CYS A 1 375 ? 13.797 -5.992 -29.090 1.00 96.69 375 CYS A O 1
ATOM 2968 N N . LYS A 1 376 ? 14.901 -4.082 -29.488 1.00 96.88 376 LYS A N 1
ATOM 2969 C CA . LYS A 1 376 ? 14.965 -4.233 -30.950 1.00 96.88 376 LYS A CA 1
ATOM 2970 C C . LYS A 1 376 ? 15.742 -5.475 -31.383 1.00 96.88 376 LYS A C 1
ATOM 2972 O O . LYS A 1 376 ? 15.313 -6.138 -32.325 1.00 96.88 376 LYS A O 1
ATOM 2977 N N . SER A 1 377 ? 16.834 -5.834 -30.702 1.00 97.38 377 SER A N 1
ATOM 2978 C CA . SER A 1 377 ? 17.592 -7.058 -31.015 1.00 97.38 377 SER A CA 1
ATOM 2979 C C . SER A 1 377 ? 16.776 -8.337 -30.774 1.00 97.38 377 SER A C 1
ATOM 2981 O O . SER A 1 377 ? 17.016 -9.356 -31.420 1.00 97.38 377 SER A O 1
ATOM 2983 N N . HIS A 1 378 ? 15.745 -8.253 -29.930 1.00 97.38 378 HIS A N 1
ATOM 2984 C CA . HIS A 1 378 ? 14.743 -9.293 -29.706 1.00 97.38 378 HIS A CA 1
ATOM 2985 C C . HIS A 1 378 ? 13.436 -9.082 -30.496 1.00 97.38 378 HIS A C 1
ATOM 2987 O O . HIS A 1 378 ? 12.419 -9.695 -30.179 1.00 97.38 378 HIS A O 1
ATOM 2993 N N . SER A 1 379 ? 13.451 -8.256 -31.550 1.00 97.12 379 SER A N 1
ATOM 2994 C CA . SER A 1 379 ? 12.282 -7.948 -32.396 1.00 97.12 379 SER A CA 1
ATOM 2995 C C . SER A 1 379 ? 11.105 -7.286 -31.657 1.00 97.12 379 SER A C 1
ATOM 2997 O O . SER A 1 379 ? 9.962 -7.404 -32.090 1.00 97.12 379 SER A O 1
ATOM 2999 N N . LEU A 1 380 ? 11.371 -6.564 -30.564 1.00 96.94 380 LEU A N 1
ATOM 3000 C CA . LEU A 1 380 ? 10.384 -5.769 -29.825 1.00 96.94 380 LEU A CA 1
ATOM 3001 C C . LEU A 1 380 ? 10.472 -4.290 -30.219 1.00 96.94 380 LEU A C 1
ATOM 3003 O O . LEU A 1 380 ? 11.000 -3.460 -29.479 1.00 96.94 380 LEU A O 1
ATOM 3007 N N . SER A 1 381 ? 10.003 -3.954 -31.418 1.00 95.50 381 SER A N 1
ATOM 3008 C CA . SER A 1 381 ? 10.031 -2.570 -31.913 1.00 95.50 381 SER A CA 1
ATOM 3009 C C . SER A 1 381 ? 8.920 -1.682 -31.346 1.00 95.50 381 SER A C 1
ATOM 3011 O O . SER A 1 381 ? 8.972 -0.471 -31.522 1.00 95.50 381 SER A O 1
ATOM 3013 N N . ASP A 1 382 ? 7.909 -2.275 -30.716 1.00 95.38 382 ASP A N 1
ATOM 3014 C CA . ASP A 1 382 ? 6.729 -1.615 -30.145 1.00 95.38 382 ASP A CA 1
ATOM 3015 C C . ASP A 1 382 ? 6.852 -1.330 -28.638 1.00 95.38 382 ASP A C 1
ATOM 3017 O O . ASP A 1 382 ? 5.906 -0.844 -28.013 1.00 95.38 382 ASP A O 1
ATOM 3021 N N . VAL A 1 383 ? 8.017 -1.637 -28.059 1.00 96.69 383 VAL A N 1
ATOM 3022 C CA . VAL A 1 383 ? 8.325 -1.410 -26.648 1.00 96.69 383 VAL A CA 1
ATOM 3023 C C . VAL A 1 383 ? 9.096 -0.107 -26.483 1.00 96.69 383 VAL A C 1
ATOM 3025 O O . VAL A 1 383 ? 10.183 0.090 -27.036 1.00 96.69 383 VAL A O 1
ATOM 3028 N N . GLU A 1 384 ? 8.533 0.768 -25.663 1.00 95.88 384 GLU A N 1
ATOM 3029 C CA . GLU A 1 384 ? 9.145 2.024 -25.257 1.00 95.88 384 GLU A CA 1
ATOM 3030 C C . GLU A 1 384 ? 9.925 1.872 -23.958 1.00 95.88 384 GLU A C 1
ATOM 3032 O O . GLU A 1 384 ? 9.627 1.011 -23.129 1.00 95.88 384 GLU A O 1
ATOM 3037 N N . VAL A 1 385 ? 10.907 2.743 -23.758 1.00 96.56 385 VAL A N 1
ATOM 3038 C CA . VAL A 1 385 ? 11.674 2.827 -22.519 1.00 96.56 385 VAL A CA 1
ATOM 3039 C C . VAL A 1 385 ? 11.575 4.243 -21.974 1.00 96.56 385 VAL A C 1
ATOM 3041 O O . VAL A 1 385 ? 11.880 5.214 -22.667 1.00 96.56 385 VAL A O 1
ATOM 3044 N N . GLU A 1 386 ? 11.151 4.358 -20.720 1.00 96.31 386 GLU A N 1
ATOM 3045 C CA . GLU A 1 386 ? 11.068 5.616 -19.983 1.00 96.31 386 GLU A CA 1
ATOM 3046 C C . GLU A 1 386 ? 11.926 5.520 -18.722 1.00 96.31 386 GLU A C 1
ATOM 3048 O O . GLU A 1 386 ? 11.819 4.563 -17.956 1.00 96.31 386 GLU A O 1
ATOM 3053 N N . ILE A 1 387 ? 12.769 6.527 -18.497 1.00 95.62 387 ILE A N 1
ATOM 3054 C CA . ILE A 1 387 ? 13.544 6.683 -17.265 1.00 95.62 387 ILE A CA 1
ATOM 3055 C C . ILE A 1 387 ? 12.962 7.868 -16.512 1.00 95.62 387 ILE A C 1
ATOM 3057 O O . ILE A 1 387 ? 12.881 8.976 -17.054 1.00 95.62 387 ILE A O 1
ATOM 3061 N N . ALA A 1 388 ? 12.539 7.647 -15.274 1.00 95.00 388 ALA A N 1
ATOM 3062 C CA . ALA A 1 388 ? 11.912 8.675 -14.460 1.00 95.00 388 ALA A CA 1
ATOM 3063 C C . ALA A 1 388 ? 12.401 8.628 -13.019 1.00 95.00 388 ALA A C 1
ATOM 3065 O O . ALA A 1 388 ? 12.682 7.570 -12.468 1.00 95.00 388 ALA A O 1
ATOM 3066 N N . GLU A 1 389 ? 12.447 9.783 -12.376 1.00 94.00 389 GLU A N 1
ATOM 3067 C CA . GLU A 1 389 ? 12.688 9.850 -10.943 1.00 94.00 389 GLU A CA 1
ATOM 3068 C C . GLU A 1 389 ? 11.393 9.648 -10.177 1.00 94.00 389 GLU A C 1
ATOM 3070 O O . GLU A 1 389 ? 10.378 10.293 -10.470 1.00 94.00 389 GLU A O 1
ATOM 3075 N N . LEU A 1 390 ? 11.455 8.801 -9.152 1.00 90.88 390 LEU A N 1
ATOM 3076 C CA . LEU A 1 390 ? 10.384 8.676 -8.177 1.00 90.88 390 LEU A CA 1
ATOM 3077 C C . LEU A 1 390 ? 10.543 9.767 -7.122 1.00 90.88 390 LEU A C 1
ATOM 3079 O O . LEU A 1 390 ? 11.319 9.630 -6.177 1.00 90.88 390 LEU A O 1
ATOM 3083 N N . MET A 1 391 ? 9.802 10.859 -7.281 1.00 88.06 391 MET A N 1
ATOM 3084 C CA . MET A 1 391 ? 9.783 11.926 -6.292 1.00 88.06 391 MET A CA 1
ATOM 3085 C C . MET A 1 391 ? 8.981 11.436 -5.091 1.00 88.06 391 MET A C 1
ATOM 3087 O O . MET A 1 391 ? 7.767 11.233 -5.186 1.00 88.06 391 MET A O 1
ATOM 3091 N N . GLU A 1 392 ? 9.646 11.254 -3.954 1.00 74.19 392 GLU A N 1
ATOM 3092 C CA . GLU A 1 392 ? 8.943 10.941 -2.717 1.00 74.19 392 GLU A CA 1
ATOM 3093 C C . GLU A 1 392 ? 7.928 12.054 -2.432 1.00 74.19 392 GLU A C 1
ATOM 3095 O O . GLU A 1 392 ? 8.284 13.244 -2.427 1.00 74.19 392 GLU A O 1
ATOM 3100 N N . PRO A 1 393 ? 6.641 11.717 -2.233 1.00 59.75 393 PRO A N 1
ATOM 3101 C CA . PRO A 1 393 ? 5.698 12.701 -1.754 1.00 59.75 393 PRO A CA 1
ATOM 3102 C C . PRO A 1 393 ? 6.218 13.137 -0.388 1.00 59.75 393 PRO A C 1
ATOM 3104 O O . PRO A 1 393 ? 6.213 12.328 0.536 1.00 59.75 393 PRO A O 1
ATOM 3107 N N . ARG A 1 394 ? 6.657 14.399 -0.257 1.00 47.47 394 ARG A N 1
ATOM 3108 C CA . ARG A 1 394 ? 7.228 14.927 0.998 1.00 47.47 394 ARG A CA 1
ATOM 3109 C C . ARG A 1 394 ? 6.357 14.619 2.228 1.00 47.47 394 ARG A C 1
ATOM 3111 O O . ARG A 1 394 ? 6.904 14.508 3.309 1.00 47.47 394 ARG A O 1
ATOM 3118 N N . ASN A 1 395 ? 5.049 14.389 2.034 1.00 44.31 395 ASN A N 1
ATOM 3119 C CA . ASN A 1 395 ? 4.083 14.003 3.066 1.00 44.31 395 ASN A CA 1
ATOM 3120 C C . ASN A 1 395 ? 3.166 12.834 2.619 1.00 44.31 395 ASN A C 1
ATOM 3122 O O . ASN A 1 395 ? 1.940 12.969 2.622 1.00 44.31 395 ASN A O 1
ATOM 3126 N N . ALA A 1 396 ? 3.712 11.697 2.168 1.00 42.62 396 ALA A N 1
ATOM 3127 C CA . ALA A 1 396 ? 2.895 10.544 1.741 1.00 42.62 396 ALA A CA 1
ATOM 3128 C C . ALA A 1 396 ? 1.895 10.067 2.820 1.00 42.62 396 ALA A C 1
ATOM 3130 O O . ALA A 1 396 ? 0.795 9.633 2.476 1.00 42.62 396 ALA A O 1
ATOM 3131 N N . GLY A 1 397 ? 2.237 10.230 4.104 1.00 46.59 397 GLY A N 1
ATOM 3132 C CA . GLY A 1 397 ? 1.351 9.914 5.229 1.00 46.59 397 GLY A CA 1
ATOM 3133 C C . GLY A 1 397 ? 0.094 10.789 5.321 1.00 46.59 397 GLY A C 1
ATOM 3134 O O . GLY A 1 397 ? -0.925 10.321 5.807 1.00 46.59 397 GLY A O 1
ATOM 3135 N N . ASP A 1 398 ? 0.119 12.023 4.808 1.00 41.53 398 ASP A N 1
ATOM 3136 C CA . ASP A 1 398 ? -0.993 12.980 4.951 1.00 41.53 398 ASP A CA 1
ATOM 3137 C C . ASP A 1 398 ? -2.001 12.905 3.797 1.00 41.53 398 ASP A C 1
ATOM 3139 O O . ASP A 1 398 ? -3.190 13.160 3.976 1.00 41.53 398 ASP A O 1
ATOM 3143 N N . ARG A 1 399 ? -1.553 12.525 2.591 1.00 41.03 399 ARG A N 1
ATOM 3144 C CA . ARG A 1 399 ? -2.447 12.373 1.425 1.00 41.03 399 ARG A CA 1
ATOM 3145 C C . ARG A 1 399 ? -3.387 11.175 1.536 1.00 41.03 399 ARG A C 1
ATOM 3147 O O . ARG A 1 399 ? -4.379 11.134 0.813 1.00 41.03 399 ARG A O 1
ATOM 3154 N N . MET A 1 400 ? -3.063 10.214 2.394 1.00 44.72 400 MET A N 1
ATOM 3155 C CA . MET A 1 400 ? -3.854 8.999 2.575 1.00 44.72 400 MET A CA 1
ATOM 3156 C C . MET A 1 400 ? -4.921 9.130 3.668 1.00 44.72 400 MET A C 1
ATOM 3158 O O . MET A 1 400 ? -5.945 8.477 3.538 1.00 44.72 400 MET A O 1
ATOM 3162 N N . ARG A 1 401 ? -4.768 10.066 4.621 1.00 45.53 401 ARG A N 1
ATOM 3163 C CA . ARG A 1 401 ? -5.757 10.370 5.684 1.00 45.53 401 ARG A CA 1
ATOM 3164 C C . ARG A 1 401 ? -7.120 10.857 5.175 1.00 45.53 401 ARG A C 1
ATOM 3166 O O . ARG A 1 401 ? -8.034 11.082 5.957 1.00 45.53 401 ARG A O 1
ATOM 3173 N N . GLY A 1 402 ? -7.218 11.169 3.881 1.00 40.88 402 GLY A N 1
ATOM 3174 C CA . GLY A 1 402 ? -8.433 11.689 3.254 1.00 40.88 402 GLY A CA 1
ATOM 3175 C C . GLY A 1 402 ? -9.381 10.609 2.737 1.00 40.88 402 GLY A C 1
ATOM 3176 O O . GLY A 1 402 ? -10.478 10.954 2.296 1.00 40.88 402 GLY A O 1
ATOM 3177 N N . HIS A 1 403 ? -8.973 9.335 2.743 1.00 45.66 403 HIS A N 1
ATOM 3178 C CA . HIS A 1 403 ? -9.959 8.268 2.667 1.00 45.66 403 HIS A CA 1
ATOM 3179 C C . HIS A 1 403 ? -10.651 8.179 4.023 1.00 45.66 403 HIS A C 1
ATOM 3181 O O . HIS A 1 403 ? -10.041 8.423 5.054 1.00 45.66 403 HIS A O 1
ATOM 3187 N N . ASP A 1 404 ? -11.957 7.946 3.991 1.00 43.56 404 ASP A N 1
ATOM 3188 C CA . ASP A 1 404 ? -12.812 7.785 5.160 1.00 43.56 404 ASP A CA 1
ATOM 3189 C C . ASP A 1 404 ? -12.348 6.521 5.917 1.00 43.56 404 ASP A C 1
ATOM 3191 O O . ASP A 1 404 ? -12.903 5.435 5.762 1.00 43.56 404 ASP A O 1
ATOM 3195 N N . ASP A 1 405 ? -11.251 6.646 6.670 1.00 44.22 405 ASP A N 1
ATOM 3196 C CA . ASP A 1 405 ? -10.555 5.582 7.408 1.00 44.22 405 ASP A CA 1
ATOM 3197 C C . ASP A 1 405 ? -11.388 5.077 8.606 1.00 44.22 405 ASP A C 1
ATOM 3199 O O . ASP A 1 405 ? -10.944 4.263 9.410 1.00 44.22 405 ASP A O 1
ATOM 3203 N N . THR A 1 406 ? -12.661 5.479 8.687 1.00 44.66 406 THR A N 1
ATOM 3204 C CA . THR A 1 406 ? -13.671 4.914 9.592 1.00 44.66 406 THR A CA 1
ATOM 3205 C C . THR A 1 406 ? -13.988 3.442 9.293 1.00 44.66 406 THR A C 1
ATOM 3207 O O . THR A 1 406 ? -14.728 2.794 10.038 1.00 44.66 406 THR A O 1
ATOM 3210 N N . HIS A 1 407 ? -13.397 2.880 8.235 1.00 49.81 407 HIS A N 1
ATOM 3211 C CA . HIS A 1 407 ? -13.432 1.461 7.904 1.00 49.81 407 HIS A CA 1
ATOM 3212 C C . HIS A 1 407 ? -12.338 0.641 8.608 1.00 49.81 407 HIS A C 1
ATOM 3214 O O . HIS A 1 407 ? -11.836 -0.324 8.030 1.00 49.81 407 HIS A O 1
ATOM 3220 N N . VAL A 1 408 ? -12.032 0.913 9.883 1.00 51.53 408 VAL A N 1
ATOM 3221 C CA . VAL A 1 408 ? -11.655 -0.202 10.767 1.00 51.53 408 VAL A CA 1
ATOM 3222 C C . VAL A 1 408 ? -12.784 -1.210 10.595 1.00 51.53 408 VAL A C 1
ATOM 3224 O O . VAL A 1 408 ? -13.938 -0.860 10.828 1.00 51.53 408 VAL A O 1
ATOM 3227 N N . LEU A 1 409 ? -12.500 -2.385 10.023 1.00 51.06 409 LEU A N 1
ATOM 3228 C CA . LEU A 1 409 ? -13.505 -3.401 9.711 1.00 51.06 409 LEU A CA 1
ATOM 3229 C C . LEU A 1 409 ? -14.288 -3.701 10.997 1.00 51.06 409 LEU A C 1
ATOM 3231 O O . LEU A 1 409 ? -13.851 -4.491 11.830 1.00 51.06 409 LEU A O 1
ATOM 3235 N N . ASN A 1 410 ? -15.424 -3.012 11.152 1.00 44.03 410 ASN A N 1
ATOM 3236 C CA . ASN A 1 410 ? -16.251 -2.906 12.352 1.00 44.03 410 ASN A CA 1
ATOM 3237 C C . ASN A 1 410 ? -17.044 -4.204 12.557 1.00 44.03 410 ASN A C 1
ATOM 3239 O O . ASN A 1 410 ? -18.275 -4.220 12.590 1.00 44.03 410 ASN A O 1
ATOM 3243 N N . GLY A 1 411 ? -16.340 -5.331 12.634 1.00 53.03 411 GLY A N 1
ATOM 3244 C CA . GLY A 1 411 ? -16.862 -6.520 13.278 1.00 53.03 411 GLY A CA 1
ATOM 3245 C C . GLY A 1 411 ? -16.801 -6.310 14.795 1.00 53.03 411 GLY A C 1
ATOM 3246 O O . GLY A 1 411 ? -15.812 -5.760 15.274 1.00 53.03 411 GLY A O 1
ATOM 3247 N N . PRO A 1 412 ? -17.820 -6.727 15.565 1.00 49.94 412 PRO A N 1
ATOM 3248 C CA . PRO A 1 412 ? -17.806 -6.620 17.024 1.00 49.94 412 PRO A CA 1
ATOM 3249 C C . PRO A 1 412 ? -16.603 -7.386 17.564 1.00 49.94 412 PRO A C 1
ATOM 3251 O O . PRO A 1 412 ? -16.685 -8.605 17.528 1.00 49.94 412 PRO A O 1
ATOM 3254 N N . PHE A 1 413 ? -15.530 -6.688 17.978 1.00 61.12 413 PHE A N 1
ATOM 3255 C CA . PHE A 1 413 ? -14.227 -7.172 18.492 1.00 61.12 413 PHE A CA 1
ATOM 3256 C C . PHE A 1 413 ? -14.121 -8.692 18.562 1.00 61.12 413 PHE A C 1
ATOM 3258 O O . PHE A 1 413 ? -14.179 -9.310 19.628 1.00 61.12 413 PHE A O 1
ATOM 3265 N N . ALA A 1 414 ? -14.128 -9.290 17.370 1.00 55.88 414 ALA A N 1
ATOM 3266 C CA . ALA A 1 414 ? -14.609 -10.648 17.242 1.00 55.88 414 ALA A CA 1
ATOM 3267 C C . ALA A 1 414 ? -13.518 -11.567 17.750 1.00 55.88 414 ALA A C 1
ATOM 3269 O O . ALA A 1 414 ? -12.359 -11.418 17.375 1.00 55.88 414 ALA A O 1
ATOM 3270 N N . ARG A 1 415 ? -13.909 -12.570 18.542 1.00 63.84 415 ARG A N 1
ATOM 3271 C CA . ARG A 1 415 ? -13.018 -13.689 18.884 1.00 63.84 415 ARG A CA 1
ATOM 3272 C C . ARG A 1 415 ? -12.394 -14.330 17.635 1.00 63.84 415 ARG A C 1
ATOM 3274 O O . ARG A 1 415 ? -11.337 -14.933 17.738 1.00 63.84 415 ARG A O 1
ATOM 3281 N N . ASN A 1 416 ? -13.033 -14.172 16.472 1.00 75.06 416 ASN A N 1
ATOM 3282 C CA . ASN A 1 416 ? -12.555 -14.672 15.191 1.00 75.06 416 ASN A CA 1
ATOM 3283 C C . ASN A 1 416 ? -11.966 -13.526 14.364 1.00 75.06 416 ASN A C 1
ATOM 3285 O O . ASN A 1 416 ? -12.690 -12.625 13.932 1.00 75.06 416 ASN A O 1
ATOM 3289 N N . LEU A 1 417 ? -10.664 -13.602 14.102 1.00 86.19 417 LEU A N 1
ATOM 3290 C CA . LEU A 1 417 ? -9.944 -12.624 13.301 1.00 86.19 417 LEU A CA 1
ATOM 3291 C C . LEU A 1 417 ? -10.271 -12.789 11.805 1.00 86.19 417 LEU A C 1
ATOM 3293 O O . LEU A 1 417 ? -10.085 -13.864 11.227 1.00 86.19 417 LEU A O 1
ATOM 3297 N N . TYR A 1 418 ? -10.774 -11.725 11.174 1.00 90.56 418 TYR A N 1
ATOM 3298 C CA . TYR A 1 418 ? -11.050 -11.698 9.735 1.00 90.56 418 TYR A CA 1
ATOM 3299 C C . TYR A 1 418 ? -9.779 -11.435 8.933 1.00 90.56 418 TYR A C 1
ATOM 3301 O O . TYR A 1 418 ? -8.959 -10.606 9.323 1.00 90.56 418 TYR A O 1
ATOM 3309 N N . ILE A 1 419 ? -9.660 -12.057 7.759 1.00 93.06 419 ILE A N 1
ATOM 3310 C CA . ILE A 1 419 ? -8.607 -11.710 6.793 1.00 93.06 419 ILE A CA 1
ATOM 3311 C C . ILE A 1 419 ? -8.711 -10.222 6.434 1.00 93.06 419 ILE A C 1
ATOM 3313 O O . ILE A 1 419 ? -9.799 -9.716 6.150 1.00 93.06 419 ILE A O 1
ATOM 3317 N N . GLY A 1 420 ? -7.571 -9.535 6.446 1.00 92.44 420 GLY A N 1
ATOM 3318 C CA . GLY A 1 420 ? -7.468 -8.095 6.227 1.00 92.44 420 GLY A CA 1
ATOM 3319 C C . GLY A 1 420 ? -7.659 -7.246 7.484 1.00 92.44 420 GLY A C 1
ATOM 3320 O O . GLY A 1 420 ? -7.576 -6.027 7.387 1.00 92.44 420 GLY A O 1
ATOM 3321 N N . ALA A 1 421 ? -7.901 -7.849 8.654 1.00 92.12 421 ALA A N 1
ATOM 3322 C CA . ALA A 1 421 ? -7.934 -7.117 9.918 1.00 92.12 421 ALA A CA 1
ATOM 3323 C C . ALA A 1 421 ? -6.575 -6.477 10.241 1.00 92.12 421 ALA A C 1
ATOM 3325 O O . ALA A 1 421 ? -5.530 -6.963 9.808 1.00 92.12 421 ALA A O 1
ATOM 3326 N N . SER A 1 422 ? -6.597 -5.396 11.019 1.00 93.38 422 SER A N 1
ATOM 3327 C CA . SER A 1 422 ? -5.382 -4.726 11.484 1.00 93.38 422 SER A CA 1
ATOM 3328 C C . SER A 1 422 ? -4.561 -5.625 12.407 1.00 93.38 422 SER A C 1
ATOM 3330 O O . SER A 1 422 ? -5.106 -6.229 13.329 1.00 93.38 422 SER A O 1
ATOM 3332 N N . ILE A 1 423 ? -3.250 -5.691 12.176 1.00 94.19 423 ILE A N 1
ATOM 3333 C CA . ILE A 1 423 ? -2.309 -6.409 13.036 1.00 94.19 423 ILE A CA 1
ATOM 3334 C C . ILE A 1 423 ? -0.996 -5.630 13.168 1.00 94.19 423 ILE A C 1
ATOM 3336 O O . ILE A 1 423 ? -0.514 -5.034 12.201 1.00 94.19 423 ILE A O 1
ATOM 3340 N N . GLY A 1 424 ? -0.408 -5.625 14.363 1.00 94.00 424 GLY A N 1
ATOM 3341 C CA . GLY A 1 424 ? 0.877 -4.972 14.626 1.00 94.00 424 GLY A CA 1
ATOM 3342 C C . GLY A 1 424 ? 1.370 -5.192 16.060 1.00 94.00 424 GLY A C 1
ATOM 3343 O O . GLY A 1 424 ? 0.601 -5.661 16.902 1.00 94.00 424 GLY A O 1
ATOM 3344 N N . PRO A 1 425 ? 2.640 -4.888 16.360 1.00 93.25 425 PRO A N 1
ATOM 3345 C CA . PRO A 1 425 ? 3.177 -4.998 17.712 1.00 93.25 425 PRO A CA 1
ATOM 3346 C C . PRO A 1 425 ? 2.627 -3.902 18.646 1.00 93.25 425 PRO A C 1
ATOM 3348 O O . PRO A 1 425 ? 2.189 -2.856 18.175 1.00 93.25 425 PRO A O 1
ATOM 3351 N N . PRO A 1 426 ? 2.703 -4.064 19.980 1.00 91.81 426 PRO A N 1
ATOM 3352 C CA . PRO A 1 426 ? 2.212 -3.063 20.934 1.00 91.81 426 PRO A CA 1
ATOM 3353 C C . PRO A 1 426 ? 2.950 -1.717 20.869 1.00 91.81 426 PRO A C 1
ATOM 3355 O O . PRO A 1 426 ? 2.404 -0.702 21.282 1.00 91.81 426 PRO A O 1
ATOM 3358 N N . TRP A 1 427 ? 4.178 -1.690 20.345 1.00 87.12 427 TRP A N 1
ATOM 3359 C CA . TRP A 1 427 ? 4.967 -0.466 20.144 1.00 87.12 427 TRP A CA 1
ATOM 3360 C C . TRP A 1 427 ? 4.811 0.130 18.739 1.00 87.12 427 TRP A C 1
ATOM 3362 O O . TRP A 1 427 ? 5.600 0.993 18.349 1.00 87.12 427 TRP A O 1
ATOM 3372 N N . SER A 1 428 ? 3.845 -0.336 17.939 1.00 80.69 428 SER A N 1
ATOM 3373 C CA . SER A 1 428 ? 3.537 0.273 16.647 1.00 80.69 428 SER A CA 1
ATOM 3374 C C . SER A 1 428 ? 2.979 1.684 16.873 1.00 80.69 428 SER A C 1
ATOM 3376 O O . SER A 1 428 ? 1.774 1.858 17.052 1.00 80.69 428 SER A O 1
ATOM 3378 N N . SER A 1 429 ? 3.846 2.695 16.906 1.00 73.12 429 SER A N 1
ATOM 3379 C CA . SER A 1 429 ? 3.424 4.091 16.873 1.00 73.12 429 SER A CA 1
ATOM 3380 C C . SER A 1 429 ? 3.283 4.526 15.411 1.00 73.12 429 SER A C 1
ATOM 3382 O O . SER A 1 429 ? 4.153 4.282 14.569 1.00 73.12 429 SER A O 1
ATOM 3384 N N . GLY A 1 430 ? 2.135 5.105 15.067 1.00 69.50 430 GLY A N 1
ATOM 3385 C CA . GLY A 1 430 ? 1.871 5.658 13.743 1.00 69.50 430 GLY A CA 1
ATOM 3386 C C . GLY A 1 430 ? 1.391 4.675 12.666 1.00 69.50 430 GLY A C 1
ATOM 3387 O O . GLY A 1 430 ? 1.291 3.466 12.823 1.00 69.50 430 GLY A O 1
ATOM 3388 N N . TRP A 1 431 ? 1.081 5.236 11.501 1.00 63.03 431 TRP A N 1
ATOM 3389 C CA . TRP A 1 431 ? 0.323 4.553 10.448 1.00 63.03 431 TRP A CA 1
ATOM 3390 C C . TRP A 1 431 ? 1.128 3.510 9.669 1.00 63.03 431 TRP A C 1
ATOM 3392 O O . TRP A 1 431 ? 0.562 2.547 9.146 1.00 63.03 431 TRP A O 1
ATOM 3402 N N . GLY A 1 432 ? 2.445 3.716 9.573 1.00 67.50 432 GLY A N 1
ATOM 3403 C CA . GLY A 1 432 ? 3.361 2.841 8.836 1.00 67.50 432 GLY A CA 1
ATOM 3404 C C . GLY A 1 432 ? 3.705 1.546 9.569 1.00 67.50 432 GLY A C 1
ATOM 3405 O O . GLY A 1 432 ? 4.307 0.661 8.974 1.00 67.50 432 GLY A O 1
ATOM 3406 N N . SER A 1 433 ? 3.317 1.432 10.839 1.00 74.69 433 SER A N 1
ATOM 3407 C CA . SER A 1 433 ? 3.686 0.327 11.722 1.00 74.69 433 SER A CA 1
ATOM 3408 C C . SER A 1 433 ? 2.559 -0.701 11.917 1.00 74.69 433 SER A C 1
ATOM 3410 O O . SER A 1 433 ? 2.685 -1.620 12.721 1.00 74.69 433 SER A O 1
ATOM 3412 N N . SER A 1 434 ? 1.469 -0.560 11.156 1.00 89.88 434 SER A N 1
ATOM 3413 C CA . SER A 1 434 ? 0.291 -1.432 11.196 1.00 89.88 434 SER A CA 1
ATOM 3414 C C . SER A 1 434 ? 0.068 -2.086 9.839 1.00 89.88 434 SER A C 1
ATOM 3416 O O . SER A 1 434 ? 0.045 -1.394 8.819 1.00 89.88 434 SER A O 1
ATOM 3418 N N . GLY A 1 435 ? -0.127 -3.401 9.830 1.00 93.12 435 GLY A N 1
ATOM 3419 C CA . GLY A 1 435 ? -0.364 -4.192 8.629 1.00 93.12 435 GLY A CA 1
ATOM 3420 C C . GLY A 1 435 ? -1.694 -4.932 8.658 1.00 93.12 435 GLY A C 1
ATOM 3421 O O . GLY A 1 435 ? -2.568 -4.687 9.486 1.00 93.12 435 GLY A O 1
ATOM 3422 N N . SER A 1 436 ? -1.834 -5.859 7.726 1.00 95.06 436 SER A N 1
ATOM 3423 C CA . SER A 1 436 ? -3.006 -6.701 7.552 1.00 95.06 436 SER A CA 1
ATOM 3424 C C . SER A 1 436 ? -2.725 -8.126 8.000 1.00 95.06 436 SER A C 1
ATOM 3426 O O . SER A 1 436 ? -1.665 -8.702 7.735 1.00 95.06 436 SER A O 1
ATOM 3428 N N . PHE A 1 437 ? -3.718 -8.716 8.645 1.00 95.75 437 PHE A N 1
ATOM 3429 C CA . PHE A 1 437 ? -3.761 -10.131 8.938 1.00 95.75 437 PHE A CA 1
ATOM 3430 C C . PHE A 1 437 ? -4.058 -10.917 7.658 1.00 95.75 437 PHE A C 1
ATOM 3432 O O . PHE A 1 437 ? -5.138 -10.796 7.076 1.00 95.75 437 PHE A O 1
ATOM 3439 N N . GLY A 1 438 ? -3.106 -11.730 7.209 1.00 95.50 438 GLY A N 1
ATOM 3440 C CA . GLY A 1 438 ? -3.257 -12.554 6.013 1.00 95.50 438 GLY A CA 1
ATOM 3441 C C . GLY A 1 438 ? -4.190 -13.736 6.229 1.00 95.50 438 GLY A C 1
ATOM 3442 O O . GLY A 1 438 ? -4.891 -14.148 5.314 1.00 95.50 438 GLY A O 1
ATOM 3443 N N . GLY A 1 439 ? -4.252 -14.267 7.442 1.00 94.88 439 GLY A N 1
ATOM 3444 C CA . GLY A 1 439 ? -5.022 -15.464 7.743 1.00 94.88 439 GLY A CA 1
ATOM 3445 C C . GLY A 1 439 ? -4.223 -16.455 8.570 1.00 94.88 439 GLY A C 1
ATOM 3446 O O . GLY A 1 439 ? -3.026 -16.306 8.800 1.00 94.88 439 GLY A O 1
ATOM 3447 N N . HIS A 1 440 ? -4.912 -17.492 9.004 1.00 95.19 440 HIS A N 1
ATOM 3448 C CA . HIS A 1 440 ? -4.386 -18.603 9.760 1.00 95.19 440 HIS A CA 1
ATOM 3449 C C . HIS A 1 440 ? -3.832 -19.671 8.816 1.00 95.19 440 HIS A C 1
ATOM 3451 O O . HIS A 1 440 ? -4.477 -20.078 7.840 1.00 95.19 440 HIS A O 1
ATOM 3457 N N . ILE A 1 441 ? -2.660 -20.182 9.157 1.00 95.88 441 ILE A N 1
ATOM 3458 C CA . ILE A 1 441 ? -2.050 -21.362 8.558 1.00 95.88 441 ILE A CA 1
ATOM 3459 C C . ILE A 1 441 ? -1.850 -22.420 9.641 1.00 95.88 441 ILE A C 1
ATOM 3461 O O . ILE A 1 441 ? -1.659 -22.110 10.815 1.00 95.88 441 ILE A O 1
ATOM 3465 N N . ILE A 1 442 ? -1.900 -23.681 9.238 1.00 94.38 442 ILE A N 1
ATOM 3466 C CA . ILE A 1 442 ? -1.563 -24.823 10.079 1.00 94.38 442 ILE A CA 1
ATOM 3467 C C . ILE A 1 442 ? -0.238 -25.371 9.581 1.00 94.38 442 ILE A C 1
ATOM 3469 O O . ILE A 1 442 ? -0.053 -25.524 8.376 1.00 94.38 442 ILE A O 1
ATOM 3473 N N . GLY A 1 443 ? 0.655 -25.696 10.508 1.00 93.25 443 GLY A N 1
ATOM 3474 C CA . GLY A 1 443 ? 1.862 -26.460 10.224 1.00 93.25 443 GLY A CA 1
ATOM 3475 C C . GLY A 1 443 ? 2.142 -27.481 11.321 1.00 93.25 443 GLY A C 1
ATOM 3476 O O . GLY A 1 443 ? 1.625 -27.382 12.430 1.00 93.25 443 GLY A O 1
ATOM 3477 N N . LYS A 1 444 ? 2.959 -28.486 11.019 1.00 92.25 444 LYS A N 1
ATOM 3478 C CA . LYS A 1 444 ? 3.384 -29.531 11.956 1.00 92.25 444 LYS A CA 1
ATOM 3479 C C . LYS A 1 444 ? 4.828 -29.302 12.367 1.00 92.25 444 LYS A C 1
ATOM 3481 O O . LYS A 1 444 ? 5.721 -29.357 11.519 1.00 92.25 444 LYS A O 1
ATOM 3486 N N . GLY A 1 445 ? 5.057 -29.079 13.659 1.00 87.19 445 GLY A N 1
ATOM 3487 C CA . GLY A 1 445 ? 6.411 -28.978 14.200 1.00 87.19 445 GLY A CA 1
ATOM 3488 C C . GLY A 1 445 ? 7.175 -30.293 14.023 1.00 87.19 445 GLY A C 1
ATOM 3489 O O . GLY A 1 445 ? 6.602 -31.377 14.181 1.00 87.19 445 GLY A O 1
ATOM 3490 N N . LYS A 1 446 ? 8.472 -30.225 13.703 1.00 85.00 446 LYS A N 1
ATOM 3491 C CA . LYS A 1 446 ? 9.329 -31.424 13.700 1.00 85.00 446 LYS A CA 1
ATOM 3492 C C . LYS A 1 446 ? 9.763 -31.849 15.106 1.00 85.00 446 LYS A C 1
ATOM 3494 O O . LYS A 1 446 ? 10.080 -33.020 15.302 1.00 85.00 446 LYS A O 1
ATOM 3499 N N . SER A 1 447 ? 9.729 -30.945 16.090 1.00 79.31 447 SER A N 1
ATOM 3500 C CA . SER A 1 447 ? 10.022 -31.247 17.497 1.00 79.31 447 SER A CA 1
ATOM 3501 C C . SER A 1 447 ? 9.189 -30.377 18.461 1.00 79.31 447 SER A C 1
ATOM 3503 O O . SER A 1 447 ? 9.373 -29.160 18.465 1.00 79.31 447 SER A O 1
ATOM 3505 N N . PRO A 1 448 ? 8.289 -30.956 19.288 1.00 74.31 448 PRO A N 1
ATOM 3506 C CA . PRO A 1 448 ? 7.888 -32.362 19.290 1.00 74.31 448 PRO A CA 1
ATOM 3507 C C . PRO A 1 448 ? 7.227 -32.741 17.954 1.00 74.31 448 PRO A C 1
ATOM 3509 O O . PRO A 1 448 ? 6.445 -31.954 17.414 1.00 74.31 448 PRO A O 1
ATOM 3512 N N . PRO A 1 449 ? 7.549 -33.920 17.398 1.00 77.19 449 PRO A N 1
ATOM 3513 C CA . PRO A 1 449 ? 7.131 -34.282 16.054 1.00 77.19 449 PRO A CA 1
ATOM 3514 C C . PRO A 1 449 ? 5.607 -34.340 15.951 1.00 77.19 449 PRO A C 1
ATOM 3516 O O . PRO A 1 449 ? 4.934 -34.934 16.792 1.00 77.19 449 PRO A O 1
ATOM 3519 N N . HIS A 1 450 ? 5.082 -33.741 14.883 1.00 77.31 450 HIS A N 1
ATOM 3520 C CA . HIS A 1 450 ? 3.675 -33.789 14.477 1.00 77.31 450 HIS A CA 1
ATOM 3521 C C . HIS A 1 450 ? 2.683 -33.027 15.359 1.00 77.31 450 HIS A C 1
ATOM 3523 O O . HIS A 1 450 ? 1.478 -33.161 15.142 1.00 77.31 450 HIS A O 1
ATOM 3529 N N . LYS A 1 451 ? 3.138 -32.195 16.305 1.00 87.19 451 LYS A N 1
ATOM 3530 C CA . LYS A 1 451 ? 2.221 -31.257 16.959 1.00 87.19 451 LYS A CA 1
ATOM 3531 C C . LYS A 1 451 ? 1.766 -30.224 15.926 1.00 87.19 451 LYS A C 1
ATOM 3533 O O . LYS A 1 451 ? 2.598 -29.498 15.380 1.00 87.19 451 LYS A O 1
ATOM 3538 N N . GLU A 1 452 ? 0.465 -30.185 15.649 1.00 90.75 452 GLU A N 1
ATOM 3539 C CA . GLU A 1 452 ? -0.124 -29.127 14.831 1.00 90.75 452 GLU A CA 1
ATOM 3540 C C . GLU A 1 452 ? -0.027 -27.791 15.575 1.00 90.75 452 GLU A C 1
ATOM 3542 O O . GLU A 1 452 ? -0.263 -27.698 16.783 1.00 90.75 452 GLU A O 1
ATOM 3547 N N . MET A 1 453 ? 0.377 -26.768 14.836 1.00 91.44 453 MET A N 1
ATOM 3548 C CA . MET A 1 453 ? 0.547 -25.400 15.290 1.00 91.44 453 MET A CA 1
ATOM 3549 C C . MET A 1 453 ? -0.367 -24.528 14.448 1.00 91.44 453 MET A C 1
ATOM 3551 O O . MET A 1 453 ? -0.311 -24.589 13.218 1.00 91.44 453 MET A O 1
ATOM 3555 N N . LEU A 1 454 ? -1.192 -23.729 15.117 1.00 93.06 454 LEU A N 1
ATOM 3556 C CA . LEU A 1 454 ? -1.950 -22.673 14.471 1.00 93.06 454 LEU A CA 1
ATOM 3557 C C . LEU A 1 454 ? -1.105 -21.403 14.475 1.00 93.06 454 LEU A C 1
ATOM 3559 O O . LEU A 1 454 ? -0.634 -20.967 15.527 1.00 93.06 454 LEU A O 1
ATOM 3563 N N . LEU A 1 455 ? -0.880 -20.852 13.289 1.00 94.50 455 LEU A N 1
ATOM 3564 C CA . LEU A 1 455 ? -0.057 -19.670 13.100 1.00 94.50 455 LEU A CA 1
ATOM 3565 C C . LEU A 1 455 ? -0.854 -18.601 12.357 1.00 94.50 455 LEU A C 1
ATOM 3567 O O . LEU A 1 455 ? -1.496 -18.887 11.348 1.00 94.50 455 LEU A O 1
ATOM 3571 N N . ALA A 1 456 ? -0.749 -17.363 12.812 1.00 95.19 456 ALA A N 1
ATOM 3572 C CA . ALA A 1 456 ? -1.248 -16.184 12.124 1.00 95.19 456 ALA A CA 1
ATOM 3573 C C . ALA A 1 456 ? -0.193 -15.669 11.131 1.00 95.19 456 ALA A C 1
ATOM 3575 O O . ALA A 1 456 ? 0.963 -15.488 11.508 1.00 95.19 456 ALA A O 1
ATOM 3576 N N . LEU A 1 457 ? -0.568 -15.429 9.871 1.00 96.88 457 LEU A N 1
ATOM 3577 C CA . LEU A 1 457 ? 0.323 -14.951 8.806 1.00 96.88 457 LEU A CA 1
ATOM 3578 C C . LEU A 1 457 ? 0.189 -13.436 8.595 1.00 96.88 457 LEU A C 1
ATOM 3580 O O . LEU A 1 457 ? -0.917 -12.906 8.494 1.00 96.88 457 LEU A O 1
ATOM 3584 N N . THR A 1 458 ? 1.320 -12.748 8.462 1.00 96.31 458 THR A N 1
ATOM 3585 C CA . THR A 1 458 ? 1.429 -11.347 8.023 1.00 96.31 458 THR A CA 1
ATOM 3586 C C . THR A 1 458 ? 2.799 -11.110 7.357 1.00 96.31 458 THR A C 1
ATOM 3588 O O . THR A 1 458 ? 3.442 -12.060 6.907 1.00 96.31 458 THR A O 1
ATOM 3591 N N . CYS A 1 459 ? 3.239 -9.858 7.245 1.00 93.94 459 CYS A N 1
ATOM 3592 C CA . CYS A 1 459 ? 4.528 -9.442 6.687 1.00 93.94 459 CYS A CA 1
ATOM 3593 C C . CYS A 1 459 ? 5.616 -9.260 7.770 1.00 93.94 459 CYS A C 1
ATOM 3595 O O . CYS A 1 459 ? 5.306 -8.901 8.904 1.00 93.94 459 CYS A O 1
ATOM 3597 N N . ASP A 1 460 ? 6.899 -9.463 7.438 1.00 91.00 460 ASP A N 1
ATOM 3598 C CA . ASP A 1 460 ? 8.018 -9.311 8.401 1.00 91.00 460 ASP A CA 1
ATOM 3599 C C . ASP A 1 460 ? 8.148 -7.860 8.889 1.00 91.00 460 ASP A C 1
ATOM 3601 O O . ASP A 1 460 ? 8.222 -7.615 10.092 1.00 91.00 460 ASP A O 1
ATOM 3605 N N . HIS A 1 461 ? 8.070 -6.880 7.986 1.00 87.75 461 HIS A N 1
ATOM 3606 C CA . HIS A 1 461 ? 8.082 -5.462 8.372 1.00 87.75 461 HIS A CA 1
ATOM 3607 C C . HIS A 1 461 ? 6.857 -5.017 9.193 1.00 87.75 461 HIS A C 1
ATOM 3609 O O . HIS A 1 461 ? 6.885 -3.953 9.808 1.00 87.75 461 HIS A O 1
ATOM 3615 N N . VAL A 1 462 ? 5.781 -5.812 9.219 1.00 90.94 462 VAL A N 1
ATOM 3616 C CA . VAL A 1 462 ? 4.629 -5.576 10.107 1.00 90.94 462 VAL A CA 1
ATOM 3617 C C . VAL A 1 462 ? 4.935 -6.083 11.517 1.00 90.94 462 VAL A C 1
ATOM 3619 O O . VAL A 1 462 ? 4.548 -5.449 12.492 1.00 90.94 462 VAL A O 1
ATOM 3622 N N . CYS A 1 463 ? 5.664 -7.196 11.637 1.00 90.88 463 CYS A N 1
ATOM 3623 C CA . CYS A 1 463 ? 6.155 -7.725 12.911 1.00 90.88 463 CYS A CA 1
ATOM 3624 C C . CYS A 1 463 ? 7.223 -6.820 13.547 1.00 90.88 463 CYS A C 1
ATOM 3626 O O . CYS A 1 463 ? 7.235 -6.629 14.763 1.00 90.88 463 CYS A O 1
ATOM 3628 N N . PHE A 1 464 ? 8.110 -6.255 12.726 1.00 85.00 464 PHE A N 1
ATOM 3629 C CA . PHE A 1 464 ? 9.222 -5.418 13.168 1.00 85.00 464 PHE A CA 1
ATOM 3630 C C . PHE A 1 464 ? 9.216 -4.083 12.430 1.00 85.00 464 PHE A C 1
ATOM 3632 O O . PHE A 1 464 ? 9.763 -3.950 11.334 1.00 85.00 464 PHE A O 1
ATOM 3639 N N . THR A 1 465 ? 8.591 -3.105 13.073 1.00 74.31 465 THR A N 1
ATOM 3640 C CA . THR A 1 465 ? 8.460 -1.719 12.613 1.00 74.31 465 THR A CA 1
ATOM 3641 C C . THR A 1 465 ? 9.808 -0.983 12.748 1.00 74.31 465 THR A C 1
ATOM 3643 O O . THR A 1 465 ? 10.837 -1.623 12.981 1.00 74.31 465 THR A O 1
ATOM 3646 N N . ASP A 1 466 ? 9.845 0.354 12.643 1.00 65.81 466 ASP A N 1
ATOM 3647 C CA . ASP A 1 466 ? 11.078 1.171 12.753 1.00 65.81 466 ASP A CA 1
ATOM 3648 C C . ASP A 1 466 ? 11.901 0.906 14.040 1.00 65.81 466 ASP A C 1
ATOM 3650 O O . ASP A 1 466 ? 13.086 1.229 14.119 1.00 65.81 466 ASP A O 1
ATOM 3654 N N . HIS A 1 467 ? 11.300 0.242 15.032 1.00 56.94 467 HIS A N 1
ATOM 3655 C CA . HIS A 1 467 ? 11.944 -0.288 16.231 1.00 56.94 467 HIS A CA 1
ATOM 3656 C C . HIS A 1 467 ? 12.477 -1.719 16.062 1.00 56.94 467 HIS A C 1
ATOM 3658 O O . HIS A 1 467 ? 12.345 -2.545 16.970 1.00 56.94 467 HIS A O 1
ATOM 3664 N N . ARG A 1 468 ? 13.142 -2.038 14.943 1.00 59.94 468 ARG A N 1
ATOM 3665 C CA . ARG A 1 468 ? 14.094 -3.159 14.983 1.00 59.94 468 ARG A CA 1
ATOM 3666 C C . ARG A 1 468 ? 15.104 -2.825 16.081 1.00 59.94 468 ARG A C 1
ATOM 3668 O O . ARG A 1 468 ? 15.638 -1.717 16.033 1.00 59.94 468 ARG A O 1
ATOM 3675 N N . PRO A 1 469 ? 15.371 -3.711 17.058 1.00 55.56 469 PRO A N 1
ATOM 3676 C CA . PRO A 1 469 ? 16.400 -3.476 18.062 1.00 55.56 469 PRO A CA 1
ATOM 3677 C C . PRO A 1 469 ? 17.694 -3.072 17.348 1.00 55.56 469 PRO A C 1
ATOM 3679 O O . PRO A 1 469 ? 18.362 -3.889 16.715 1.00 55.56 469 PRO A O 1
ATOM 3682 N N . CYS A 1 470 ? 18.008 -1.776 17.379 1.00 41.66 470 CYS A N 1
ATOM 3683 C CA . CYS A 1 470 ? 19.015 -1.133 16.532 1.00 41.66 470 CYS A CA 1
ATOM 3684 C C . CYS A 1 470 ? 20.443 -1.621 16.824 1.00 41.66 470 CYS A C 1
ATOM 3686 O O . CYS A 1 470 ? 21.387 -1.277 16.113 1.00 41.66 470 CYS A O 1
ATOM 3688 N N . HIS A 1 471 ? 20.596 -2.459 17.849 1.00 41.38 471 HIS A N 1
ATOM 3689 C CA . HIS A 1 471 ? 21.866 -2.959 18.342 1.00 41.38 471 HIS A CA 1
ATOM 3690 C C . HIS A 1 471 ? 22.424 -4.176 17.597 1.00 41.38 471 HIS A C 1
ATOM 3692 O O . HIS A 1 471 ? 23.591 -4.491 17.802 1.00 41.38 471 HIS A O 1
ATOM 3698 N N . GLU A 1 472 ? 21.698 -4.801 16.665 1.00 49.88 472 GLU A N 1
ATOM 3699 C CA . GLU A 1 472 ? 22.284 -5.857 15.828 1.00 49.88 472 GLU A CA 1
ATOM 3700 C C . GLU A 1 472 ? 21.853 -5.733 14.363 1.00 49.88 472 GLU A C 1
ATOM 3702 O O . GLU A 1 472 ? 20.984 -6.454 13.880 1.00 49.88 472 GLU A O 1
ATOM 3707 N N . LYS A 1 473 ? 22.552 -4.896 13.582 1.00 49.16 473 LYS A N 1
ATOM 3708 C CA . LYS A 1 473 ? 22.515 -4.974 12.103 1.00 49.16 473 LYS A CA 1
ATOM 3709 C C . LYS A 1 473 ? 22.818 -6.398 11.583 1.00 49.16 473 LYS A C 1
ATOM 3711 O O . LYS A 1 473 ? 22.405 -6.751 10.485 1.00 49.16 473 LYS A O 1
ATOM 3716 N N . ALA A 1 474 ? 23.462 -7.241 12.397 1.00 50.22 474 ALA A N 1
ATOM 3717 C CA . ALA A 1 474 ? 23.673 -8.666 12.143 1.00 50.22 474 ALA A CA 1
ATOM 3718 C C . ALA A 1 474 ? 22.388 -9.533 12.195 1.00 50.22 474 ALA A C 1
ATOM 3720 O O . ALA A 1 474 ? 22.370 -10.613 11.603 1.00 50.22 474 ALA A O 1
ATOM 3721 N N . LEU A 1 475 ? 21.306 -9.087 12.852 1.00 48.34 475 LEU A N 1
ATOM 3722 C CA . LEU A 1 475 ? 20.025 -9.816 12.919 1.00 48.34 475 LEU A CA 1
ATOM 3723 C C . LEU A 1 475 ? 19.183 -9.687 11.654 1.00 48.34 475 LEU A C 1
ATOM 3725 O O . LEU A 1 475 ? 18.341 -10.543 11.409 1.00 48.34 475 LEU A O 1
ATOM 3729 N N . VAL A 1 476 ? 19.451 -8.692 10.806 1.00 49.41 476 VAL A N 1
ATOM 3730 C CA . VAL A 1 476 ? 18.784 -8.542 9.501 1.00 49.41 476 VAL A CA 1
ATOM 3731 C C . VAL A 1 476 ? 18.954 -9.803 8.632 1.00 49.41 476 VAL A C 1
ATOM 3733 O O . VAL A 1 476 ? 18.126 -10.074 7.766 1.00 49.41 476 VAL A O 1
ATOM 3736 N N . GLN A 1 477 ? 19.990 -10.608 8.899 1.00 49.88 477 GLN A N 1
ATOM 3737 C CA . GLN A 1 477 ? 20.287 -11.861 8.201 1.00 49.88 477 GLN A CA 1
ATOM 3738 C C . GLN A 1 477 ? 19.756 -13.127 8.893 1.00 49.88 477 GLN A C 1
ATOM 3740 O O . GLN A 1 477 ? 19.850 -14.214 8.315 1.00 49.88 477 GLN A O 1
ATOM 3745 N N . ARG A 1 478 ? 19.235 -13.048 10.123 1.00 53.91 478 ARG A N 1
ATOM 3746 C CA . ARG A 1 478 ? 18.839 -14.243 10.878 1.00 53.91 478 ARG A CA 1
ATOM 3747 C C . ARG A 1 478 ? 17.333 -14.433 10.825 1.00 53.91 478 ARG A C 1
ATOM 3749 O O . ARG A 1 478 ? 16.571 -13.528 11.135 1.00 53.91 478 ARG A O 1
ATOM 3756 N N . VAL A 1 479 ? 16.922 -15.659 10.493 1.00 59.19 479 VAL A N 1
ATOM 3757 C CA . VAL A 1 479 ? 15.589 -16.150 10.863 1.00 59.19 479 VAL A CA 1
ATOM 3758 C C . VAL A 1 479 ? 15.428 -15.885 12.348 1.00 59.19 479 VAL A C 1
ATOM 3760 O O . VAL A 1 479 ? 16.230 -16.392 13.141 1.00 59.19 479 VAL A O 1
ATOM 3763 N N . TYR A 1 480 ? 14.396 -15.151 12.734 1.00 64.50 480 TYR A N 1
ATOM 3764 C CA . TYR A 1 480 ? 14.007 -15.151 14.130 1.00 64.50 480 TYR A CA 1
ATOM 3765 C C . TYR A 1 480 ? 13.358 -16.510 14.425 1.00 64.50 480 TYR A C 1
ATOM 3767 O O . TYR A 1 480 ? 12.261 -16.783 13.946 1.00 64.50 480 TYR A O 1
ATOM 3775 N N . LYS A 1 481 ? 14.069 -17.416 15.112 1.00 64.69 481 LYS A N 1
ATOM 3776 C CA . LYS A 1 481 ? 13.523 -18.709 15.563 1.00 64.69 481 LYS A CA 1
ATOM 3777 C C . LYS A 1 481 ? 13.344 -18.654 17.071 1.00 64.69 481 LYS A C 1
ATOM 3779 O O . LYS A 1 481 ? 14.330 -18.523 17.792 1.00 64.69 481 LYS A O 1
ATOM 3784 N N . MET A 1 482 ? 12.115 -18.821 17.548 1.00 56.19 482 MET A N 1
ATOM 3785 C CA . MET A 1 482 ? 11.740 -18.629 18.955 1.00 56.19 482 MET A CA 1
ATOM 3786 C C . MET A 1 482 ? 12.288 -19.683 19.954 1.00 56.19 482 MET A C 1
ATOM 3788 O O . MET A 1 482 ? 11.787 -19.795 21.068 1.00 56.19 482 MET A O 1
ATOM 3792 N N . ASN A 1 483 ? 13.326 -20.455 19.604 1.00 55.88 483 ASN A N 1
ATOM 3793 C CA . ASN A 1 483 ? 13.990 -21.345 20.570 1.00 55.88 483 ASN A CA 1
ATOM 3794 C C . ASN A 1 483 ? 14.855 -20.585 21.587 1.00 55.88 483 ASN A C 1
ATOM 3796 O O . ASN A 1 483 ? 15.301 -21.180 22.566 1.00 55.88 483 ASN A O 1
ATOM 3800 N N . ASP A 1 484 ? 15.083 -19.289 21.377 1.00 61.09 484 ASP A N 1
ATOM 3801 C CA . ASP A 1 484 ? 15.681 -18.421 22.380 1.00 61.09 484 ASP A CA 1
ATOM 3802 C C . ASP A 1 484 ? 14.562 -17.818 23.240 1.00 61.09 484 ASP A C 1
ATOM 3804 O O . ASP A 1 484 ? 13.891 -16.863 22.855 1.00 61.09 484 ASP A O 1
ATOM 3808 N N . SER A 1 485 ? 14.315 -18.412 24.409 1.00 59.62 485 SER A N 1
ATOM 3809 C CA . SER A 1 485 ? 13.243 -18.024 25.341 1.00 59.62 485 SER A CA 1
ATOM 3810 C C . SER A 1 485 ? 13.328 -16.578 25.850 1.00 59.62 485 SER A C 1
ATOM 3812 O O . SER A 1 485 ? 12.488 -16.160 26.643 1.00 59.62 485 SER A O 1
ATOM 3814 N N . THR A 1 486 ? 14.363 -15.837 25.463 1.00 63.78 486 THR A N 1
ATOM 3815 C CA . THR A 1 486 ? 14.691 -14.514 25.984 1.00 63.78 486 THR A CA 1
ATOM 3816 C C . THR A 1 486 ? 13.865 -13.380 25.383 1.00 63.78 486 THR A C 1
ATOM 3818 O O . THR A 1 486 ? 13.730 -12.360 26.053 1.00 63.78 486 THR A O 1
ATOM 3821 N N . HIS A 1 487 ? 13.258 -13.531 24.195 1.00 69.25 487 HIS A N 1
ATOM 3822 C CA . HIS A 1 487 ? 12.397 -12.473 23.654 1.00 69.25 487 HIS A CA 1
ATOM 3823 C C . HIS A 1 487 ? 11.141 -13.034 22.979 1.00 69.25 487 HIS A C 1
ATOM 3825 O O . HIS A 1 487 ? 11.182 -13.642 21.911 1.00 69.25 487 HIS A O 1
ATOM 3831 N N . ARG A 1 488 ? 9.995 -12.799 23.621 1.00 81.31 488 ARG A N 1
ATOM 3832 C CA . ARG A 1 488 ? 8.672 -12.999 23.032 1.00 81.31 488 ARG A CA 1
ATOM 3833 C C . ARG A 1 488 ? 8.112 -11.636 22.674 1.00 81.31 488 ARG A C 1
ATOM 3835 O O . ARG A 1 488 ? 7.892 -10.806 23.551 1.00 81.31 488 ARG A O 1
ATOM 3842 N N . TYR A 1 489 ? 7.935 -11.414 21.383 1.00 89.81 489 TYR A N 1
ATOM 3843 C CA . TYR A 1 489 ? 7.375 -10.184 20.851 1.00 89.81 489 TYR A CA 1
ATOM 3844 C C . TYR A 1 489 ? 5.888 -10.400 20.594 1.00 89.81 489 TYR A C 1
ATOM 3846 O O . TYR A 1 489 ? 5.522 -11.240 19.776 1.00 89.81 489 TYR A O 1
ATOM 3854 N N . GLU A 1 490 ? 5.040 -9.683 21.321 1.00 93.38 490 GLU A N 1
ATOM 3855 C CA . GLU A 1 490 ? 3.589 -9.827 21.209 1.00 93.38 490 GLU A CA 1
ATOM 3856 C C . GLU A 1 490 ? 3.055 -9.140 19.947 1.00 93.38 490 GLU A C 1
ATOM 3858 O O . GLU A 1 490 ? 3.571 -8.103 19.529 1.00 93.38 490 GLU A O 1
ATOM 3863 N N . MET A 1 491 ? 1.982 -9.688 19.378 1.00 93.75 491 MET A N 1
ATOM 3864 C CA . MET A 1 491 ? 1.222 -9.068 18.290 1.00 93.75 491 MET A CA 1
ATOM 3865 C C . MET A 1 491 ? -0.224 -8.829 18.720 1.00 93.75 491 MET A C 1
ATOM 3867 O O . MET A 1 491 ? -0.852 -9.685 19.353 1.00 93.75 491 MET A O 1
ATOM 3871 N N . LEU A 1 492 ? -0.751 -7.662 18.357 1.00 93.69 492 LEU A N 1
ATOM 3872 C CA . LEU A 1 492 ? -2.087 -7.193 18.704 1.00 93.69 492 LEU A CA 1
ATOM 3873 C C . LEU A 1 492 ? -2.993 -7.096 17.473 1.00 93.69 492 LEU A C 1
ATOM 3875 O O . LEU A 1 492 ? -2.529 -6.799 16.372 1.00 93.69 492 LEU A O 1
ATOM 3879 N N . THR A 1 493 ? -4.291 -7.303 17.696 1.00 91.94 493 THR A N 1
ATOM 3880 C CA . THR A 1 493 ? -5.383 -6.962 16.781 1.00 91.94 493 THR A CA 1
ATOM 3881 C C . THR A 1 493 ? -6.494 -6.203 17.535 1.00 91.94 493 THR A C 1
ATOM 3883 O O . THR A 1 493 ? -6.993 -6.701 18.550 1.00 91.94 493 THR A O 1
ATOM 3886 N N . PRO A 1 494 ? -6.930 -5.024 17.055 1.00 92.06 494 PRO A N 1
ATOM 3887 C CA . PRO A 1 494 ? -6.219 -4.209 16.066 1.00 92.06 494 PRO A CA 1
ATOM 3888 C C . PRO A 1 494 ? -4.791 -3.871 16.541 1.00 92.06 494 PRO A C 1
ATOM 3890 O O . PRO A 1 494 ? -4.459 -4.077 17.714 1.00 92.06 494 PRO A O 1
ATOM 3893 N N . SER A 1 495 ? -3.936 -3.387 15.635 1.00 91.88 495 SER A N 1
ATOM 3894 C CA . SER A 1 495 ? -2.622 -2.847 16.011 1.00 91.88 495 SER A CA 1
ATOM 3895 C C . SER A 1 495 ? -2.762 -1.749 17.074 1.00 91.88 495 SER A C 1
ATOM 3897 O O . SER A 1 495 ? -3.844 -1.188 17.242 1.00 91.88 495 SER A O 1
ATOM 3899 N N . ALA A 1 496 ? -1.685 -1.407 17.789 1.00 91.25 496 ALA A N 1
ATOM 3900 C CA . ALA A 1 496 ? -1.767 -0.383 18.836 1.00 91.25 496 ALA A CA 1
ATOM 3901 C C . ALA A 1 496 ? -2.257 0.969 18.286 1.00 91.25 496 ALA A C 1
ATOM 3903 O O . ALA A 1 496 ? -3.191 1.540 18.837 1.00 91.25 496 ALA A O 1
ATOM 3904 N N . SER A 1 497 ? -1.715 1.411 17.143 1.00 88.12 497 SER A N 1
ATOM 3905 C CA . SER A 1 497 ? -2.135 2.665 16.501 1.00 88.12 497 SER A CA 1
ATOM 3906 C C . SER A 1 497 ? -3.613 2.641 16.106 1.00 88.12 497 SER A C 1
ATOM 3908 O O . SER A 1 497 ? -4.342 3.572 16.423 1.00 88.12 497 SER A O 1
ATOM 3910 N N . ASP A 1 498 ? -4.074 1.571 15.449 1.00 88.88 498 ASP A N 1
ATOM 3911 C CA . ASP A 1 498 ? -5.476 1.481 15.025 1.00 88.88 498 ASP A CA 1
ATOM 3912 C C . ASP A 1 498 ? -6.413 1.310 16.230 1.00 88.88 498 ASP A C 1
ATOM 3914 O O . ASP A 1 498 ? -7.590 1.676 16.174 1.00 88.88 498 ASP A O 1
ATOM 3918 N N . ALA A 1 499 ? -5.908 0.746 17.329 1.00 90.06 499 ALA A N 1
ATOM 3919 C CA . ALA A 1 499 ? -6.656 0.619 18.560 1.00 90.06 499 ALA A CA 1
ATOM 3920 C C . ALA A 1 499 ? -6.876 1.972 19.241 1.00 90.06 499 ALA A C 1
ATOM 3922 O O . ALA A 1 499 ? -7.997 2.248 19.661 1.00 90.06 499 ALA A O 1
ATOM 3923 N N . ASP A 1 500 ? -5.836 2.798 19.320 1.00 90.19 500 ASP A N 1
ATOM 3924 C CA . ASP A 1 500 ? -5.914 4.140 19.896 1.00 90.19 500 ASP A CA 1
ATOM 3925 C C . ASP A 1 500 ? -6.873 5.019 19.073 1.00 90.19 500 ASP A C 1
ATOM 3927 O O . ASP A 1 500 ? -7.773 5.645 19.638 1.00 90.19 500 ASP A O 1
ATOM 3931 N N . ASP A 1 501 ? -6.777 4.964 17.737 1.00 86.00 501 ASP A N 1
ATOM 3932 C CA . ASP A 1 501 ? -7.690 5.668 16.824 1.00 86.00 501 ASP A CA 1
ATOM 3933 C C . ASP A 1 501 ? -9.150 5.198 17.004 1.00 86.00 501 ASP A C 1
ATOM 3935 O O . ASP A 1 501 ? -10.090 6.001 17.031 1.00 86.00 501 ASP A O 1
ATOM 3939 N N . THR A 1 502 ? -9.359 3.885 17.174 1.00 86.56 502 THR A N 1
ATOM 3940 C CA . THR A 1 502 ? -10.690 3.308 17.436 1.00 86.56 502 THR A CA 1
ATOM 3941 C C . THR A 1 502 ? -11.235 3.754 18.792 1.00 86.56 502 THR A C 1
ATOM 3943 O O . THR A 1 502 ? -12.420 4.083 18.903 1.00 86.56 502 THR A O 1
ATOM 3946 N N . GLU A 1 503 ? -10.393 3.780 19.827 1.00 91.25 503 GLU A N 1
ATOM 3947 C CA . GLU A 1 503 ? -10.774 4.252 21.156 1.00 91.25 503 GLU A CA 1
ATOM 3948 C C . GLU A 1 503 ? -11.217 5.713 21.106 1.00 91.25 503 GLU A C 1
ATOM 3950 O O . GLU A 1 503 ? -12.303 6.049 21.587 1.00 91.25 503 GLU A O 1
ATOM 3955 N N . GLU A 1 504 ? -10.395 6.570 20.497 1.00 90.12 504 GLU A N 1
ATOM 3956 C CA . GLU A 1 504 ? -10.667 7.995 20.368 1.00 90.12 504 GLU A CA 1
ATOM 3957 C C . GLU A 1 504 ? -11.983 8.227 19.618 1.00 90.12 504 GLU A C 1
ATOM 3959 O O . GLU A 1 504 ? -12.848 8.961 20.099 1.00 90.12 504 GLU A O 1
ATOM 3964 N N . PHE A 1 505 ? -12.193 7.539 18.493 1.00 87.00 505 PHE A N 1
ATOM 3965 C CA . PHE A 1 505 ? -13.437 7.623 17.730 1.00 87.00 505 PHE A CA 1
ATOM 3966 C C . PHE A 1 505 ? -14.669 7.234 18.562 1.00 87.00 505 PHE A C 1
ATOM 3968 O O . PHE A 1 505 ? -15.695 7.924 18.537 1.00 87.00 505 PHE A O 1
ATOM 3975 N N . LEU A 1 506 ? -14.592 6.138 19.322 1.00 88.12 506 LEU A N 1
ATOM 3976 C CA . LEU A 1 506 ? -15.698 5.688 20.168 1.00 88.12 506 LEU A CA 1
ATOM 3977 C C . LEU A 1 506 ? -15.980 6.676 21.309 1.00 88.12 506 LEU A C 1
ATOM 3979 O O . LEU A 1 506 ? -17.148 6.965 21.579 1.00 88.12 506 LEU A O 1
ATOM 3983 N N . ARG A 1 507 ? -14.941 7.254 21.923 1.00 93.19 507 ARG A N 1
ATOM 3984 C CA . ARG A 1 507 ? -15.081 8.318 22.932 1.00 93.19 507 ARG A CA 1
ATOM 3985 C C . ARG A 1 507 ? -15.747 9.560 22.346 1.00 93.19 507 ARG A C 1
ATOM 3987 O O . ARG A 1 507 ? -16.752 10.019 22.883 1.00 93.19 507 ARG A O 1
ATOM 3994 N N . GLN A 1 508 ? -15.280 10.026 21.188 1.00 90.88 508 GLN A N 1
ATOM 3995 C CA . GLN A 1 508 ? -15.875 11.165 20.484 1.00 90.88 508 GLN A CA 1
ATOM 3996 C C . GLN A 1 508 ? -17.360 10.936 20.164 1.00 90.88 508 GLN A C 1
ATOM 3998 O O . GLN A 1 508 ? -18.161 11.864 20.271 1.00 90.88 508 GLN A O 1
ATOM 4003 N N . ARG A 1 509 ? -17.771 9.706 19.820 1.00 91.25 509 ARG A N 1
ATOM 4004 C CA . ARG A 1 509 ? -19.193 9.370 19.620 1.00 91.25 509 ARG A CA 1
ATOM 4005 C C . ARG A 1 509 ? -20.016 9.477 20.905 1.00 91.25 509 ARG A C 1
ATOM 4007 O O . ARG A 1 509 ? -21.136 9.992 20.856 1.00 91.25 509 ARG A O 1
ATOM 4014 N N . VAL A 1 510 ? -19.487 9.001 22.033 1.00 95.19 510 VAL A N 1
ATOM 4015 C CA . VAL A 1 510 ? -20.141 9.121 23.349 1.00 95.19 510 VAL A CA 1
ATOM 4016 C C . VAL A 1 510 ? -20.295 10.593 23.741 1.00 95.19 510 VAL A C 1
ATOM 4018 O O . VAL A 1 510 ? -21.380 11.015 24.163 1.00 95.19 510 VAL A O 1
ATOM 4021 N N . ASP A 1 511 ? -19.248 11.389 23.541 1.00 95.25 511 ASP A N 1
ATOM 4022 C CA . ASP A 1 511 ? -19.239 12.814 23.870 1.00 95.25 511 ASP A CA 1
ATOM 4023 C C . ASP A 1 511 ? -20.188 13.608 22.968 1.00 95.25 511 ASP A C 1
ATOM 4025 O O . ASP A 1 511 ? -21.009 14.384 23.461 1.00 95.25 511 ASP A O 1
ATOM 4029 N N . ALA A 1 512 ? -20.167 13.358 21.655 1.00 93.88 512 ALA A N 1
ATOM 4030 C CA . ALA A 1 512 ? -21.061 14.007 20.699 1.00 93.88 512 ALA A CA 1
ATOM 4031 C C . ALA A 1 512 ? -22.540 13.741 21.023 1.00 93.88 512 ALA A C 1
ATOM 4033 O O . ALA A 1 512 ? -23.350 14.672 21.038 1.00 93.88 512 ALA A O 1
ATOM 4034 N N . ALA A 1 513 ? -22.898 12.494 21.349 1.00 96.19 513 ALA A N 1
ATOM 4035 C CA . ALA A 1 513 ? -24.253 12.163 21.782 1.00 96.19 513 ALA A CA 1
ATOM 4036 C C . ALA A 1 513 ? -24.624 12.893 23.088 1.00 96.19 513 ALA A C 1
ATOM 4038 O O . ALA A 1 513 ? -25.730 13.418 23.217 1.00 96.19 513 ALA A O 1
ATOM 4039 N N . SER A 1 514 ? -23.687 13.005 24.035 1.00 97.44 514 SER A N 1
ATOM 4040 C CA . SER A 1 514 ? -23.886 13.717 25.308 1.00 97.44 514 SER A CA 1
ATOM 4041 C C . SER A 1 514 ? -24.104 15.227 25.123 1.00 97.44 514 SER A C 1
ATOM 4043 O O . SER A 1 514 ? -24.992 15.816 25.755 1.00 97.44 514 SER A O 1
ATOM 4045 N N . ILE A 1 515 ? -23.349 15.855 24.218 1.00 96.69 515 ILE A N 1
ATOM 4046 C CA . ILE A 1 515 ? -23.522 17.263 23.834 1.00 96.69 515 ILE A CA 1
ATOM 4047 C C . ILE A 1 515 ? -24.896 17.460 23.182 1.00 96.69 515 ILE A C 1
ATOM 4049 O O . ILE A 1 515 ? -25.662 18.329 23.607 1.00 96.69 515 ILE A O 1
ATOM 4053 N N . ASN A 1 516 ? -25.260 16.598 22.227 1.00 96.38 516 ASN A N 1
ATOM 4054 C CA . ASN A 1 516 ? -26.548 16.668 21.539 1.00 96.38 516 ASN A CA 1
ATOM 4055 C C . ASN A 1 516 ? -27.733 16.540 22.505 1.00 96.38 516 ASN A C 1
ATOM 4057 O O . ASN A 1 516 ? -28.694 17.299 22.383 1.00 96.38 516 ASN A O 1
ATOM 4061 N N . ILE A 1 517 ? -27.665 15.634 23.490 1.00 97.75 517 ILE A N 1
ATOM 4062 C CA . ILE A 1 517 ? -28.678 15.505 24.553 1.00 97.75 517 ILE A CA 1
ATOM 4063 C C . ILE A 1 517 ? -28.809 16.817 25.333 1.00 97.75 517 ILE A C 1
ATOM 4065 O O . ILE A 1 517 ? -29.920 17.284 25.595 1.00 97.75 517 ILE A O 1
ATOM 4069 N N . THR A 1 518 ? -27.683 17.431 25.699 1.00 97.56 518 THR A N 1
ATOM 4070 C CA . THR A 1 518 ? -27.666 18.683 26.467 1.00 97.56 518 THR A CA 1
ATOM 4071 C C . THR A 1 518 ? -28.330 19.823 25.693 1.00 97.56 518 THR A C 1
ATOM 4073 O O . THR A 1 518 ? -29.158 20.550 26.245 1.00 97.56 518 THR A O 1
ATOM 4076 N N . ASP A 1 519 ? -28.044 19.952 24.399 1.00 96.19 519 ASP A N 1
ATOM 4077 C CA . ASP A 1 519 ? -28.644 20.988 23.553 1.00 96.19 519 ASP A CA 1
ATOM 4078 C C . ASP A 1 519 ? -30.111 20.705 23.206 1.00 96.19 519 ASP A C 1
ATOM 4080 O O . ASP A 1 519 ? -30.930 21.623 23.112 1.00 96.19 519 ASP A O 1
ATOM 4084 N N . ALA A 1 520 ? -30.492 19.435 23.079 1.00 96.44 520 ALA A N 1
ATOM 4085 C CA . ALA A 1 520 ? -31.883 19.019 22.941 1.00 96.44 520 ALA A CA 1
ATOM 4086 C C . ALA A 1 520 ? -32.721 19.387 24.174 1.00 96.44 520 ALA A C 1
ATOM 4088 O O . ALA A 1 520 ? -33.824 19.921 24.034 1.00 96.44 520 ALA A O 1
ATOM 4089 N N . ARG A 1 521 ? -32.164 19.195 25.380 1.00 97.50 521 ARG A N 1
ATOM 4090 C CA . ARG A 1 521 ? -32.792 19.590 26.653 1.00 97.50 521 ARG A CA 1
ATOM 4091 C C . ARG A 1 521 ? -33.041 21.091 26.725 1.00 97.50 521 ARG A C 1
ATOM 4093 O O . ARG A 1 521 ? -34.134 21.491 27.113 1.00 97.50 521 ARG A O 1
ATOM 4100 N N . LYS A 1 522 ? -32.090 21.918 26.275 1.00 97.44 522 LYS A N 1
ATOM 4101 C CA . LYS A 1 522 ? -32.274 23.381 26.198 1.00 97.44 522 LYS A CA 1
ATOM 4102 C C . LYS A 1 522 ? -33.421 23.786 25.263 1.00 97.44 522 LYS A C 1
ATOM 4104 O O . LYS A 1 522 ? -34.056 24.809 25.497 1.00 97.44 522 LYS A O 1
ATOM 4109 N N . ARG A 1 523 ? -33.689 22.999 24.215 1.00 97.25 523 ARG A N 1
ATOM 4110 C CA . ARG A 1 523 ? -34.761 23.250 23.233 1.00 97.25 523 ARG A CA 1
ATOM 4111 C C . ARG A 1 523 ? -36.107 22.615 23.601 1.00 97.25 523 ARG A C 1
ATOM 4113 O O . ARG A 1 523 ? -37.106 22.947 22.974 1.00 97.25 523 ARG A O 1
ATOM 4120 N N . GLY A 1 524 ? -36.144 21.722 24.592 1.00 97.38 524 GLY A N 1
ATOM 4121 C CA . GLY A 1 524 ? -37.348 20.973 24.966 1.00 97.38 524 GLY A CA 1
ATOM 4122 C C . GLY A 1 524 ? -37.735 19.854 23.986 1.00 97.38 524 GLY A C 1
ATOM 4123 O O . GLY A 1 524 ? -38.895 19.451 23.967 1.00 97.38 524 GLY A O 1
ATOM 4124 N N . ASP A 1 525 ? -36.795 19.347 23.181 1.00 97.88 525 ASP A N 1
ATOM 4125 C CA . ASP A 1 525 ? -37.045 18.322 22.154 1.00 97.88 525 ASP A CA 1
ATOM 4126 C C . ASP A 1 525 ? -36.887 16.894 22.717 1.00 97.88 525 ASP A C 1
ATOM 4128 O O . ASP A 1 525 ? -35.802 16.313 22.701 1.00 97.88 525 ASP A O 1
ATOM 4132 N N . GLN A 1 526 ? -37.972 16.337 23.264 1.00 97.88 526 GLN A N 1
ATOM 4133 C CA . GLN A 1 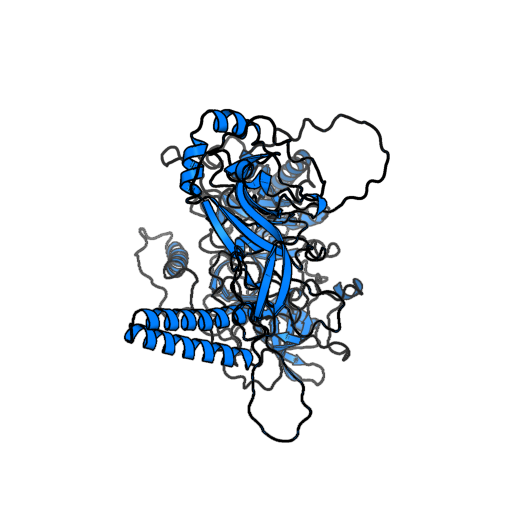526 ? -37.960 15.037 23.955 1.00 97.88 526 GLN A CA 1
ATOM 4134 C C . GLN A 1 526 ? -37.680 13.842 23.033 1.00 97.88 526 GLN A C 1
ATOM 4136 O O . GLN A 1 526 ? -37.010 12.894 23.447 1.00 97.88 526 GLN A O 1
ATOM 4141 N N . ASP A 1 527 ? -38.155 13.875 21.786 1.00 97.50 527 ASP A N 1
ATOM 4142 C CA . ASP A 1 527 ? -37.933 12.774 20.844 1.00 97.50 527 ASP A CA 1
ATOM 4143 C C . ASP A 1 527 ? -36.466 12.689 20.426 1.00 97.50 527 ASP A C 1
ATOM 4145 O O . ASP A 1 527 ? -35.893 11.595 20.402 1.00 97.50 527 ASP A O 1
ATOM 4149 N N . PHE A 1 528 ? -35.834 13.837 20.167 1.00 96.69 528 PHE A N 1
ATOM 4150 C CA . PHE A 1 528 ? -34.412 13.880 19.852 1.00 96.69 528 PHE A CA 1
ATOM 4151 C C . PHE A 1 528 ? -33.544 13.4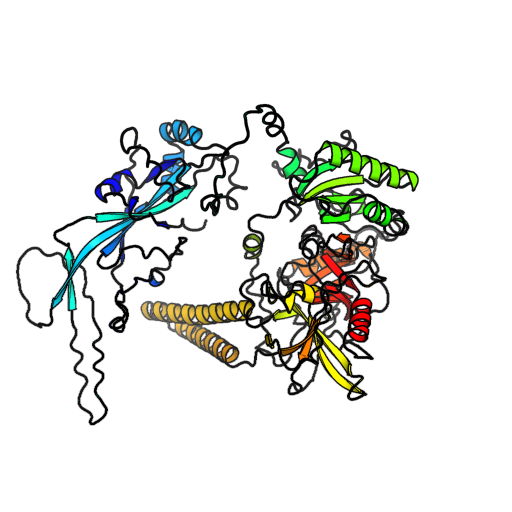88 21.060 1.00 96.69 528 PHE A C 1
ATOM 4153 O O . PHE A 1 528 ? -32.564 12.768 20.880 1.00 96.69 528 PHE A O 1
ATOM 4160 N N . ILE A 1 529 ? -33.925 13.865 22.293 1.00 97.62 529 ILE A N 1
ATOM 4161 C CA . ILE A 1 529 ? -33.247 13.394 23.520 1.00 97.62 529 ILE A CA 1
ATOM 4162 C C . ILE A 1 529 ? -33.229 11.866 23.570 1.00 97.62 529 ILE A C 1
ATOM 4164 O O . ILE A 1 529 ? -32.155 11.287 23.704 1.00 97.62 529 ILE A O 1
ATOM 4168 N N . ARG A 1 530 ? -34.389 11.213 23.414 1.00 97.44 530 ARG A N 1
ATOM 4169 C CA . ARG A 1 530 ? -34.486 9.746 23.460 1.00 97.44 530 ARG A CA 1
ATOM 4170 C C . ARG A 1 530 ? -33.595 9.082 22.408 1.00 97.44 530 ARG A C 1
ATOM 4172 O O . ARG A 1 530 ? -32.855 8.161 22.735 1.00 97.44 530 ARG A O 1
ATOM 4179 N N . GLN A 1 531 ? -33.624 9.574 21.167 1.00 96.81 531 GLN A N 1
ATOM 4180 C CA . GLN A 1 531 ? -32.778 9.041 20.091 1.00 96.81 531 GLN A CA 1
ATOM 4181 C C . GLN A 1 531 ? -31.282 9.179 20.407 1.00 96.81 531 GLN A C 1
ATOM 4183 O O . GLN A 1 531 ? -30.505 8.258 20.159 1.00 96.81 531 GLN A O 1
ATOM 4188 N N . GLN A 1 532 ? -30.861 10.318 20.963 1.00 97.38 532 GLN A N 1
ATOM 4189 C CA . GLN A 1 532 ? -29.459 10.533 21.320 1.00 97.38 532 GLN A CA 1
ATOM 4190 C C . GLN A 1 532 ? -29.045 9.745 22.572 1.00 97.38 532 GLN A C 1
ATOM 4192 O O . GLN A 1 532 ? -27.899 9.313 22.658 1.00 97.38 532 GLN A O 1
ATOM 4197 N N . GLU A 1 533 ? -29.953 9.496 23.520 1.00 97.88 533 GLU A N 1
ATOM 4198 C CA . GLU A 1 533 ? -29.701 8.615 24.668 1.00 97.88 533 GLU A CA 1
ATOM 4199 C C . GLU A 1 533 ? -29.484 7.162 24.228 1.00 97.88 533 GLU A C 1
ATOM 4201 O O . GLU A 1 533 ? -28.521 6.536 24.675 1.00 97.88 533 GLU A O 1
ATOM 4206 N N . GLU A 1 534 ? -30.302 6.649 23.305 1.00 96.56 534 GLU A N 1
ATOM 4207 C CA . GLU A 1 534 ? -30.100 5.328 22.693 1.00 96.56 534 GLU A CA 1
ATOM 4208 C C . GLU A 1 534 ? -28.748 5.249 21.966 1.00 96.56 534 GLU A C 1
ATOM 4210 O O . GLU A 1 534 ? -27.978 4.314 22.197 1.00 96.56 534 GLU A O 1
ATOM 4215 N N . ALA A 1 535 ? -28.414 6.263 21.159 1.00 92.81 535 ALA A N 1
ATOM 4216 C CA . ALA A 1 535 ? -27.130 6.340 20.461 1.00 92.81 535 ALA A CA 1
ATOM 4217 C C . ALA A 1 535 ? -25.931 6.405 21.426 1.00 92.81 535 ALA A C 1
ATOM 4219 O O . ALA A 1 535 ? -24.900 5.781 21.170 1.00 92.81 535 ALA A O 1
ATOM 4220 N N . ARG A 1 536 ? -26.064 7.125 22.549 1.00 97.06 536 ARG A N 1
ATOM 4221 C CA . ARG A 1 536 ? -25.031 7.207 23.591 1.00 97.06 536 ARG A CA 1
ATOM 4222 C C . ARG A 1 536 ? -24.816 5.860 24.271 1.00 97.06 536 ARG A C 1
ATOM 4224 O O . ARG A 1 536 ? -23.673 5.462 24.450 1.00 97.06 536 ARG A O 1
ATOM 4231 N N . VAL A 1 537 ? -25.892 5.164 24.645 1.00 96.12 537 VAL A N 1
ATOM 4232 C CA . VAL A 1 537 ? -25.813 3.837 25.284 1.00 96.12 537 VAL A CA 1
ATOM 4233 C C . VAL A 1 537 ? -25.177 2.811 24.346 1.00 96.12 537 VAL A C 1
ATOM 4235 O O . VAL A 1 537 ? -24.390 1.982 24.794 1.00 96.12 537 VAL A O 1
ATOM 4238 N N . ASP A 1 538 ? -25.486 2.867 23.050 1.00 91.19 538 ASP A N 1
ATOM 4239 C CA . ASP A 1 538 ? -24.863 2.003 22.044 1.00 91.19 538 ASP A CA 1
ATOM 4240 C C . ASP A 1 538 ? -23.362 2.297 21.859 1.00 91.19 538 ASP A C 1
ATOM 4242 O O . ASP A 1 538 ? -22.538 1.378 21.849 1.00 91.19 538 ASP A O 1
ATOM 4246 N N . ALA A 1 539 ? -22.990 3.580 21.785 1.00 89.12 539 ALA A N 1
ATOM 4247 C CA . ALA A 1 539 ? -21.595 4.002 21.687 1.00 89.12 539 ALA A CA 1
ATOM 4248 C C . ALA A 1 539 ? -20.789 3.624 22.942 1.00 89.12 539 ALA A C 1
ATOM 4250 O O . ALA A 1 539 ? -19.697 3.073 22.820 1.00 89.12 539 ALA A O 1
ATOM 4251 N N . ASP A 1 540 ? -21.348 3.842 24.135 1.00 95.38 540 ASP A N 1
ATOM 4252 C CA . ASP A 1 540 ? -20.713 3.481 25.406 1.00 95.38 540 ASP A CA 1
ATOM 4253 C C . ASP A 1 540 ? -20.548 1.963 25.533 1.00 95.38 540 ASP A C 1
ATOM 4255 O O . ASP A 1 540 ? -19.459 1.477 25.832 1.00 95.38 540 ASP A O 1
ATOM 4259 N N . ARG A 1 541 ? -21.580 1.184 25.181 1.00 93.00 541 ARG A N 1
ATOM 4260 C CA . ARG A 1 541 ? -21.479 -0.282 25.120 1.00 93.00 541 ARG A CA 1
ATOM 4261 C C . ARG A 1 541 ? -20.369 -0.731 24.170 1.00 93.00 541 ARG A C 1
ATOM 4263 O O . ARG A 1 541 ? -19.643 -1.668 24.495 1.00 93.00 541 ARG A O 1
ATOM 4270 N N . SER A 1 542 ? -20.238 -0.081 23.015 1.00 88.75 542 SER A N 1
ATOM 4271 C CA . SER A 1 542 ? -19.188 -0.383 22.036 1.00 88.75 542 SER A CA 1
ATOM 4272 C C . SER A 1 542 ? -17.797 -0.059 22.584 1.00 88.75 542 SER A C 1
ATOM 4274 O O . SER A 1 542 ? -16.896 -0.884 22.459 1.00 88.75 542 SER A O 1
ATOM 4276 N N . LEU A 1 543 ? -17.635 1.088 23.254 1.00 91.56 543 LEU A N 1
ATOM 4277 C CA . LEU A 1 543 ? -16.389 1.485 23.916 1.00 91.56 543 LEU A CA 1
ATOM 4278 C C . LEU A 1 543 ? -16.001 0.509 25.034 1.00 91.56 543 LEU A C 1
ATOM 4280 O O . LEU A 1 543 ? -14.870 0.040 25.073 1.00 91.56 543 LEU A O 1
ATOM 4284 N N . GLN A 1 544 ? -16.933 0.137 25.912 1.00 93.62 544 GLN A N 1
ATOM 4285 C CA . GLN A 1 544 ? -16.651 -0.831 26.979 1.00 93.62 544 GLN A CA 1
ATOM 4286 C C . GLN A 1 544 ? -16.340 -2.224 26.421 1.00 93.62 544 GLN A C 1
ATOM 4288 O O . GLN A 1 544 ? -15.433 -2.908 26.901 1.00 93.62 544 GLN A O 1
ATOM 4293 N N . GLY A 1 545 ? -17.055 -2.643 25.372 1.00 89.56 545 GLY A N 1
ATOM 4294 C CA . GLY A 1 545 ? -16.758 -3.877 24.648 1.00 89.56 545 GLY A CA 1
ATOM 4295 C C . GLY A 1 545 ? -15.360 -3.864 24.027 1.00 89.56 545 GLY A C 1
ATOM 4296 O O . GLY A 1 545 ? -14.672 -4.880 24.065 1.00 89.56 545 GLY A O 1
ATOM 4297 N N . PHE A 1 546 ? -14.917 -2.712 23.521 1.00 88.81 546 PHE A N 1
ATOM 4298 C CA . PHE A 1 546 ? -13.576 -2.540 22.972 1.00 88.81 546 PHE A CA 1
ATOM 4299 C C . PHE A 1 546 ? -12.490 -2.648 24.040 1.00 88.81 546 PHE A C 1
ATOM 4301 O O . PHE A 1 546 ? -11.576 -3.460 23.920 1.00 88.81 546 PHE A O 1
ATOM 4308 N N . LEU A 1 547 ? -12.626 -1.861 25.110 1.00 90.25 547 LEU A N 1
ATOM 4309 C CA . LEU A 1 547 ? -11.643 -1.775 26.191 1.00 90.25 547 LEU A CA 1
ATOM 4310 C C . LEU A 1 547 ? -11.479 -3.101 26.949 1.00 90.25 547 LEU A C 1
ATOM 4312 O O . LEU A 1 547 ? -10.420 -3.360 27.516 1.00 90.25 547 LEU A O 1
ATOM 4316 N N . SER A 1 548 ? -12.513 -3.945 26.959 1.00 89.81 548 SER A N 1
ATOM 4317 C CA . SER A 1 548 ? -12.485 -5.261 27.609 1.00 89.81 548 SER A CA 1
ATOM 4318 C C . SER A 1 548 ? -12.035 -6.411 26.698 1.00 89.81 548 SER A C 1
ATOM 4320 O O . SER A 1 548 ? -11.825 -7.523 27.190 1.00 89.81 548 SER A O 1
ATOM 4322 N N . ALA A 1 549 ? -11.875 -6.189 25.390 1.00 87.38 549 ALA A N 1
ATOM 4323 C CA . ALA A 1 549 ? -11.506 -7.244 24.451 1.00 87.38 549 ALA A CA 1
ATOM 4324 C C . ALA A 1 549 ? -10.033 -7.674 24.608 1.00 87.38 549 ALA A C 1
ATOM 4326 O O . ALA A 1 549 ? -9.124 -6.846 24.705 1.00 87.38 549 ALA A O 1
ATOM 4327 N N . LYS A 1 550 ? -9.766 -8.990 24.565 1.00 89.31 550 LYS A N 1
ATOM 4328 C CA . LYS A 1 550 ? -8.393 -9.517 24.461 1.00 89.31 550 LYS A CA 1
ATOM 4329 C C . LYS A 1 550 ? -7.853 -9.173 23.069 1.00 89.31 550 LYS A C 1
ATOM 4331 O O . LYS A 1 550 ? -8.273 -9.773 22.087 1.00 89.31 550 LYS A O 1
ATOM 4336 N N . ARG A 1 551 ? -6.914 -8.225 23.002 1.00 90.25 551 ARG A N 1
ATOM 4337 C CA . ARG A 1 551 ? -6.273 -7.791 21.744 1.00 90.25 551 ARG A CA 1
ATOM 4338 C C . ARG A 1 551 ? -5.088 -8.658 21.321 1.00 90.25 551 ARG A C 1
ATOM 4340 O O . ARG A 1 551 ? -4.706 -8.632 20.159 1.00 90.25 551 ARG A O 1
ATOM 4347 N N . LYS A 1 552 ? -4.475 -9.400 22.249 1.00 92.88 552 LYS A N 1
ATOM 4348 C CA . LYS A 1 552 ? -3.305 -10.236 21.947 1.00 92.88 552 LYS A CA 1
ATOM 4349 C C . LYS A 1 552 ? -3.702 -11.389 21.023 1.00 92.88 552 LYS A C 1
ATOM 4351 O O . LYS A 1 552 ? -4.492 -12.241 21.428 1.00 92.88 552 LYS A O 1
ATOM 4356 N N . VAL A 1 553 ? -3.115 -11.408 19.827 1.00 91.44 553 VAL A N 1
ATOM 4357 C CA . VAL A 1 553 ? -3.211 -12.511 18.856 1.00 91.44 553 VAL A CA 1
ATOM 4358 C C . VAL A 1 553 ? -2.300 -13.656 19.290 1.00 91.44 553 VAL A C 1
ATOM 4360 O O . VAL A 1 553 ? -2.710 -14.812 19.342 1.00 91.44 553 VAL A O 1
ATOM 4363 N N . GLY A 1 554 ? -1.058 -13.323 19.637 1.00 93.50 554 GLY A N 1
ATOM 4364 C CA . GLY A 1 554 ? -0.036 -14.296 19.991 1.00 93.50 554 GLY A CA 1
ATOM 4365 C C . GLY A 1 554 ? 1.351 -13.671 20.051 1.00 93.50 554 GLY A C 1
ATOM 4366 O O . GLY A 1 554 ? 1.487 -12.446 20.098 1.00 93.50 554 GLY A O 1
ATOM 4367 N N . ASP A 1 555 ? 2.371 -14.520 20.031 1.00 92.69 555 ASP A N 1
ATOM 4368 C CA . ASP A 1 555 ? 3.778 -14.117 20.044 1.00 92.69 555 ASP A CA 1
ATOM 4369 C C . ASP A 1 555 ? 4.423 -14.410 18.680 1.00 92.69 555 ASP A C 1
ATOM 4371 O O . ASP A 1 555 ? 4.140 -15.438 18.065 1.00 92.69 555 ASP A O 1
ATOM 4375 N N . ILE A 1 556 ? 5.310 -13.541 18.191 1.00 92.38 556 ILE A N 1
ATOM 4376 C CA . ILE A 1 556 ? 6.022 -13.736 16.918 1.00 92.38 556 ILE A CA 1
ATOM 4377 C C . ILE A 1 556 ? 6.803 -15.054 16.967 1.00 92.38 556 ILE A C 1
ATOM 4379 O O . ILE A 1 556 ? 7.777 -15.195 17.704 1.00 92.38 556 ILE A O 1
ATOM 4383 N N . PHE A 1 557 ? 6.371 -16.024 16.162 1.00 91.75 557 PHE A N 1
ATOM 4384 C CA . PHE A 1 557 ? 6.953 -17.362 16.089 1.00 91.75 557 PHE A CA 1
ATOM 4385 C C . PHE A 1 557 ? 8.201 -17.396 15.219 1.00 91.75 557 PHE A C 1
ATOM 4387 O O . PHE A 1 557 ? 9.192 -18.055 15.543 1.00 91.75 557 PHE A O 1
ATOM 4394 N N . GLY A 1 558 ? 8.154 -16.646 14.125 1.00 91.06 558 GLY A N 1
ATOM 4395 C CA . GLY A 1 558 ? 9.313 -16.398 13.303 1.00 91.06 558 GLY A CA 1
ATOM 4396 C C . GLY A 1 558 ? 8.984 -15.558 12.093 1.00 91.06 558 GLY A C 1
ATOM 4397 O O . GLY A 1 558 ? 7.822 -15.335 11.755 1.00 91.06 558 GLY A O 1
ATOM 4398 N N . THR A 1 559 ? 10.028 -15.084 11.436 1.00 90.69 559 THR A N 1
ATOM 4399 C CA . THR A 1 559 ? 9.890 -14.252 10.250 1.00 90.69 559 THR A CA 1
ATOM 4400 C C . THR A 1 559 ? 10.904 -14.657 9.196 1.00 90.69 559 THR A C 1
ATOM 4402 O O . THR A 1 559 ? 11.942 -15.267 9.488 1.00 90.69 559 THR A O 1
ATOM 4405 N N . GLY A 1 560 ? 10.590 -14.334 7.945 1.00 86.19 560 GLY A N 1
ATOM 4406 C CA . GLY A 1 560 ? 11.473 -14.583 6.822 1.00 86.19 560 GLY A CA 1
ATOM 4407 C C . GLY A 1 560 ? 12.766 -13.789 6.942 1.00 86.19 560 GLY A C 1
ATOM 4408 O O . GLY A 1 560 ? 13.792 -14.254 6.444 1.00 86.19 560 GLY A O 1
ATOM 4409 N N . GLY A 1 561 ? 12.761 -12.647 7.644 1.00 74.25 561 GLY A N 1
ATOM 4410 C CA . GLY A 1 561 ? 13.822 -11.647 7.559 1.00 74.25 561 GLY A CA 1
ATOM 4411 C C . GLY A 1 561 ? 13.989 -11.174 6.111 1.00 74.25 561 GLY A C 1
ATOM 4412 O O . GLY A 1 561 ? 13.557 -11.831 5.170 1.00 74.25 561 GLY A O 1
ATOM 4413 N N . ALA A 1 562 ? 14.647 -10.051 5.863 1.00 59.66 562 ALA A N 1
ATOM 4414 C CA . ALA A 1 562 ? 14.791 -9.519 4.503 1.00 59.66 562 ALA A CA 1
ATOM 4415 C C . ALA A 1 562 ? 15.784 -10.313 3.624 1.00 59.66 562 ALA A C 1
ATOM 4417 O O . ALA A 1 562 ? 16.599 -9.742 2.909 1.00 59.66 562 ALA A O 1
ATOM 4418 N N . ARG A 1 563 ? 15.756 -11.645 3.685 1.00 66.75 563 ARG A N 1
ATOM 4419 C CA . ARG A 1 563 ? 16.658 -12.532 2.972 1.00 66.75 563 ARG A CA 1
ATOM 4420 C C . ARG A 1 563 ? 16.217 -12.705 1.539 1.00 66.75 563 ARG A C 1
ATOM 4422 O O . ARG A 1 563 ? 15.049 -12.954 1.253 1.00 66.75 563 ARG A O 1
ATOM 4429 N N . VAL A 1 564 ? 17.208 -12.678 0.664 1.00 57.59 564 VAL A N 1
ATOM 4430 C CA . VAL A 1 564 ? 17.095 -13.166 -0.704 1.00 57.59 564 VAL A CA 1
ATOM 4431 C C . VAL A 1 564 ? 17.499 -14.629 -0.669 1.00 57.59 564 VAL A C 1
ATOM 4433 O O . VAL A 1 564 ? 18.596 -14.976 -0.227 1.00 57.59 564 VAL A O 1
ATOM 4436 N N . SER A 1 565 ? 16.581 -15.511 -1.052 1.00 55.53 565 SER A N 1
ATOM 4437 C CA . SER A 1 565 ? 16.887 -16.938 -1.156 1.00 55.53 565 SER A CA 1
ATOM 4438 C C . SER A 1 565 ? 18.083 -17.133 -2.093 1.00 55.53 565 SER A C 1
ATOM 4440 O O . SER A 1 565 ? 18.156 -16.505 -3.147 1.00 55.53 565 SER A O 1
ATOM 4442 N N . ALA A 1 566 ? 18.999 -18.048 -1.754 1.00 54.06 566 ALA A N 1
ATOM 4443 C CA . ALA A 1 566 ? 20.184 -18.345 -2.569 1.00 54.06 566 ALA A CA 1
ATOM 4444 C C . ALA A 1 566 ? 19.849 -18.664 -4.044 1.00 54.06 566 ALA A C 1
ATOM 4446 O O . ALA A 1 566 ? 20.687 -18.485 -4.923 1.00 54.06 566 ALA A O 1
ATOM 4447 N N . ASN A 1 567 ? 18.608 -19.094 -4.310 1.00 49.38 567 ASN A N 1
ATOM 4448 C CA . ASN A 1 567 ? 18.094 -19.395 -5.644 1.00 49.38 567 ASN A CA 1
ATOM 4449 C C . ASN A 1 567 ? 17.027 -18.406 -6.142 1.00 49.38 567 ASN A C 1
ATOM 4451 O O . ASN A 1 567 ? 16.689 -18.436 -7.326 1.00 49.38 567 ASN A O 1
ATOM 4455 N N . ALA A 1 568 ? 16.467 -17.557 -5.275 1.00 50.75 568 ALA A N 1
ATOM 4456 C CA . ALA A 1 568 ? 15.410 -16.630 -5.649 1.00 50.75 568 ALA A CA 1
ATOM 4457 C C . ALA A 1 568 ? 15.809 -15.199 -5.309 1.00 50.75 568 ALA A C 1
ATOM 4459 O O . ALA A 1 568 ? 15.976 -14.843 -4.151 1.00 50.75 568 ALA A O 1
ATOM 4460 N N . VAL A 1 569 ? 15.868 -14.390 -6.363 1.00 61.75 569 VAL A N 1
ATOM 4461 C CA . VAL A 1 569 ? 15.877 -12.922 -6.412 1.00 61.75 569 VAL A CA 1
ATOM 4462 C C . VAL A 1 569 ? 14.564 -12.394 -5.798 1.00 61.75 569 VAL A C 1
ATOM 4464 O O . VAL A 1 569 ? 13.768 -11.759 -6.472 1.00 61.75 569 VAL A O 1
ATOM 4467 N N . MET A 1 570 ? 14.212 -12.799 -4.581 1.00 64.50 570 MET A N 1
ATOM 4468 C CA . MET A 1 570 ? 12.936 -12.513 -3.925 1.00 64.50 570 MET A CA 1
ATOM 4469 C C . MET A 1 570 ? 13.200 -12.337 -2.430 1.00 64.50 570 MET A C 1
ATOM 4471 O O . MET A 1 570 ? 13.720 -13.273 -1.819 1.00 64.50 570 MET A O 1
ATOM 4475 N N . PRO A 1 571 ? 12.854 -11.183 -1.841 1.00 72.38 571 PRO A N 1
ATOM 4476 C CA . PRO A 1 571 ? 12.957 -10.970 -0.418 1.00 72.38 571 PRO A CA 1
ATOM 4477 C C . PRO A 1 571 ? 11.768 -11.666 0.239 1.00 72.38 571 PRO A C 1
ATOM 4479 O O . PRO A 1 571 ? 10.626 -11.555 -0.219 1.00 72.38 571 PRO A O 1
ATOM 4482 N N . MET A 1 572 ? 12.047 -12.420 1.291 1.00 85.25 572 MET A N 1
ATOM 4483 C CA . MET A 1 572 ? 11.028 -13.153 2.032 1.00 85.25 572 MET A CA 1
ATOM 4484 C C . MET A 1 572 ? 10.481 -12.295 3.168 1.00 85.25 572 MET A C 1
ATOM 4486 O O . MET A 1 572 ? 10.915 -12.404 4.305 1.00 85.25 572 MET A O 1
ATOM 4490 N N . ASP A 1 573 ? 9.501 -11.449 2.873 1.00 87.38 573 ASP A N 1
ATOM 4491 C CA . ASP A 1 573 ? 8.861 -10.612 3.889 1.00 87.38 573 ASP A CA 1
ATOM 4492 C C . ASP A 1 573 ? 7.571 -11.248 4.418 1.00 87.38 573 ASP A C 1
ATOM 4494 O O . ASP A 1 573 ? 6.466 -10.739 4.256 1.00 87.38 573 ASP A O 1
ATOM 4498 N N . TRP A 1 574 ? 7.703 -12.421 5.024 1.00 93.06 574 TRP A N 1
ATOM 4499 C CA . TRP A 1 574 ? 6.611 -13.047 5.762 1.00 93.06 574 TRP A CA 1
ATOM 4500 C C . TRP A 1 574 ? 6.916 -13.015 7.257 1.00 93.06 574 TRP A C 1
ATOM 4502 O O . TRP A 1 574 ? 8.064 -13.148 7.675 1.00 93.06 574 TRP A O 1
ATOM 4512 N N . GLY A 1 575 ? 5.878 -12.872 8.068 1.00 93.69 575 GLY A N 1
ATOM 4513 C CA . GLY A 1 575 ? 5.921 -13.016 9.516 1.00 93.69 575 GLY A CA 1
ATOM 4514 C C . GLY A 1 575 ? 4.840 -13.989 9.958 1.00 93.69 575 GLY A C 1
ATOM 4515 O O . GLY A 1 575 ? 3.727 -13.961 9.430 1.00 93.69 575 GLY A O 1
ATOM 4516 N N . VAL A 1 576 ? 5.169 -14.873 10.897 1.00 95.12 576 VAL A N 1
ATOM 4517 C CA . VAL A 1 576 ? 4.201 -15.781 11.510 1.00 95.12 576 VAL A CA 1
ATOM 4518 C C . VAL A 1 576 ? 4.158 -15.596 13.017 1.00 95.12 576 VAL A C 1
ATOM 4520 O O . VAL A 1 576 ? 5.184 -15.452 13.683 1.00 95.12 576 VAL A O 1
ATOM 4523 N N . VAL A 1 577 ? 2.947 -15.618 13.553 1.00 94.31 577 VAL A N 1
ATOM 4524 C CA . VAL A 1 577 ? 2.636 -15.407 14.966 1.00 94.31 577 VAL A CA 1
ATOM 4525 C C . VAL A 1 577 ? 2.057 -16.706 15.509 1.00 94.31 577 VAL A C 1
ATOM 4527 O O . VAL A 1 577 ? 1.129 -17.254 14.922 1.00 94.31 577 VAL A O 1
ATOM 4530 N N . LEU A 1 578 ? 2.619 -17.229 16.595 1.00 92.81 578 LEU A N 1
ATOM 4531 C CA . LEU A 1 578 ? 2.083 -18.395 17.287 1.00 92.81 578 LEU A CA 1
ATOM 4532 C C . LEU A 1 578 ? 0.888 -17.947 18.117 1.00 92.81 578 LEU A C 1
ATOM 4534 O O . LEU A 1 578 ? 1.057 -17.178 19.064 1.00 92.81 578 LEU A O 1
ATOM 4538 N N . GLU A 1 579 ? -0.297 -18.429 17.759 1.00 87.00 579 GLU A N 1
ATOM 4539 C CA . GLU A 1 579 ? -1.519 -18.073 18.471 1.00 87.00 579 GLU A CA 1
ATOM 4540 C C . GLU A 1 579 ? -1.645 -18.816 19.801 1.00 87.00 579 GLU A C 1
ATOM 4542 O O . GLU A 1 579 ? -1.295 -19.996 19.929 1.00 87.00 579 GLU A O 1
ATOM 4547 N N . ASP A 1 580 ? -2.210 -18.125 20.789 1.00 79.25 580 ASP A N 1
ATOM 4548 C CA . ASP A 1 580 ? -2.637 -18.754 22.032 1.00 79.25 580 ASP A CA 1
ATOM 4549 C C . ASP A 1 580 ? -3.818 -19.694 21.723 1.00 79.25 580 ASP A C 1
ATOM 4551 O O . ASP A 1 580 ? -4.921 -19.243 21.417 1.00 79.25 580 ASP A O 1
ATOM 4555 N N . LEU A 1 581 ? -3.590 -21.008 21.833 1.00 59.53 581 LEU A N 1
ATOM 4556 C CA . LEU A 1 581 ? -4.515 -22.127 21.541 1.00 59.53 581 LEU A CA 1
ATOM 4557 C C . LEU A 1 581 ? -5.857 -22.131 22.318 1.00 59.53 581 LEU A C 1
ATOM 4559 O O . LEU A 1 581 ? -6.573 -23.129 22.304 1.00 59.53 581 LEU A O 1
ATOM 4563 N N . GLU A 1 582 ? -6.210 -21.058 23.023 1.00 61.84 582 GLU A N 1
ATOM 4564 C CA . GLU A 1 582 ? -7.462 -20.943 23.785 1.00 61.84 582 GLU A CA 1
ATOM 4565 C C . GLU A 1 582 ? -8.662 -20.494 22.933 1.00 61.84 582 GLU A C 1
ATOM 4567 O O . GLU A 1 582 ? -9.790 -20.455 23.428 1.00 61.84 582 GLU A O 1
ATOM 4572 N N . LEU A 1 583 ? -8.456 -20.153 21.658 1.00 58.97 583 LEU A N 1
ATOM 4573 C CA . LEU A 1 583 ? -9.551 -19.805 20.754 1.00 58.97 583 LEU A CA 1
ATOM 4574 C C . LEU A 1 583 ? -10.286 -21.076 20.302 1.00 58.97 583 LEU A C 1
ATOM 4576 O O . LEU A 1 583 ? -9.705 -21.963 19.689 1.00 58.97 583 LEU A O 1
ATOM 4580 N N . GLU A 1 584 ? -11.590 -21.169 20.573 1.00 64.50 584 GLU A N 1
ATOM 4581 C CA . GLU A 1 584 ? -12.453 -22.184 19.958 1.00 64.50 584 GLU A CA 1
ATOM 4582 C C . GLU A 1 584 ? -12.445 -21.975 18.431 1.00 64.50 584 GLU A C 1
ATOM 4584 O O . GLU A 1 584 ? -13.109 -21.080 17.912 1.00 64.50 584 GLU A O 1
ATOM 4589 N N . HIS A 1 585 ? -11.649 -22.775 17.712 1.00 67.06 585 HIS A N 1
ATOM 4590 C CA . HIS A 1 585 ? -11.291 -22.604 16.294 1.00 67.06 585 HIS A CA 1
ATOM 4591 C C . HIS A 1 585 ? -12.422 -22.902 15.289 1.00 67.06 585 HIS A C 1
ATOM 4593 O O . HIS A 1 585 ? -12.202 -23.551 14.265 1.00 67.06 585 HIS A O 1
ATOM 4599 N N . GLN A 1 586 ? -13.650 -22.460 15.554 1.00 69.25 586 GLN A N 1
ATOM 4600 C CA . GLN A 1 586 ? -14.725 -22.560 14.572 1.00 69.25 586 GLN A CA 1
ATOM 4601 C C . GLN A 1 586 ? -14.612 -21.417 13.558 1.00 69.25 586 GLN A C 1
ATOM 4603 O O . GLN A 1 586 ? -14.648 -20.239 13.914 1.00 69.25 586 GLN A O 1
ATOM 4608 N N . ASP A 1 587 ? -14.517 -21.788 12.281 1.00 80.19 587 ASP A N 1
ATOM 4609 C CA . ASP A 1 587 ? -14.511 -20.907 11.112 1.00 80.19 587 ASP A CA 1
ATOM 4610 C C . ASP A 1 587 ? -13.313 -19.939 10.999 1.00 80.19 587 ASP A C 1
ATOM 4612 O O . ASP A 1 587 ? -13.462 -18.709 11.023 1.00 80.19 587 ASP A O 1
ATOM 4616 N N . LEU A 1 588 ? -12.116 -20.499 10.824 1.00 89.62 588 LEU A N 1
ATOM 4617 C CA . LEU A 1 588 ? -10.899 -19.742 10.522 1.00 89.62 588 LEU A CA 1
ATOM 4618 C C . LEU A 1 588 ? -10.936 -19.164 9.097 1.00 89.62 588 LEU A C 1
ATOM 4620 O O . LEU A 1 588 ? -11.635 -19.666 8.217 1.00 89.62 588 LEU A O 1
ATOM 4624 N N . ASN A 1 589 ? -10.148 -18.115 8.846 1.00 91.62 589 ASN A N 1
ATOM 4625 C CA . ASN A 1 589 ? -9.988 -17.516 7.509 1.00 91.62 589 ASN A CA 1
ATOM 4626 C C . ASN A 1 589 ? -11.286 -17.001 6.878 1.00 91.62 589 ASN A C 1
ATOM 4628 O O . ASN A 1 589 ? -11.458 -17.004 5.653 1.00 91.62 589 ASN A O 1
ATOM 4632 N N . LYS A 1 590 ? -12.201 -16.528 7.729 1.00 91.25 590 LYS A N 1
ATOM 4633 C CA . LYS A 1 590 ? -13.380 -15.786 7.299 1.00 91.25 590 LYS A CA 1
ATOM 4634 C C . LYS A 1 590 ? -12.962 -14.480 6.641 1.00 91.25 590 LYS A C 1
ATOM 4636 O O . LYS A 1 590 ? -12.109 -13.743 7.139 1.00 91.25 590 LYS A O 1
ATOM 4641 N N . LEU A 1 591 ? -13.627 -14.181 5.536 1.00 89.12 591 LEU A N 1
ATOM 4642 C CA . LEU A 1 591 ? -13.561 -12.872 4.915 1.00 89.12 591 LEU A CA 1
ATOM 4643 C C . LEU A 1 591 ? -14.591 -11.952 5.577 1.00 89.12 591 LEU A C 1
ATOM 4645 O O . LEU A 1 591 ? -15.682 -12.417 5.935 1.00 89.12 591 LEU A O 1
ATOM 4649 N N . PRO A 1 592 ? -14.279 -10.659 5.757 1.00 86.25 592 PRO A N 1
ATOM 4650 C CA . PRO A 1 592 ? -15.263 -9.730 6.277 1.00 86.25 592 PRO A CA 1
ATOM 4651 C C . PRO A 1 592 ? -16.420 -9.589 5.280 1.00 86.25 592 PRO A C 1
ATOM 4653 O O . PRO A 1 592 ? -16.237 -9.814 4.074 1.00 86.25 592 PRO A O 1
ATOM 4656 N N . PRO A 1 593 ? -17.616 -9.188 5.751 1.00 81.25 593 PRO A N 1
ATOM 4657 C CA . PRO A 1 593 ? -18.718 -8.849 4.868 1.00 81.25 593 PRO A CA 1
ATOM 4658 C C . PRO A 1 593 ? -18.250 -7.898 3.768 1.00 81.25 593 PRO A C 1
ATOM 4660 O O . PRO A 1 593 ? -17.493 -6.961 4.016 1.00 81.25 593 PRO A O 1
ATOM 4663 N N . ILE A 1 594 ? -18.694 -8.156 2.541 1.00 72.69 594 ILE A N 1
ATOM 4664 C CA . ILE A 1 594 ? -18.283 -7.367 1.384 1.00 72.69 594 ILE A CA 1
ATOM 4665 C C . ILE A 1 594 ? -18.881 -5.970 1.526 1.00 72.69 594 ILE A C 1
ATOM 4667 O O . ILE A 1 594 ? -20.064 -5.748 1.268 1.00 72.69 594 ILE A O 1
ATOM 4671 N N . GLN A 1 595 ? -18.041 -5.038 1.950 1.00 65.94 595 GLN A N 1
ATOM 4672 C CA . GLN A 1 595 ? -18.323 -3.615 1.998 1.00 65.94 595 GLN A CA 1
ATOM 4673 C C . GLN A 1 595 ? -17.237 -2.934 1.169 1.00 65.94 595 GLN A C 1
ATOM 4675 O O . GLN A 1 595 ? -16.118 -2.737 1.631 1.00 65.94 595 GLN A O 1
ATOM 4680 N N . PHE A 1 596 ? -17.536 -2.648 -0.099 1.00 58.16 596 PHE A N 1
ATOM 4681 C CA . PHE A 1 596 ? -16.631 -1.856 -0.927 1.00 58.16 596 PHE A CA 1
ATOM 4682 C C . PHE A 1 596 ? -16.746 -0.384 -0.518 1.00 58.16 596 PHE A C 1
ATOM 4684 O O . PHE A 1 596 ? -17.832 0.203 -0.592 1.00 58.16 596 PHE A O 1
ATOM 4691 N N . SER A 1 597 ? -15.623 0.208 -0.117 1.00 47.12 597 SER A N 1
ATOM 4692 C CA . SER A 1 597 ? -15.466 1.633 0.181 1.00 47.12 597 SER A CA 1
ATOM 4693 C C . SER A 1 597 ? -15.686 2.453 -1.102 1.00 47.12 597 SER A C 1
ATOM 4695 O O . SER A 1 597 ? -14.790 2.656 -1.911 1.00 47.12 597 SER A O 1
ATOM 4697 N N . GLY A 1 598 ? -16.932 2.859 -1.357 1.00 50.22 598 GLY A N 1
ATOM 4698 C CA . GLY A 1 598 ? -17.329 3.560 -2.590 1.00 50.22 598 GLY A CA 1
ATOM 4699 C C . GLY A 1 598 ? -18.740 3.240 -3.096 1.00 50.22 598 GLY A C 1
ATOM 4700 O O . GLY A 1 598 ? -19.223 3.881 -4.032 1.00 50.22 598 GLY A O 1
ATOM 4701 N N . GLY A 1 599 ? -19.432 2.278 -2.475 1.00 50.03 599 GLY A N 1
ATOM 4702 C CA . GLY A 1 599 ? -20.803 1.908 -2.836 1.00 50.03 599 GLY A CA 1
ATOM 4703 C C . GLY A 1 599 ? -20.898 1.135 -4.159 1.00 50.03 599 GLY A C 1
ATOM 4704 O O . GLY A 1 599 ? -19.934 0.525 -4.622 1.00 50.03 599 GLY A O 1
ATOM 4705 N N . ASN A 1 600 ? -22.077 1.157 -4.794 1.00 53.94 600 ASN A N 1
ATOM 4706 C CA . ASN A 1 600 ? -22.398 0.388 -6.012 1.00 53.94 600 ASN A CA 1
ATOM 4707 C C . ASN A 1 600 ? -21.425 0.602 -7.195 1.00 53.94 600 ASN A C 1
ATOM 4709 O O . ASN A 1 600 ? -21.444 -0.180 -8.145 1.00 53.94 600 ASN A O 1
ATOM 4713 N N . THR A 1 601 ? -20.586 1.641 -7.180 1.00 54.97 601 THR A N 1
ATOM 4714 C CA . THR A 1 601 ? -19.670 2.007 -8.272 1.00 54.97 601 THR A CA 1
ATOM 4715 C C . THR A 1 601 ? -18.489 1.053 -8.426 1.00 54.97 601 THR A C 1
ATOM 4717 O O . THR A 1 601 ? -18.156 0.740 -9.569 1.00 54.97 601 THR A O 1
ATOM 4720 N N . ILE A 1 602 ? -17.897 0.550 -7.334 1.00 55.78 602 ILE A N 1
ATOM 4721 C CA . ILE A 1 602 ? -16.793 -0.426 -7.393 1.00 55.78 602 ILE A CA 1
ATOM 4722 C C . ILE A 1 602 ? -17.317 -1.776 -7.860 1.00 55.78 602 ILE A C 1
ATOM 4724 O O . ILE A 1 602 ? -16.754 -2.347 -8.787 1.00 55.78 602 ILE A O 1
ATOM 4728 N N . ILE A 1 603 ? -18.448 -2.235 -7.314 1.00 63.47 603 ILE A N 1
ATOM 4729 C CA . ILE A 1 603 ? -19.124 -3.446 -7.803 1.00 63.47 603 ILE A CA 1
ATOM 4730 C C . ILE A 1 603 ? -19.421 -3.295 -9.294 1.00 63.47 603 ILE A C 1
ATOM 4732 O O . ILE A 1 603 ? -19.031 -4.150 -10.076 1.00 63.47 603 ILE A O 1
ATOM 4736 N N . SER A 1 604 ? -19.990 -2.162 -9.716 1.00 61.62 604 SER A N 1
ATOM 4737 C CA . SER A 1 604 ? -20.243 -1.896 -11.137 1.00 61.62 604 SER A CA 1
ATOM 4738 C C . SER A 1 604 ? -18.955 -1.839 -11.967 1.00 61.62 604 SER A C 1
ATOM 4740 O O . SER A 1 604 ? -18.972 -2.185 -13.142 1.00 61.62 604 SER A O 1
ATOM 4742 N N . ALA A 1 605 ? -17.836 -1.366 -11.415 1.00 62.38 605 ALA A N 1
ATOM 4743 C CA . ALA A 1 605 ? -16.555 -1.316 -12.114 1.00 62.38 605 ALA A CA 1
ATOM 4744 C C . ALA A 1 605 ? -15.926 -2.706 -12.250 1.00 62.38 605 ALA A C 1
ATOM 4746 O O . ALA A 1 605 ? -15.434 -3.025 -13.327 1.00 62.38 605 ALA A O 1
ATOM 4747 N N . ILE A 1 606 ? -16.013 -3.537 -11.210 1.00 63.34 606 ILE A N 1
ATOM 4748 C CA . ILE A 1 606 ? -15.624 -4.949 -11.236 1.00 63.34 606 ILE A CA 1
ATOM 4749 C C . ILE A 1 606 ? -16.509 -5.696 -12.238 1.00 63.34 606 ILE A C 1
ATOM 4751 O O . ILE A 1 606 ? -15.993 -6.339 -13.146 1.00 63.34 606 ILE A O 1
ATOM 4755 N N . GLU A 1 607 ? -17.830 -5.531 -12.161 1.00 65.88 607 GLU A N 1
ATOM 4756 C CA . GLU A 1 607 ? -18.790 -6.122 -13.098 1.00 65.88 607 GLU A CA 1
ATOM 4757 C C . GLU A 1 607 ? -18.534 -5.672 -14.540 1.00 65.88 607 GLU A C 1
ATOM 4759 O O . GLU A 1 607 ? -18.544 -6.502 -15.445 1.00 65.88 607 GLU A O 1
ATOM 4764 N N . ARG A 1 608 ? -18.235 -4.387 -14.782 1.00 63.78 608 ARG A N 1
ATOM 4765 C CA . ARG A 1 608 ? -17.843 -3.888 -16.113 1.00 63.78 608 ARG A CA 1
ATOM 4766 C C . ARG A 1 608 ? -16.509 -4.463 -16.570 1.00 63.78 608 ARG A C 1
ATOM 4768 O O . ARG A 1 608 ? -16.397 -4.874 -17.717 1.00 63.78 608 ARG A O 1
ATOM 4775 N N . ALA A 1 609 ? -15.503 -4.511 -15.702 1.00 58.97 609 ALA A N 1
ATOM 4776 C CA . ALA A 1 609 ? -14.195 -5.065 -16.038 1.00 58.97 609 ALA A CA 1
ATOM 4777 C C . ALA A 1 609 ? -14.268 -6.564 -16.358 1.00 58.97 609 ALA A C 1
ATOM 4779 O O . ALA A 1 609 ? -13.514 -7.048 -17.204 1.00 58.97 609 ALA A O 1
ATOM 4780 N N . MET A 1 610 ? -15.193 -7.281 -15.719 1.00 60.56 610 MET A N 1
ATOM 4781 C CA . MET A 1 610 ? -15.520 -8.670 -16.030 1.00 60.56 610 MET A CA 1
ATOM 4782 C C . MET A 1 610 ? -16.357 -8.786 -17.316 1.00 60.56 610 MET A C 1
ATOM 4784 O O . MET A 1 610 ? -16.074 -9.630 -18.163 1.00 60.56 610 MET A O 1
ATOM 4788 N N . GLY A 1 611 ? -17.349 -7.911 -17.506 1.00 56.06 611 GLY A N 1
ATOM 4789 C CA . GLY A 1 611 ? -18.259 -7.908 -18.655 1.00 56.06 611 GLY A CA 1
ATOM 4790 C C . GLY A 1 611 ? -17.596 -7.526 -19.982 1.00 56.06 611 GLY A C 1
ATOM 4791 O O . GLY A 1 611 ? -17.874 -8.152 -21.000 1.00 56.06 611 GLY A O 1
ATOM 4792 N N . CYS A 1 612 ? -16.658 -6.572 -19.980 1.00 49.81 612 CYS A N 1
ATOM 4793 C CA . CYS A 1 612 ? -15.907 -6.160 -21.173 1.00 49.81 612 CYS A CA 1
ATOM 4794 C C . CYS A 1 612 ? -15.021 -7.274 -21.763 1.00 49.81 612 CYS A C 1
ATOM 4796 O O . CYS A 1 612 ? -14.551 -7.135 -22.887 1.00 49.81 612 CYS A O 1
ATOM 4798 N N . PHE A 1 613 ? -14.777 -8.363 -21.027 1.00 45.28 613 PHE A N 1
ATOM 4799 C CA . PHE A 1 613 ? -13.911 -9.462 -21.467 1.00 45.28 613 PHE A CA 1
ATOM 4800 C C . PHE A 1 613 ? -14.669 -10.703 -21.943 1.00 45.28 613 PHE A C 1
ATOM 4802 O O . PHE A 1 613 ? -14.141 -11.461 -22.753 1.00 45.28 613 PHE A O 1
ATOM 4809 N N . LEU A 1 614 ? -15.919 -10.898 -21.515 1.00 45.28 614 LEU A N 1
ATOM 4810 C CA . LEU A 1 614 ? -16.723 -12.051 -21.936 1.00 45.28 614 LEU A CA 1
ATOM 4811 C C . LEU A 1 614 ? -17.314 -11.910 -23.356 1.00 45.28 614 LEU A C 1
ATOM 4813 O O . LEU A 1 614 ? -17.968 -12.833 -23.840 1.00 45.28 614 LEU A O 1
ATOM 4817 N N . SER A 1 615 ? -17.062 -10.804 -24.070 1.00 41.38 615 SER A N 1
ATOM 4818 C CA . SER A 1 615 ? -17.332 -10.722 -25.514 1.00 41.38 615 SER A CA 1
ATOM 4819 C C . SER A 1 615 ? -16.521 -9.643 -26.239 1.00 41.38 615 SER A C 1
ATOM 4821 O O . SER A 1 615 ? -16.953 -8.497 -26.324 1.00 41.38 615 SER A O 1
ATOM 4823 N N . PRO A 1 616 ? -15.390 -10.013 -26.866 1.00 38.53 616 PRO A N 1
ATOM 4824 C CA . PRO A 1 616 ? -14.790 -9.209 -27.928 1.00 38.53 616 PRO A CA 1
ATOM 4825 C C . PRO A 1 616 ? -15.461 -9.441 -29.296 1.00 38.53 616 PRO A C 1
ATOM 4827 O O . PRO A 1 616 ? -15.209 -8.680 -30.223 1.00 38.53 616 PRO A O 1
ATOM 4830 N N . GLN A 1 617 ? -16.276 -10.499 -29.455 1.00 38.00 617 GLN A N 1
ATOM 4831 C CA . GLN A 1 617 ? -16.751 -10.963 -30.773 1.00 38.00 617 GLN A CA 1
ATOM 4832 C C . GLN A 1 617 ? -18.264 -10.883 -31.024 1.00 38.00 617 GLN A C 1
ATOM 4834 O O . GLN A 1 617 ? -18.677 -11.047 -32.170 1.00 38.00 617 GLN A O 1
ATOM 4839 N N . LEU A 1 618 ? -19.102 -10.591 -30.025 1.00 34.81 618 LEU A N 1
ATOM 4840 C CA . LEU A 1 618 ? -20.519 -10.302 -30.264 1.00 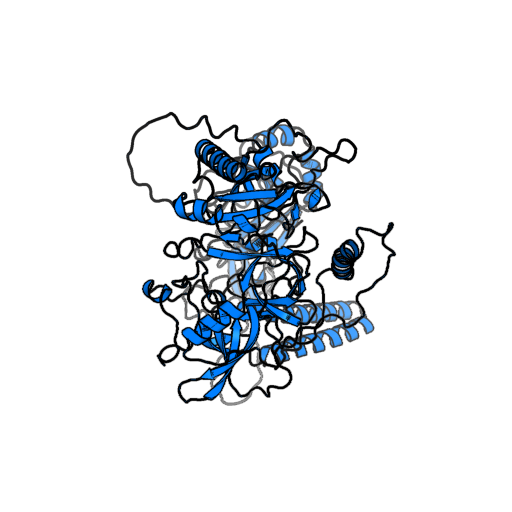34.81 618 LEU A CA 1
ATOM 4841 C C . LEU A 1 618 ? -20.803 -8.832 -29.966 1.00 34.81 618 LEU A C 1
ATOM 4843 O O . LEU A 1 618 ? -20.569 -8.350 -28.861 1.00 34.81 618 LEU A O 1
ATOM 4847 N N . GLY A 1 619 ? -21.263 -8.119 -30.994 1.00 36.25 619 GLY A N 1
ATOM 4848 C CA . GLY A 1 619 ? -21.588 -6.701 -30.930 1.00 36.25 619 GLY A CA 1
ATOM 4849 C C . GLY A 1 619 ? -22.554 -6.366 -29.793 1.00 36.25 619 GLY A C 1
ATOM 4850 O O . GLY A 1 619 ? -23.479 -7.120 -29.514 1.00 36.25 619 GLY A O 1
ATOM 4851 N N . ASN A 1 620 ? -22.322 -5.194 -29.199 1.00 32.84 620 ASN A N 1
ATOM 4852 C CA . ASN A 1 620 ? -23.034 -4.582 -28.078 1.00 32.84 620 ASN A CA 1
ATOM 4853 C C . ASN A 1 620 ? -23.121 -5.451 -26.805 1.00 32.84 620 ASN A C 1
ATOM 4855 O O . ASN A 1 620 ? -23.880 -6.417 -26.765 1.00 32.84 620 ASN A O 1
ATOM 4859 N N . PRO A 1 621 ? -22.419 -5.077 -25.715 1.00 33.41 621 PRO A N 1
ATOM 4860 C CA . PRO A 1 621 ? -22.556 -5.775 -24.446 1.00 33.41 621 PRO A CA 1
ATOM 4861 C C . PRO A 1 621 ? -24.002 -5.644 -23.964 1.00 33.41 621 PRO A C 1
ATOM 4863 O O . PRO A 1 621 ? -24.470 -4.545 -23.666 1.00 33.41 621 PRO A O 1
ATOM 4866 N N . THR A 1 622 ? -24.725 -6.761 -23.884 1.00 33.94 622 THR A N 1
ATOM 4867 C CA . THR A 1 622 ? -25.997 -6.814 -23.162 1.00 33.94 622 THR A CA 1
ATOM 4868 C C . THR A 1 622 ? -25.738 -6.391 -21.714 1.00 33.94 622 THR A C 1
ATOM 4870 O O . THR A 1 622 ? -24.955 -7.047 -21.021 1.00 33.94 622 THR A O 1
ATOM 4873 N N . PRO A 1 623 ? -26.351 -5.297 -21.229 1.00 35.56 623 PRO A N 1
ATOM 4874 C CA . PRO A 1 623 ? -26.201 -4.888 -19.846 1.00 35.56 623 PRO A CA 1
ATOM 4875 C C . PRO A 1 623 ? -26.974 -5.885 -18.979 1.00 35.56 623 PRO A C 1
ATOM 4877 O O . PRO A 1 623 ? -28.190 -5.976 -19.107 1.00 35.56 623 PRO A O 1
ATOM 4880 N N . ALA A 1 624 ? -26.248 -6.601 -18.113 1.00 34.41 624 ALA A N 1
ATOM 4881 C CA . ALA A 1 624 ? -26.712 -7.459 -17.010 1.00 34.41 624 ALA A CA 1
ATOM 4882 C C . ALA A 1 624 ? -26.365 -8.952 -17.140 1.00 34.41 624 ALA A C 1
ATOM 4884 O O . ALA A 1 624 ? -27.235 -9.813 -17.219 1.00 34.41 624 ALA A O 1
ATOM 4885 N N . THR A 1 625 ? -25.092 -9.283 -16.953 1.00 34.75 625 THR A N 1
ATOM 4886 C CA . THR A 1 625 ? -24.760 -10.370 -16.022 1.00 34.75 625 THR A CA 1
ATOM 4887 C C . THR A 1 625 ? -24.240 -9.712 -14.756 1.00 34.75 625 THR A C 1
ATOM 4889 O O . THR A 1 625 ? -23.042 -9.480 -14.620 1.00 34.75 625 THR A O 1
ATOM 4892 N N . LYS A 1 626 ? -25.166 -9.341 -13.860 1.00 37.28 626 LYS A N 1
ATOM 4893 C CA . LYS A 1 626 ? -24.817 -9.062 -12.463 1.00 37.28 626 LYS A CA 1
ATOM 4894 C C . LYS A 1 626 ? -24.024 -10.260 -11.954 1.00 37.28 626 LYS A C 1
ATOM 4896 O O . LYS A 1 626 ? -24.411 -11.393 -12.257 1.00 37.28 626 LYS A O 1
ATOM 4901 N N . LEU A 1 627 ? -22.955 -10.030 -11.199 1.00 43.16 627 LEU A N 1
ATOM 4902 C CA . LEU A 1 627 ? -22.363 -11.109 -10.412 1.00 43.16 627 LEU A CA 1
ATOM 4903 C C . LEU A 1 627 ? -23.504 -11.732 -9.587 1.00 43.16 627 LEU A C 1
ATOM 4905 O O . LEU A 1 627 ? -24.198 -10.982 -8.891 1.00 43.16 627 LEU A O 1
ATOM 4909 N N . PRO A 1 628 ? -23.793 -13.044 -9.704 1.00 42.69 628 PRO A N 1
ATOM 4910 C CA . PRO A 1 628 ? -24.802 -13.666 -8.864 1.00 42.69 628 PRO A CA 1
ATOM 4911 C C . PRO A 1 628 ? -24.543 -13.273 -7.402 1.00 42.69 628 PRO A C 1
ATOM 4913 O O . PRO A 1 628 ? -23.411 -13.416 -6.934 1.00 42.69 628 PRO A O 1
ATOM 4916 N N . PRO A 1 629 ? -25.539 -12.749 -6.669 1.00 40.19 629 PRO A N 1
ATOM 4917 C CA . PRO A 1 629 ? -25.385 -12.490 -5.245 1.00 40.19 629 PRO A CA 1
ATOM 4918 C C . PRO A 1 629 ? -24.867 -13.766 -4.559 1.00 40.19 629 PRO A C 1
ATOM 4920 O O . PRO A 1 629 ? -25.562 -14.779 -4.547 1.00 40.19 629 PRO A O 1
ATOM 4923 N N . GLY A 1 630 ? -23.625 -13.737 -4.059 1.00 53.25 630 GLY A N 1
ATOM 4924 C CA . GLY A 1 630 ? -22.935 -14.911 -3.501 1.00 53.25 630 GLY A CA 1
ATOM 4925 C C . GLY A 1 630 ? -21.748 -15.472 -4.303 1.00 53.25 630 GLY A C 1
ATOM 4926 O O . GLY A 1 630 ? -21.260 -16.536 -3.942 1.00 53.25 630 GLY A O 1
ATOM 4927 N N . THR A 1 631 ? -21.257 -14.805 -5.354 1.00 64.06 631 THR A N 1
ATOM 4928 C CA . THR A 1 631 ? -20.102 -15.303 -6.137 1.00 64.06 631 THR A CA 1
ATOM 4929 C C . THR A 1 631 ? -18.734 -15.136 -5.501 1.00 64.06 631 THR A C 1
ATOM 4931 O O . THR A 1 631 ? -17.800 -15.790 -5.951 1.00 64.06 631 THR A O 1
ATOM 4934 N N . LEU A 1 632 ? -18.577 -14.246 -4.522 1.00 71.50 632 LEU A N 1
ATOM 4935 C CA . LEU A 1 632 ? -17.294 -14.094 -3.845 1.00 71.50 632 LEU A CA 1
ATOM 4936 C C . LEU A 1 632 ? -17.198 -15.087 -2.679 1.00 71.50 632 LEU A C 1
ATOM 4938 O O . LEU A 1 632 ? -18.197 -15.321 -1.986 1.00 71.50 632 LEU A O 1
ATOM 4942 N N . PRO A 1 633 ? -16.013 -15.678 -2.461 1.00 76.62 633 PRO A N 1
ATOM 4943 C CA . PRO A 1 633 ? -15.797 -16.646 -1.398 1.00 76.62 633 PRO A CA 1
ATOM 4944 C C . PRO A 1 633 ? -16.085 -15.998 -0.040 1.00 76.62 633 PRO A C 1
ATOM 4946 O O . PRO A 1 633 ? -15.741 -14.844 0.201 1.00 76.62 633 PRO A O 1
ATOM 4949 N N . ARG A 1 634 ? -16.724 -16.745 0.864 1.00 79.25 634 ARG A N 1
ATOM 4950 C CA . ARG A 1 634 ? -16.911 -16.322 2.268 1.00 79.25 634 ARG A CA 1
ATOM 4951 C C . ARG A 1 634 ? -15.726 -16.700 3.158 1.00 79.25 634 ARG A C 1
ATOM 4953 O O . ARG A 1 634 ? -15.588 -16.173 4.259 1.00 79.25 634 ARG A O 1
ATOM 4960 N N . GLN A 1 635 ? -14.899 -17.622 2.681 1.00 81.31 635 GLN A N 1
ATOM 4961 C CA . GLN A 1 635 ? -13.769 -18.191 3.396 1.00 81.31 635 GLN A CA 1
ATOM 4962 C C . GLN A 1 635 ? -12.677 -18.556 2.392 1.00 81.31 635 GLN A C 1
ATOM 4964 O O . GLN A 1 635 ? -12.981 -18.949 1.263 1.00 81.31 635 GLN A O 1
ATOM 4969 N N . ILE A 1 636 ? -11.422 -18.454 2.819 1.00 80.56 636 ILE A N 1
ATOM 4970 C CA . ILE A 1 636 ? -10.259 -18.886 2.047 1.00 80.56 636 ILE A CA 1
ATOM 4971 C C . ILE A 1 636 ? -9.698 -20.150 2.693 1.00 80.56 636 ILE A C 1
ATOM 4973 O O . ILE A 1 636 ? -9.236 -20.117 3.827 1.00 80.56 636 ILE A O 1
ATOM 4977 N N . SER A 1 637 ? -9.734 -21.268 1.970 1.00 82.44 637 SER A N 1
ATOM 4978 C CA . SER A 1 637 ? -9.317 -22.574 2.506 1.00 82.44 637 SER A CA 1
ATOM 4979 C C . SER A 1 637 ? -8.356 -23.341 1.602 1.00 82.44 637 SER A C 1
ATOM 4981 O O . SER A 1 637 ? -7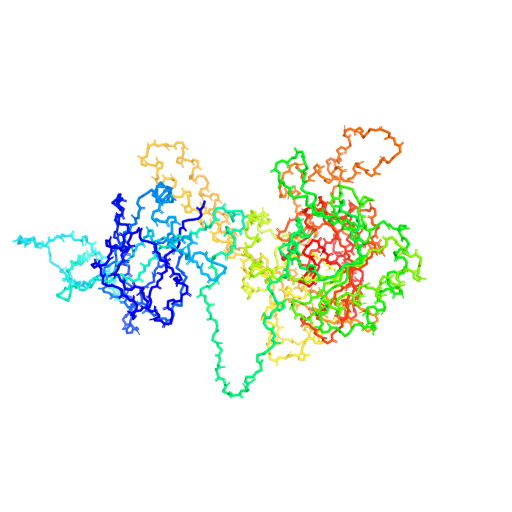.912 -24.433 1.954 1.00 82.44 637 SER A O 1
ATOM 4983 N N . ARG A 1 638 ? -8.027 -22.810 0.418 1.00 84.50 638 ARG A N 1
ATOM 4984 C CA . ARG A 1 638 ? -7.192 -23.509 -0.566 1.00 84.50 638 ARG A CA 1
ATOM 4985 C C . ARG A 1 638 ? -6.058 -22.630 -1.053 1.00 84.50 638 ARG A C 1
ATOM 4987 O O . ARG A 1 638 ? -6.268 -21.475 -1.412 1.00 84.50 638 ARG A O 1
ATOM 4994 N N . LEU A 1 639 ? -4.865 -23.213 -1.087 1.00 87.38 639 LEU A N 1
ATOM 4995 C CA . LEU A 1 639 ? -3.710 -22.630 -1.748 1.00 87.38 639 LEU A CA 1
ATOM 4996 C C . LEU A 1 639 ? -3.814 -22.898 -3.250 1.00 87.38 639 LEU A C 1
ATOM 4998 O O . LEU A 1 639 ? -4.056 -24.030 -3.677 1.00 87.38 639 LEU A O 1
ATOM 5002 N N . ARG A 1 640 ? -3.586 -21.865 -4.049 1.00 86.00 640 ARG A N 1
ATOM 5003 C CA . ARG A 1 640 ? -3.402 -21.987 -5.487 1.00 86.00 640 ARG A CA 1
ATOM 5004 C C . ARG A 1 640 ? -1.948 -22.342 -5.780 1.00 86.00 640 ARG A C 1
ATOM 5006 O O . ARG A 1 640 ? -1.037 -21.606 -5.417 1.00 86.00 640 ARG A O 1
ATOM 5013 N N . THR A 1 641 ? -1.736 -23.450 -6.479 1.00 79.81 641 THR A N 1
ATOM 5014 C CA . THR A 1 641 ? -0.394 -23.959 -6.820 1.00 79.81 641 THR A CA 1
ATOM 5015 C C . THR A 1 641 ? 0.082 -23.542 -8.213 1.00 79.81 641 THR A C 1
ATOM 5017 O O . THR A 1 641 ? 1.224 -23.795 -8.588 1.00 79.81 641 THR A O 1
ATOM 5020 N N . ILE A 1 642 ? -0.788 -22.903 -9.000 1.00 79.31 642 ILE A N 1
ATOM 5021 C CA . ILE A 1 642 ? -0.512 -22.480 -10.375 1.00 79.31 642 ILE A CA 1
ATOM 5022 C C . ILE A 1 642 ? -0.342 -20.965 -10.405 1.00 79.31 642 ILE A C 1
ATOM 5024 O O . ILE A 1 642 ? -1.101 -20.242 -9.758 1.00 79.31 642 ILE A O 1
ATOM 5028 N N . SER A 1 643 ? 0.612 -20.482 -11.203 1.00 82.56 643 SER A N 1
ATOM 5029 C CA . SER A 1 643 ? 0.823 -19.051 -11.415 1.00 82.56 643 SER A CA 1
ATOM 5030 C C . SER A 1 643 ? -0.471 -18.319 -11.818 1.00 82.56 643 SER A C 1
ATOM 5032 O O . SER A 1 643 ? -1.297 -18.880 -12.551 1.00 82.56 643 SER A O 1
ATOM 5034 N N . PRO A 1 644 ? -0.650 -17.065 -11.369 1.00 86.69 644 PRO A N 1
ATOM 5035 C CA . PRO A 1 644 ? -1.757 -16.219 -11.789 1.00 86.69 644 PRO A CA 1
ATOM 5036 C C . PRO A 1 644 ? -1.844 -16.097 -13.314 1.00 86.69 644 PRO A C 1
ATOM 5038 O O . PRO A 1 644 ? -0.831 -15.963 -14.004 1.00 86.69 644 PRO A O 1
ATOM 5041 N N . ASN A 1 645 ? -3.063 -16.123 -13.847 1.00 87.50 645 ASN A N 1
ATOM 5042 C CA . ASN A 1 645 ? -3.313 -15.829 -15.253 1.00 87.50 645 ASN A CA 1
ATOM 5043 C C . ASN A 1 645 ? -3.608 -14.324 -15.397 1.00 87.50 645 ASN A C 1
ATOM 5045 O O . ASN A 1 645 ? -4.453 -13.817 -14.660 1.00 87.50 645 ASN A O 1
ATOM 5049 N N . PRO A 1 646 ? -2.956 -13.586 -16.312 1.00 86.62 646 PRO A N 1
ATOM 5050 C CA . PRO A 1 646 ? -3.190 -12.144 -16.466 1.00 86.62 646 PRO A CA 1
ATOM 5051 C C . PRO A 1 646 ? -4.611 -11.768 -16.917 1.00 86.62 646 PRO A C 1
ATOM 5053 O O . PRO A 1 646 ? -5.027 -10.622 -16.740 1.00 86.62 646 PRO A O 1
ATOM 5056 N N . ASP A 1 647 ? -5.373 -12.723 -17.460 1.00 86.25 647 ASP A N 1
ATOM 5057 C CA . ASP A 1 647 ? -6.774 -12.518 -17.847 1.00 86.25 647 ASP A CA 1
ATOM 5058 C C . ASP A 1 647 ? -7.758 -12.680 -16.669 1.00 86.25 647 ASP A C 1
ATOM 5060 O O . ASP A 1 647 ? -8.946 -12.373 -16.796 1.00 86.25 647 ASP A O 1
ATOM 5064 N N . GLU A 1 648 ? -7.283 -13.158 -15.515 1.00 89.19 648 GLU A N 1
ATOM 5065 C CA . GLU A 1 648 ? -8.093 -13.354 -14.313 1.00 89.19 648 GLU A CA 1
ATOM 5066 C C . GLU A 1 648 ? -8.120 -12.103 -13.426 1.00 89.19 648 GLU A C 1
ATOM 5068 O O . GLU A 1 648 ? -7.182 -11.302 -13.380 1.00 89.19 648 GLU A O 1
ATOM 5073 N N . VAL A 1 649 ? -9.223 -11.949 -12.692 1.00 90.31 649 VAL A N 1
ATOM 5074 C CA . VAL A 1 649 ? -9.375 -10.918 -11.663 1.00 90.31 649 VAL A CA 1
ATOM 5075 C C . VAL A 1 649 ? -9.060 -11.533 -10.310 1.00 90.31 649 VAL A C 1
ATOM 5077 O O . VAL A 1 649 ? -9.594 -12.584 -9.955 1.00 90.31 649 VAL A O 1
ATOM 5080 N N . PHE A 1 650 ? -8.218 -10.837 -9.560 1.00 93.62 650 PHE A N 1
ATOM 5081 C CA . PHE A 1 650 ? -7.823 -11.195 -8.210 1.00 93.62 650 PHE A CA 1
ATOM 5082 C C . PHE A 1 650 ? -8.336 -10.158 -7.228 1.00 93.62 650 PHE A C 1
ATOM 5084 O O . PHE A 1 650 ? -8.530 -8.991 -7.571 1.00 93.62 650 PHE A O 1
ATOM 5091 N N . PHE A 1 651 ? -8.528 -10.602 -5.999 1.00 94.44 651 PHE A N 1
ATOM 5092 C CA . PHE A 1 651 ? -9.042 -9.815 -4.900 1.00 94.44 651 PHE A CA 1
ATOM 5093 C C . PHE A 1 651 ? -8.045 -9.836 -3.755 1.00 94.44 651 PHE A C 1
ATOM 5095 O O . PHE A 1 651 ? -7.260 -10.776 -3.610 1.00 94.44 651 PHE A O 1
ATOM 5102 N N . LYS A 1 652 ? -8.104 -8.804 -2.924 1.00 94.56 652 LYS A N 1
ATOM 5103 C CA . LYS A 1 652 ? -7.549 -8.847 -1.578 1.00 94.56 652 LYS A CA 1
ATOM 5104 C C . LYS A 1 652 ? -8.456 -8.092 -0.620 1.00 94.56 652 LYS A C 1
ATOM 5106 O O . LYS A 1 652 ? -9.276 -7.275 -1.044 1.00 94.56 652 LYS A O 1
ATOM 5111 N N . VAL A 1 653 ? -8.251 -8.343 0.664 1.00 92.62 653 VAL A N 1
ATOM 5112 C CA . VAL A 1 653 ? -8.800 -7.524 1.741 1.00 92.62 653 VAL A CA 1
ATOM 5113 C C . VAL A 1 653 ? -7.637 -7.061 2.595 1.00 92.62 653 VAL A C 1
ATOM 5115 O O . VAL A 1 653 ? -6.943 -7.907 3.152 1.00 92.62 653 VAL A O 1
ATOM 5118 N N . GLY A 1 654 ? -7.405 -5.752 2.648 1.00 91.69 654 GLY A N 1
ATOM 5119 C CA . GLY A 1 654 ? -6.370 -5.161 3.496 1.00 91.69 654 GLY A CA 1
ATOM 5120 C C . GLY A 1 654 ? -6.930 -4.151 4.479 1.00 91.69 654 GLY A C 1
ATOM 5121 O O . GLY A 1 654 ? -8.025 -3.631 4.268 1.00 91.69 654 GLY A O 1
ATOM 5122 N N . ARG A 1 655 ? -6.177 -3.882 5.549 1.00 90.06 655 ARG A N 1
ATOM 5123 C CA . ARG A 1 655 ? -6.606 -3.005 6.645 1.00 90.06 655 ARG A CA 1
ATOM 5124 C C . ARG A 1 655 ? -6.973 -1.610 6.143 1.00 90.06 655 ARG A C 1
ATOM 5126 O O . ARG A 1 655 ? -7.923 -1.021 6.636 1.00 90.06 655 ARG A O 1
ATOM 5133 N N . THR A 1 656 ? -6.211 -1.093 5.176 1.00 87.12 656 THR A N 1
ATOM 5134 C CA . THR A 1 656 ? -6.287 0.306 4.748 1.00 87.12 656 THR A CA 1
ATOM 5135 C C . THR A 1 656 ? -7.300 0.466 3.629 1.00 87.12 656 THR A C 1
ATOM 5137 O O . THR A 1 656 ? -8.137 1.360 3.648 1.00 87.12 656 THR A O 1
ATOM 5140 N N . THR A 1 657 ? -7.226 -0.389 2.610 1.00 86.19 657 THR A N 1
ATOM 5141 C CA . THR A 1 657 ? -8.089 -0.238 1.426 1.00 86.19 657 THR A CA 1
ATOM 5142 C C . THR A 1 657 ? -9.354 -1.085 1.482 1.00 86.19 657 THR A C 1
ATOM 5144 O O . THR A 1 657 ? -10.223 -0.938 0.621 1.00 86.19 657 THR A O 1
ATOM 5147 N N . GLY A 1 658 ? -9.483 -1.969 2.474 1.00 88.19 658 GLY A N 1
ATOM 5148 C CA . GLY A 1 658 ? -10.548 -2.957 2.527 1.00 88.19 658 GLY A CA 1
ATOM 5149 C C . GLY A 1 658 ? -10.487 -3.885 1.316 1.00 88.19 658 GLY A C 1
ATOM 5150 O O . GLY A 1 658 ? -9.420 -4.368 0.927 1.00 88.19 658 GLY A O 1
ATOM 5151 N N . TRP A 1 659 ? -11.651 -4.135 0.718 1.00 88.31 659 TRP A N 1
ATOM 5152 C CA . TRP A 1 659 ? -11.775 -4.937 -0.494 1.00 88.31 659 TRP A CA 1
ATOM 5153 C C . TRP A 1 659 ? -11.270 -4.191 -1.727 1.00 88.31 659 TRP A C 1
ATOM 5155 O O . TRP A 1 659 ? -11.848 -3.185 -2.142 1.00 88.31 659 TRP A O 1
ATOM 5165 N N . THR A 1 660 ? -10.272 -4.762 -2.394 1.00 89.69 660 THR A N 1
ATOM 5166 C CA . THR A 1 660 ? -9.802 -4.287 -3.698 1.00 89.69 660 THR A CA 1
ATOM 5167 C C . THR A 1 660 ? -9.743 -5.424 -4.709 1.00 89.69 660 THR A C 1
ATOM 5169 O O . THR A 1 660 ? -9.663 -6.603 -4.359 1.00 89.69 660 THR A O 1
ATOM 5172 N N . ALA A 1 661 ? -9.809 -5.060 -5.989 1.00 91.56 661 ALA A N 1
ATOM 5173 C CA . ALA A 1 661 ? -9.712 -5.985 -7.107 1.00 91.56 661 ALA A CA 1
ATOM 5174 C C . ALA A 1 661 ? -8.639 -5.513 -8.087 1.00 91.56 661 ALA A C 1
ATOM 5176 O O . ALA A 1 661 ? -8.414 -4.312 -8.251 1.00 91.56 661 ALA A O 1
ATOM 5177 N N . GLY A 1 662 ? -7.973 -6.456 -8.741 1.00 93.31 662 GLY A N 1
ATOM 5178 C CA . GLY A 1 662 ? -6.884 -6.162 -9.657 1.00 93.31 662 GLY A CA 1
ATOM 5179 C C . GLY A 1 662 ? -6.610 -7.282 -10.645 1.00 93.31 662 GLY A C 1
ATOM 5180 O O . GLY A 1 662 ? -7.225 -8.348 -10.602 1.00 93.31 662 GLY A O 1
ATOM 5181 N N . ARG A 1 663 ? -5.676 -7.024 -11.556 1.00 93.38 663 ARG A N 1
ATOM 5182 C CA . ARG A 1 663 ? -5.177 -7.995 -12.534 1.00 93.38 663 ARG A CA 1
ATOM 5183 C C . ARG A 1 663 ? -3.699 -8.226 -12.350 1.00 93.38 663 ARG A C 1
ATOM 5185 O O . ARG A 1 663 ? -2.946 -7.291 -12.079 1.00 93.38 663 ARG A O 1
ATOM 5192 N N . TYR A 1 664 ? -3.308 -9.471 -12.562 1.00 95.19 664 TYR A N 1
ATOM 5193 C CA . TYR A 1 664 ? -1.914 -9.857 -12.611 1.00 95.19 664 TYR A CA 1
ATOM 5194 C C . TYR A 1 664 ? -1.255 -9.348 -13.899 1.00 95.19 664 TYR A C 1
ATOM 5196 O O . TYR A 1 664 ? -1.777 -9.527 -14.997 1.00 95.19 664 TYR A O 1
ATOM 5204 N N . ASN A 1 665 ? -0.087 -8.728 -13.765 1.00 95.69 665 ASN A N 1
ATOM 5205 C CA . ASN A 1 665 ? 0.777 -8.374 -14.877 1.00 95.69 665 ASN A CA 1
ATOM 5206 C C . ASN A 1 665 ? 1.796 -9.503 -15.103 1.00 95.69 665 ASN A C 1
ATOM 5208 O O . ASN A 1 665 ? 2.558 -9.813 -14.181 1.00 95.69 665 ASN A O 1
ATOM 5212 N N . PRO A 1 666 ? 1.865 -10.098 -16.308 1.00 95.69 666 PRO A N 1
ATOM 5213 C CA . PRO A 1 666 ? 2.734 -11.244 -16.561 1.00 95.69 666 PRO A CA 1
ATOM 5214 C C . PRO A 1 666 ? 4.223 -10.874 -16.531 1.00 95.69 666 PRO A C 1
ATOM 5216 O O . PRO A 1 666 ? 5.064 -11.734 -16.284 1.00 95.69 666 PRO A O 1
ATOM 5219 N N . CYS A 1 667 ? 4.562 -9.596 -16.725 1.00 95.50 667 CYS A N 1
ATOM 5220 C CA . CYS A 1 667 ? 5.910 -9.094 -16.492 1.00 95.50 667 CYS A CA 1
ATOM 5221 C C . CYS A 1 667 ? 6.079 -8.722 -15.010 1.00 95.50 667 CYS A C 1
ATOM 5223 O O . CYS A 1 667 ? 5.539 -7.718 -14.537 1.00 95.50 667 CYS A O 1
ATOM 5225 N N . ARG A 1 668 ? 6.836 -9.535 -14.266 1.00 93.38 668 ARG A N 1
ATOM 5226 C CA . ARG A 1 668 ? 7.146 -9.276 -12.852 1.00 93.38 668 ARG A CA 1
ATOM 5227 C C . ARG A 1 668 ? 7.854 -7.934 -12.662 1.00 93.38 668 ARG A C 1
ATOM 5229 O O . ARG A 1 668 ? 8.727 -7.583 -13.452 1.00 93.38 668 ARG A O 1
ATOM 5236 N N . SER A 1 669 ? 7.499 -7.211 -11.603 1.00 91.81 669 SER A N 1
ATOM 5237 C CA . SER A 1 669 ? 8.181 -5.965 -11.243 1.00 91.81 669 SER A CA 1
ATOM 5238 C C . SER A 1 669 ? 9.544 -6.286 -10.649 1.00 91.81 669 SER A C 1
ATOM 5240 O O . SER A 1 669 ? 9.642 -7.138 -9.762 1.00 91.81 669 SER A O 1
ATOM 5242 N N . MET A 1 670 ? 10.579 -5.599 -11.119 1.00 89.81 670 MET A N 1
ATOM 5243 C CA . MET A 1 670 ? 11.896 -5.634 -10.509 1.00 89.81 670 MET A CA 1
ATOM 5244 C C . MET A 1 670 ? 12.009 -4.456 -9.545 1.00 89.81 670 MET A C 1
ATOM 5246 O O . MET A 1 670 ? 11.822 -3.314 -9.945 1.00 89.81 670 MET A O 1
ATOM 5250 N N . VAL A 1 671 ? 12.306 -4.707 -8.279 1.00 86.75 671 VAL A N 1
ATOM 5251 C CA . VAL A 1 671 ? 12.423 -3.663 -7.258 1.00 86.75 671 VAL A CA 1
ATOM 5252 C C . VAL A 1 671 ? 13.752 -3.844 -6.553 1.00 86.75 671 VAL A C 1
ATOM 5254 O O . VAL A 1 671 ? 14.135 -4.966 -6.223 1.00 86.75 671 VAL A O 1
ATOM 5257 N N . LEU A 1 672 ? 14.468 -2.749 -6.353 1.00 79.69 672 LEU A N 1
ATOM 5258 C CA . LEU A 1 672 ? 15.639 -2.734 -5.509 1.00 79.69 672 LEU A CA 1
ATOM 5259 C C . LEU A 1 672 ? 15.205 -2.471 -4.075 1.00 79.69 672 LEU A C 1
ATOM 5261 O O . LEU A 1 672 ? 14.411 -1.569 -3.785 1.00 79.69 672 LEU A O 1
ATOM 5265 N N . ASN A 1 673 ? 15.705 -3.296 -3.168 1.00 69.69 673 ASN A N 1
ATOM 5266 C CA . ASN A 1 673 ? 15.366 -3.164 -1.770 1.00 69.69 673 ASN A CA 1
ATOM 5267 C C . ASN A 1 673 ? 16.377 -2.251 -1.062 1.00 69.69 673 ASN A C 1
ATOM 5269 O O . ASN A 1 673 ? 17.336 -2.733 -0.475 1.00 69.69 673 ASN A O 1
ATOM 5273 N N . ASN A 1 674 ? 16.186 -0.928 -1.136 1.00 60.38 674 ASN A N 1
ATOM 5274 C CA . ASN A 1 674 ? 17.138 0.042 -0.568 1.00 60.38 674 ASN A CA 1
ATOM 5275 C C . ASN A 1 674 ? 17.226 -0.013 0.964 1.00 60.38 674 ASN A C 1
ATOM 5277 O O . ASN A 1 674 ? 18.270 0.314 1.518 1.00 60.38 674 ASN A O 1
ATOM 5281 N N . GLU A 1 675 ? 16.168 -0.468 1.648 1.00 56.16 675 GLU A N 1
ATOM 5282 C CA . GLU A 1 675 ? 16.208 -0.726 3.098 1.00 56.16 675 GLU A CA 1
ATOM 5283 C C . GLU A 1 675 ? 17.222 -1.831 3.447 1.00 56.16 675 GLU A C 1
ATOM 5285 O O . GLU A 1 675 ? 17.663 -1.953 4.589 1.00 56.16 675 GLU A O 1
ATOM 5290 N N . TYR A 1 676 ? 17.637 -2.603 2.440 1.00 56.16 676 TYR A N 1
ATOM 5291 C CA . TYR A 1 676 ? 18.557 -3.711 2.568 1.00 56.16 676 TYR A CA 1
ATOM 5292 C C . TYR A 1 676 ? 19.498 -3.739 1.353 1.00 56.16 676 TYR A C 1
ATOM 5294 O O . TYR A 1 676 ? 19.473 -4.665 0.540 1.00 56.16 676 TYR A O 1
ATOM 5302 N N . SER A 1 677 ? 20.321 -2.693 1.226 1.00 51.78 677 SER A N 1
ATOM 5303 C CA . SER A 1 677 ? 21.303 -2.470 0.146 1.00 51.78 677 SER A CA 1
ATOM 5304 C C . SER A 1 677 ? 22.109 -3.708 -0.270 1.00 51.78 677 SER A C 1
ATOM 5306 O O . SER A 1 677 ? 22.520 -3.822 -1.422 1.00 51.78 677 SER A O 1
ATOM 5308 N N . ASP A 1 678 ? 22.298 -4.657 0.645 1.00 57.72 678 ASP A N 1
ATOM 5309 C CA . ASP A 1 678 ? 23.124 -5.850 0.457 1.00 57.72 678 ASP A CA 1
ATOM 5310 C C . ASP A 1 678 ? 22.430 -6.969 -0.343 1.00 57.72 678 ASP A C 1
ATOM 5312 O O . ASP A 1 678 ? 23.074 -7.935 -0.751 1.00 57.72 678 ASP A O 1
ATOM 5316 N N . TYR A 1 679 ? 21.119 -6.870 -0.574 1.00 60.78 679 TYR A N 1
ATOM 5317 C CA . TYR A 1 679 ? 20.311 -7.975 -1.104 1.00 60.78 679 TYR A CA 1
ATOM 5318 C C . TYR A 1 679 ? 20.057 -7.904 -2.614 1.00 60.78 679 TYR A C 1
ATOM 5320 O O . TYR A 1 679 ? 19.566 -8.862 -3.212 1.00 60.78 679 TYR A O 1
ATOM 5328 N N . GLY A 1 680 ? 20.453 -6.808 -3.259 1.00 74.81 680 GLY A N 1
ATOM 5329 C CA . GLY A 1 680 ? 20.333 -6.643 -4.702 1.00 74.81 680 GLY A CA 1
ATOM 5330 C C . GLY A 1 680 ? 18.885 -6.667 -5.204 1.00 74.81 680 GLY A C 1
ATOM 5331 O O . GLY A 1 680 ? 17.925 -6.356 -4.497 1.00 74.81 680 GLY A O 1
ATOM 5332 N N . TRP A 1 681 ? 18.736 -6.984 -6.487 1.00 80.75 681 TRP A N 1
ATOM 5333 C CA . TRP A 1 681 ? 17.452 -6.957 -7.178 1.00 80.75 681 TRP A CA 1
ATOM 5334 C C . TRP A 1 681 ? 16.470 -8.001 -6.650 1.00 80.75 681 TRP A C 1
ATOM 5336 O O . TRP A 1 681 ? 16.863 -9.107 -6.287 1.00 80.75 681 TRP A O 1
ATOM 5346 N N . CYS A 1 682 ? 15.184 -7.652 -6.668 1.00 83.44 682 CYS A N 1
ATOM 5347 C CA . CYS A 1 682 ? 14.069 -8.491 -6.248 1.00 83.44 682 CYS A CA 1
ATOM 5348 C C . CYS A 1 682 ? 12.979 -8.528 -7.335 1.00 83.44 682 CYS A C 1
ATOM 5350 O O . CYS A 1 682 ? 12.674 -7.499 -7.931 1.00 83.44 682 CYS A O 1
ATOM 5352 N N . LEU A 1 683 ? 12.381 -9.692 -7.602 1.00 87.69 683 LEU A N 1
ATOM 5353 C CA . LEU A 1 683 ? 11.311 -9.902 -8.580 1.00 87.69 683 LEU A CA 1
ATOM 5354 C C . LEU A 1 683 ? 9.988 -10.174 -7.872 1.00 87.69 683 LEU A C 1
ATOM 5356 O O . LEU A 1 683 ? 9.887 -11.121 -7.105 1.00 87.69 683 LEU A O 1
ATOM 5360 N N . PHE A 1 684 ? 8.940 -9.428 -8.200 1.00 90.38 684 PHE A N 1
ATOM 5361 C CA . PHE A 1 684 ? 7.626 -9.580 -7.575 1.00 90.38 684 PHE A CA 1
ATOM 5362 C C . PHE A 1 684 ? 6.530 -9.815 -8.601 1.00 90.38 684 PHE A C 1
ATOM 5364 O O . PHE A 1 684 ? 6.577 -9.290 -9.716 1.00 90.38 684 PHE A O 1
ATOM 5371 N N . TRP A 1 685 ? 5.496 -10.566 -8.217 1.00 93.62 685 TRP A N 1
ATOM 5372 C CA . TRP A 1 685 ? 4.248 -10.512 -8.968 1.00 93.62 685 TRP A CA 1
ATOM 5373 C C . TRP A 1 685 ? 3.677 -9.105 -8.866 1.00 93.62 685 TRP A C 1
ATOM 5375 O O . TRP A 1 685 ? 3.616 -8.527 -7.785 1.00 93.62 685 TRP A O 1
ATOM 5385 N N . CYS A 1 686 ? 3.300 -8.558 -10.013 1.00 92.81 686 CYS A N 1
ATOM 5386 C CA . CYS A 1 686 ? 2.792 -7.206 -10.131 1.00 92.81 686 CYS A CA 1
ATOM 5387 C C . CYS A 1 686 ? 1.282 -7.275 -10.337 1.00 92.81 686 CYS A C 1
ATOM 5389 O O . CYS A 1 686 ? 0.818 -7.971 -11.239 1.00 92.81 686 CYS A O 1
ATOM 5391 N N . PHE A 1 687 ? 0.529 -6.542 -9.528 1.00 94.75 687 PHE A N 1
ATOM 5392 C CA . PHE A 1 687 ? -0.911 -6.388 -9.676 1.00 94.75 687 PHE A CA 1
ATOM 5393 C C . PHE A 1 687 ? -1.261 -4.920 -9.890 1.00 94.75 687 PHE A C 1
ATOM 5395 O O . PHE A 1 687 ? -0.739 -4.041 -9.202 1.00 94.75 687 PHE A O 1
ATOM 5402 N N . LEU A 1 688 ? -2.156 -4.662 -10.840 1.00 93.56 688 LEU A N 1
ATOM 5403 C CA . LEU A 1 688 ? -2.738 -3.340 -11.069 1.00 93.56 688 LEU A CA 1
ATOM 5404 C C . LEU A 1 688 ? -4.198 -3.356 -10.645 1.00 93.56 688 LEU A C 1
ATOM 5406 O O . LEU A 1 688 ? -4.909 -4.324 -10.925 1.00 93.56 688 LEU A O 1
ATOM 5410 N N . GLY A 1 689 ? -4.640 -2.297 -9.972 1.00 91.12 689 GLY A N 1
ATOM 5411 C CA . GLY A 1 689 ? -6.012 -2.213 -9.492 1.00 91.12 689 GLY A CA 1
ATOM 5412 C C . GLY A 1 689 ? -7.013 -1.955 -10.616 1.00 91.12 689 GLY A C 1
ATOM 5413 O O . GLY A 1 689 ? -6.667 -1.501 -11.712 1.00 91.12 689 GLY A O 1
ATOM 5414 N N . ILE A 1 690 ? -8.264 -2.331 -10.358 1.00 86.81 690 ILE A N 1
ATOM 5415 C CA . ILE A 1 690 ? -9.382 -2.175 -11.285 1.00 86.81 690 ILE A CA 1
ATOM 5416 C C . ILE A 1 690 ? -10.523 -1.446 -10.570 1.00 86.81 690 ILE A C 1
ATOM 5418 O O . ILE A 1 690 ? -11.017 -1.951 -9.560 1.00 86.81 690 ILE A O 1
ATOM 5422 N N . PRO A 1 691 ? -11.009 -0.315 -11.115 1.00 82.25 691 PRO A N 1
ATOM 5423 C CA . PRO A 1 691 ? -10.547 0.346 -12.344 1.00 82.25 691 PRO A CA 1
ATOM 5424 C C . PRO A 1 691 ? -9.112 0.900 -12.216 1.00 82.25 691 PRO A C 1
ATOM 5426 O O . PRO A 1 691 ? -8.595 1.016 -11.114 1.00 82.25 691 PRO A O 1
ATOM 5429 N N . SER A 1 692 ? -8.454 1.205 -13.345 1.00 78.25 692 SER A N 1
ATOM 5430 C CA . SER A 1 692 ? -7.011 1.538 -13.413 1.00 78.25 692 SER A CA 1
ATOM 5431 C C . SER A 1 692 ? -6.583 2.782 -12.617 1.00 78.25 692 SER A C 1
ATOM 5433 O O . SER A 1 692 ? -5.399 3.079 -12.527 1.00 78.25 692 SER A O 1
ATOM 5435 N N . ASP A 1 693 ? -7.541 3.570 -12.136 1.00 74.88 693 ASP A N 1
ATOM 5436 C CA . ASP A 1 693 ? -7.361 4.753 -11.292 1.00 74.88 693 ASP A CA 1
ATOM 5437 C C . ASP A 1 693 ? -7.474 4.452 -9.785 1.00 74.88 693 ASP A C 1
ATOM 5439 O O . ASP A 1 693 ? -7.208 5.322 -8.951 1.00 74.88 693 ASP A O 1
ATOM 5443 N N . VAL A 1 694 ? -7.831 3.218 -9.426 1.00 82.00 694 VAL A N 1
ATOM 5444 C CA . VAL A 1 694 ? -7.839 2.707 -8.056 1.00 82.00 694 VAL A CA 1
ATOM 5445 C C . VAL A 1 694 ? -6.656 1.747 -7.911 1.00 82.00 694 VAL A C 1
ATOM 5447 O O . VAL A 1 694 ? -6.556 0.796 -8.681 1.00 82.00 694 VAL A O 1
ATOM 5450 N N . PRO A 1 695 ? -5.736 1.964 -6.957 1.00 86.44 695 PRO A N 1
ATOM 5451 C CA . PRO A 1 695 ? -4.600 1.080 -6.761 1.00 86.44 695 PRO A CA 1
ATOM 5452 C C . PRO A 1 695 ? -5.082 -0.249 -6.185 1.00 86.44 695 PRO A C 1
ATOM 5454 O O . PRO A 1 695 ? -6.074 -0.306 -5.456 1.00 86.44 695 PRO A O 1
ATOM 5457 N N . PHE A 1 696 ? -4.362 -1.327 -6.488 1.00 91.62 696 PHE A N 1
ATOM 5458 C CA . PHE A 1 696 ? -4.718 -2.634 -5.947 1.00 91.62 696 PHE A CA 1
ATOM 5459 C C . PHE A 1 696 ? -4.487 -2.706 -4.434 1.00 91.62 696 PHE A C 1
ATOM 5461 O O . PHE A 1 696 ? -5.243 -3.388 -3.755 1.00 91.62 696 PHE A O 1
ATOM 5468 N N . GLY A 1 697 ? -3.517 -1.977 -3.885 1.00 89.94 697 GLY A N 1
ATOM 5469 C CA . GLY A 1 697 ? -3.315 -1.837 -2.446 1.00 89.94 697 GLY A CA 1
ATOM 5470 C C . GLY A 1 697 ? -2.625 -0.532 -2.080 1.00 89.94 697 GLY A C 1
ATOM 5471 O O . GLY A 1 697 ? -2.238 0.247 -2.951 1.00 89.94 697 GLY A O 1
ATOM 5472 N N . ALA A 1 698 ? -2.492 -0.289 -0.782 1.00 87.44 698 ALA A N 1
ATOM 5473 C CA . ALA A 1 698 ? -1.839 0.894 -0.242 1.00 87.44 698 ALA A CA 1
ATOM 5474 C C . ALA A 1 698 ? -1.004 0.548 1.012 1.00 87.44 698 ALA A C 1
ATOM 5476 O O . ALA A 1 698 ? -1.092 -0.580 1.508 1.00 87.44 698 ALA A O 1
ATOM 5477 N N . PRO A 1 699 ? -0.153 1.463 1.518 1.00 87.19 699 PRO A N 1
ATOM 5478 C CA . PRO A 1 699 ? 0.492 1.298 2.821 1.00 87.19 699 PRO A CA 1
ATOM 5479 C C . PRO A 1 699 ? -0.498 0.867 3.915 1.00 87.19 699 PRO A C 1
ATOM 5481 O O . PRO A 1 699 ? -1.590 1.421 4.015 1.00 87.19 699 PRO A O 1
ATOM 5484 N N . GLY A 1 700 ? -0.115 -0.142 4.699 1.00 89.00 700 GLY A N 1
ATOM 5485 C CA . GLY A 1 700 ? -0.951 -0.802 5.712 1.00 89.00 700 GLY A CA 1
ATOM 5486 C C . GLY A 1 700 ? -1.690 -2.059 5.230 1.00 89.00 700 GLY A C 1
ATOM 5487 O O . GLY A 1 700 ? -2.040 -2.919 6.036 1.00 89.00 700 GLY A O 1
ATOM 5488 N N . ASP A 1 701 ? -1.819 -2.265 3.915 1.00 93.06 701 ASP A N 1
ATOM 5489 C CA . ASP A 1 701 ? -2.348 -3.527 3.378 1.00 93.06 701 ASP A CA 1
ATOM 5490 C C . ASP A 1 701 ? -1.327 -4.683 3.427 1.00 93.06 701 ASP A C 1
ATOM 5492 O O . ASP A 1 701 ? -1.664 -5.820 3.090 1.00 93.06 701 ASP A O 1
ATOM 5496 N N . SER A 1 702 ? -0.071 -4.417 3.792 1.00 93.56 702 SER A N 1
ATOM 5497 C CA . SER A 1 702 ? 0.999 -5.419 3.900 1.00 93.56 702 SER A CA 1
ATOM 5498 C C . SER A 1 702 ? 0.574 -6.618 4.741 1.00 93.56 702 SER A C 1
ATOM 5500 O O . SER A 1 702 ? 0.062 -6.445 5.839 1.00 93.56 702 SER A O 1
ATOM 5502 N N . GLY A 1 703 ? 0.775 -7.830 4.237 1.00 95.25 703 GLY A N 1
ATOM 5503 C CA . GLY A 1 703 ? 0.326 -9.071 4.866 1.00 95.25 703 GLY A CA 1
ATOM 5504 C C . GLY A 1 703 ? -1.040 -9.560 4.379 1.00 95.25 703 GLY A C 1
ATOM 5505 O O . GLY A 1 703 ? -1.405 -10.695 4.663 1.00 95.25 703 GLY A O 1
ATOM 5506 N N . SER A 1 704 ? -1.783 -8.771 3.593 1.00 95.69 704 SER A N 1
ATOM 5507 C CA . SER A 1 704 ? -3.057 -9.218 3.009 1.00 95.69 704 SER A CA 1
ATOM 5508 C C . SER A 1 704 ? -2.861 -10.400 2.061 1.00 95.69 704 SER A C 1
ATOM 5510 O O . SER A 1 704 ? -1.952 -10.391 1.224 1.00 95.69 704 SER A O 1
ATOM 5512 N N . LEU A 1 705 ? -3.770 -11.375 2.104 1.00 96.56 705 LEU A N 1
ATOM 5513 C CA . LEU A 1 705 ? -3.819 -12.413 1.079 1.00 96.56 705 LEU A CA 1
ATOM 5514 C C . LEU A 1 705 ? -4.450 -11.899 -0.212 1.00 96.56 705 LEU A C 1
ATOM 5516 O O . LEU A 1 705 ? -5.474 -11.216 -0.211 1.00 96.56 705 LEU A O 1
ATOM 5520 N N . VAL A 1 706 ? -3.843 -12.305 -1.321 1.00 96.19 706 VAL A N 1
ATOM 5521 C CA . VAL A 1 706 ? -4.371 -12.162 -2.674 1.00 96.19 706 VAL A CA 1
ATOM 5522 C C . VAL A 1 706 ? -4.973 -13.494 -3.091 1.00 96.19 706 VAL A C 1
ATOM 5524 O O . VAL A 1 706 ? -4.316 -14.529 -2.971 1.00 96.19 706 VAL A O 1
ATOM 5527 N N . PHE A 1 707 ? -6.202 -13.480 -3.593 1.00 95.69 707 PHE A N 1
ATOM 5528 C CA . PHE A 1 707 ? -6.954 -14.680 -3.960 1.00 95.69 707 PHE A CA 1
ATOM 5529 C C . PHE A 1 707 ? -7.780 -14.470 -5.229 1.00 95.69 707 PHE A C 1
ATOM 5531 O O . PHE A 1 707 ? -8.079 -13.339 -5.612 1.00 95.69 707 PHE A O 1
ATOM 5538 N N . ASP A 1 708 ? -8.118 -15.556 -5.917 1.00 92.75 708 ASP A N 1
ATOM 5539 C CA . ASP A 1 708 ? -8.990 -15.510 -7.094 1.00 92.75 708 ASP A CA 1
ATOM 5540 C C . ASP A 1 708 ? -10.484 -15.524 -6.726 1.00 92.75 708 ASP A C 1
ATOM 5542 O O . ASP A 1 708 ? -10.875 -15.564 -5.557 1.00 92.75 708 ASP A O 1
ATOM 5546 N N . ARG A 1 709 ? -11.350 -15.463 -7.742 1.00 88.19 709 ARG A N 1
ATOM 5547 C CA . ARG A 1 709 ? -12.812 -15.479 -7.559 1.00 88.19 709 ARG A CA 1
ATOM 5548 C C . ARG A 1 709 ? -13.325 -16.781 -6.926 1.00 88.19 709 ARG A C 1
ATOM 5550 O O . ARG A 1 709 ? -14.421 -16.784 -6.378 1.00 88.19 709 ARG A O 1
ATOM 5557 N N . GLU A 1 710 ? -12.563 -17.872 -6.999 1.00 88.31 710 GLU A N 1
ATOM 5558 C CA . GLU A 1 710 ? -12.872 -19.151 -6.361 1.00 88.31 710 GLU A CA 1
ATOM 5559 C C . GLU A 1 710 ? -12.406 -19.214 -4.893 1.00 88.31 710 GLU A C 1
ATOM 5561 O O . GLU A 1 710 ? -12.661 -20.210 -4.214 1.00 88.31 710 GLU A O 1
ATOM 5566 N N . GLY A 1 711 ? -11.746 -18.167 -4.383 1.00 89.88 711 GLY A N 1
ATOM 5567 C CA . GLY A 1 711 ? -11.213 -18.125 -3.020 1.00 89.88 711 GLY A CA 1
ATOM 5568 C C . GLY A 1 711 ? -9.952 -18.948 -2.827 1.00 89.88 711 GLY A C 1
ATOM 5569 O O . GLY A 1 711 ? -9.652 -19.350 -1.702 1.00 89.88 711 GLY A O 1
ATOM 5570 N N . GLN A 1 712 ? -9.210 -19.209 -3.905 1.00 93.62 712 GLN A N 1
ATOM 5571 C CA . GLN A 1 712 ? -7.894 -19.819 -3.803 1.00 93.62 712 GLN A CA 1
ATOM 5572 C C . GLN A 1 712 ? -6.859 -18.723 -3.561 1.00 93.62 712 GLN A C 1
ATOM 5574 O O . GLN A 1 712 ? -6.666 -17.835 -4.397 1.00 93.62 712 GLN A O 1
ATOM 5579 N N . ALA A 1 713 ? -6.185 -18.774 -2.413 1.00 95.50 713 ALA A N 1
ATOM 5580 C CA . ALA A 1 713 ? -5.113 -17.836 -2.112 1.00 95.50 713 ALA A CA 1
ATOM 5581 C C . ALA A 1 713 ? -3.921 -18.106 -3.023 1.00 95.50 713 ALA A C 1
ATOM 5583 O O . ALA A 1 713 ? -3.445 -19.235 -3.118 1.00 95.50 713 ALA A O 1
ATOM 5584 N N . THR A 1 714 ? -3.416 -17.064 -3.668 1.00 95.56 714 THR A N 1
ATOM 5585 C CA . THR A 1 714 ? -2.289 -17.158 -4.593 1.00 95.56 714 THR A CA 1
ATOM 5586 C C . THR A 1 714 ? -1.041 -16.469 -4.066 1.00 95.56 714 THR A C 1
ATOM 5588 O O . THR A 1 714 ? 0.062 -16.905 -4.391 1.00 95.56 714 THR A O 1
ATOM 5591 N N . GLY A 1 715 ? -1.180 -15.412 -3.266 1.00 95.56 715 GLY A N 1
ATOM 5592 C CA . GLY A 1 715 ? -0.036 -14.604 -2.870 1.00 95.56 715 GLY A CA 1
ATOM 5593 C C . GLY A 1 715 ? -0.239 -13.806 -1.596 1.00 95.56 715 GLY A C 1
ATOM 5594 O O . GLY A 1 715 ? -1.362 -13.634 -1.130 1.00 95.56 715 GLY A O 1
ATOM 5595 N N . LEU A 1 716 ? 0.874 -13.317 -1.062 1.00 95.94 716 LEU A N 1
ATOM 5596 C CA . LEU A 1 716 ? 0.955 -12.408 0.072 1.00 95.94 716 LEU A CA 1
ATOM 5597 C C . LEU A 1 716 ? 1.345 -11.019 -0.442 1.00 95.94 716 LEU A C 1
ATOM 5599 O O . LEU A 1 716 ? 2.355 -10.866 -1.135 1.00 95.94 716 LEU A O 1
ATOM 5603 N N . TYR A 1 717 ? 0.524 -10.015 -0.157 1.00 94.75 717 TYR A N 1
ATOM 5604 C CA . TYR A 1 717 ? 0.781 -8.633 -0.548 1.00 94.75 717 TYR A CA 1
ATOM 5605 C C . TYR A 1 717 ? 1.842 -8.003 0.365 1.00 94.75 717 TYR A C 1
ATOM 5607 O O . TYR A 1 717 ? 1.699 -8.036 1.582 1.00 94.75 717 TYR A O 1
ATOM 5615 N N . PHE A 1 718 ? 2.876 -7.394 -0.224 1.00 82.88 718 PHE A N 1
ATOM 5616 C CA . PHE A 1 718 ? 4.063 -6.892 0.492 1.00 82.88 718 PHE A CA 1
ATOM 5617 C C . PHE A 1 718 ? 4.205 -5.351 0.457 1.00 82.88 718 PHE A C 1
ATOM 5619 O O . PHE A 1 718 ? 5.091 -4.780 1.079 1.00 82.88 718 PHE A O 1
ATOM 5626 N N . ALA A 1 719 ? 3.287 -4.648 -0.215 1.00 72.56 719 ALA A N 1
ATOM 5627 C CA . ALA A 1 719 ? 3.379 -3.212 -0.514 1.00 72.56 719 ALA A CA 1
ATOM 5628 C C . ALA A 1 719 ? 4.597 -2.824 -1.386 1.00 72.56 719 ALA A C 1
ATOM 5630 O O . ALA A 1 719 ? 5.446 -3.641 -1.735 1.00 72.56 719 ALA A O 1
ATOM 5631 N N . GLY A 1 720 ? 4.611 -1.575 -1.868 1.00 59.84 720 GLY A N 1
ATOM 5632 C CA . GLY A 1 720 ? 5.492 -1.114 -2.950 1.00 59.84 720 GLY A CA 1
ATOM 5633 C C . GLY A 1 720 ? 6.206 0.200 -2.651 1.00 59.84 720 GLY A C 1
ATOM 5634 O O . GLY A 1 720 ? 6.204 1.080 -3.504 1.00 59.84 720 GLY A O 1
ATOM 5635 N N . ARG A 1 721 ? 6.807 0.361 -1.461 1.00 61.09 721 ARG A N 1
ATOM 5636 C CA . ARG A 1 721 ? 7.468 1.621 -1.043 1.00 61.09 721 ARG A CA 1
ATOM 5637 C C . ARG A 1 721 ? 8.517 2.122 -2.055 1.00 61.09 721 ARG A C 1
ATOM 5639 O O . ARG A 1 721 ? 8.649 3.325 -2.249 1.00 61.09 721 ARG A O 1
ATOM 5646 N N . ASN A 1 722 ? 9.176 1.197 -2.761 1.00 60.47 722 ASN A N 1
ATOM 5647 C CA . ASN A 1 722 ? 10.202 1.479 -3.778 1.00 60.47 722 ASN A CA 1
ATOM 5648 C C . ASN A 1 722 ? 9.687 1.374 -5.233 1.00 60.47 722 ASN A C 1
ATOM 5650 O O . ASN A 1 722 ? 10.472 1.405 -6.184 1.00 60.47 722 ASN A O 1
ATOM 5654 N N . SER A 1 723 ? 8.373 1.236 -5.425 1.00 70.25 723 SER A N 1
ATOM 5655 C CA . SER A 1 723 ? 7.729 1.178 -6.741 1.00 70.25 723 SER A CA 1
ATOM 5656 C C . SER A 1 723 ? 6.720 2.317 -6.920 1.00 70.25 723 SER A C 1
ATOM 5658 O O . SER A 1 723 ? 6.502 3.148 -6.039 1.00 70.25 723 SER A O 1
ATOM 5660 N N . ILE A 1 724 ? 6.109 2.372 -8.101 1.00 80.06 724 ILE A N 1
ATOM 5661 C CA . ILE A 1 724 ? 4.967 3.240 -8.387 1.00 80.06 724 ILE A CA 1
ATOM 5662 C C . ILE A 1 724 ? 3.842 2.842 -7.414 1.00 80.06 724 ILE A C 1
ATOM 5664 O O . ILE A 1 724 ? 3.476 1.670 -7.404 1.00 80.06 724 ILE A O 1
ATOM 5668 N N . PRO A 1 725 ? 3.236 3.767 -6.645 1.00 80.50 725 PRO A N 1
ATOM 5669 C CA . PRO A 1 725 ? 2.105 3.464 -5.759 1.00 80.50 725 PRO A CA 1
ATOM 5670 C C . PRO A 1 725 ? 0.919 2.749 -6.428 1.00 80.50 725 PRO A C 1
ATOM 5672 O O . PRO A 1 725 ? 0.125 2.102 -5.755 1.00 80.50 725 PRO A O 1
ATOM 5675 N N . ASP A 1 726 ? 0.795 2.863 -7.750 1.00 85.25 726 ASP A N 1
ATOM 5676 C CA . ASP A 1 726 ? -0.244 2.210 -8.550 1.00 85.25 726 ASP A CA 1
ATOM 5677 C C . ASP A 1 726 ? 0.099 0.746 -8.918 1.00 85.25 726 ASP A C 1
ATOM 5679 O O . ASP A 1 726 ? -0.749 0.019 -9.437 1.00 85.25 726 ASP A O 1
ATOM 5683 N N . VAL A 1 727 ? 1.328 0.298 -8.631 1.00 90.31 727 VAL A N 1
ATOM 5684 C CA . VAL A 1 727 ? 1.844 -1.053 -8.882 1.00 90.31 727 VAL A CA 1
ATOM 5685 C C . VAL A 1 727 ? 2.007 -1.805 -7.566 1.00 90.31 727 VAL A C 1
ATOM 5687 O O . VAL A 1 727 ? 2.856 -1.494 -6.734 1.00 90.31 727 VAL A O 1
ATOM 5690 N N . SER A 1 728 ? 1.207 -2.850 -7.387 1.00 92.12 728 SER A N 1
ATOM 5691 C CA . SER A 1 728 ? 1.232 -3.674 -6.180 1.00 92.12 728 SER A CA 1
ATOM 5692 C C . SER A 1 728 ? 2.149 -4.881 -6.326 1.00 92.12 728 SER A C 1
ATOM 5694 O O . SER A 1 728 ? 1.999 -5.661 -7.264 1.00 92.12 728 SER A O 1
ATOM 5696 N N . CYS A 1 729 ? 3.071 -5.052 -5.377 1.00 92.31 729 CYS A N 1
ATOM 5697 C CA . CYS A 1 729 ? 3.997 -6.181 -5.329 1.00 92.31 729 CYS A CA 1
ATOM 5698 C C . CYS A 1 729 ? 3.453 -7.300 -4.430 1.00 92.31 729 CYS A C 1
ATOM 5700 O O . CYS A 1 729 ? 3.028 -7.065 -3.297 1.00 92.31 729 CYS A O 1
ATOM 5702 N N . VAL A 1 730 ? 3.462 -8.523 -4.955 1.00 93.69 730 VAL A N 1
ATOM 5703 C CA . VAL A 1 730 ? 2.923 -9.726 -4.313 1.00 93.69 730 VAL A CA 1
ATOM 5704 C C . VAL A 1 730 ? 3.953 -10.851 -4.411 1.00 93.69 730 VAL A C 1
ATOM 5706 O O . VAL A 1 730 ? 4.594 -11.038 -5.451 1.00 93.69 730 VAL A O 1
ATOM 5709 N N . ILE A 1 731 ? 4.109 -11.612 -3.330 1.00 91.88 731 ILE A N 1
ATOM 5710 C CA . ILE A 1 731 ? 4.949 -12.813 -3.271 1.00 91.88 731 ILE A CA 1
ATOM 5711 C C . ILE A 1 731 ? 4.040 -14.036 -3.408 1.00 91.88 731 ILE A C 1
ATOM 5713 O O . ILE A 1 731 ? 2.967 -14.077 -2.813 1.00 91.88 731 ILE A O 1
ATOM 5717 N N . SER A 1 732 ? 4.450 -15.038 -4.190 1.00 92.88 732 SER A N 1
ATOM 5718 C CA . SER A 1 732 ? 3.715 -16.307 -4.287 1.00 92.88 732 SER A CA 1
ATOM 5719 C C . SER A 1 732 ? 3.574 -16.954 -2.911 1.00 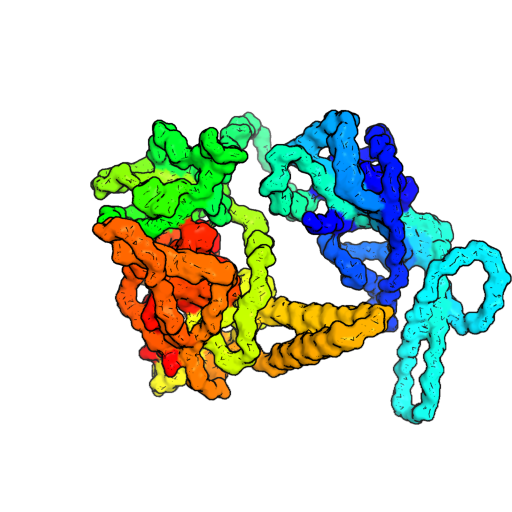92.88 732 SER A C 1
ATOM 5721 O O . SER A 1 732 ? 4.573 -17.148 -2.218 1.00 92.88 732 SER A O 1
ATOM 5723 N N . LEU A 1 733 ? 2.356 -17.340 -2.534 1.00 93.75 733 LEU A N 1
ATOM 5724 C CA . LEU A 1 733 ? 2.104 -17.940 -1.225 1.00 93.75 733 LEU A CA 1
ATOM 5725 C C . LEU A 1 733 ? 2.744 -19.332 -1.106 1.00 93.75 733 LEU A C 1
ATOM 5727 O O . LEU A 1 733 ? 3.224 -19.703 -0.042 1.00 93.75 733 LEU A O 1
ATOM 5731 N N . ASP A 1 734 ? 2.851 -20.061 -2.217 1.00 92.88 734 ASP A N 1
ATOM 5732 C CA . ASP A 1 734 ? 3.597 -21.323 -2.284 1.00 92.88 734 ASP A CA 1
ATOM 5733 C C . ASP A 1 734 ? 5.102 -21.116 -2.018 1.00 92.88 734 ASP A C 1
ATOM 5735 O O . ASP A 1 734 ? 5.734 -21.901 -1.314 1.00 92.88 734 ASP A O 1
ATOM 5739 N N . THR A 1 735 ? 5.673 -20.014 -2.515 1.00 91.31 735 THR A N 1
ATOM 5740 C CA . THR A 1 735 ? 7.062 -19.635 -2.215 1.00 91.31 735 THR A CA 1
ATOM 5741 C C . THR A 1 735 ? 7.226 -19.269 -0.739 1.00 91.31 735 THR A C 1
ATOM 5743 O O . THR A 1 735 ? 8.200 -19.691 -0.120 1.00 91.31 735 THR A O 1
ATOM 5746 N N . VAL A 1 736 ? 6.261 -18.535 -0.172 1.00 93.12 736 VAL A N 1
ATOM 5747 C CA . VAL A 1 736 ? 6.230 -18.184 1.257 1.00 93.12 736 VAL A CA 1
ATOM 5748 C C . VAL A 1 736 ? 6.172 -19.444 2.122 1.00 93.12 736 VAL A C 1
ATOM 5750 O O . VAL A 1 736 ? 7.001 -19.601 3.009 1.00 93.12 736 VAL A O 1
ATOM 5753 N N . PHE A 1 737 ? 5.259 -20.380 1.847 1.00 94.69 737 PHE A N 1
ATOM 5754 C CA . PHE A 1 737 ? 5.103 -21.596 2.654 1.00 94.69 737 PHE A CA 1
ATOM 5755 C C . PHE A 1 737 ? 6.353 -22.473 2.620 1.00 94.69 737 PHE A C 1
ATOM 5757 O O . PHE A 1 737 ? 6.825 -22.894 3.675 1.00 94.69 737 PHE A O 1
ATOM 5764 N N . ARG A 1 738 ? 6.947 -22.679 1.437 1.00 92.62 738 ARG A N 1
ATOM 5765 C CA . ARG A 1 738 ? 8.206 -23.430 1.306 1.00 92.62 738 ARG A CA 1
ATOM 5766 C C . ARG A 1 738 ? 9.351 -22.790 2.089 1.00 92.62 738 ARG A C 1
ATOM 5768 O O . ARG A 1 738 ? 10.175 -23.507 2.664 1.00 92.62 738 ARG A O 1
ATOM 5775 N N . ASP A 1 739 ? 9.415 -21.459 2.126 1.00 91.19 739 ASP A N 1
ATOM 5776 C CA . ASP A 1 739 ? 10.401 -20.779 2.960 1.00 91.19 739 ASP A CA 1
ATOM 5777 C C . ASP A 1 739 ? 10.077 -20.968 4.448 1.00 91.19 739 ASP A C 1
ATOM 5779 O O . ASP A 1 739 ? 10.939 -21.447 5.173 1.00 91.19 739 ASP A O 1
ATOM 5783 N N . ILE A 1 740 ? 8.840 -20.757 4.910 1.00 92.62 740 ILE A N 1
ATOM 5784 C CA . ILE A 1 740 ? 8.472 -20.996 6.321 1.00 92.62 740 ILE A CA 1
ATOM 5785 C C . ILE A 1 740 ? 8.852 -22.419 6.772 1.00 92.62 740 ILE A C 1
ATOM 5787 O O . ILE A 1 740 ? 9.467 -22.575 7.829 1.00 92.62 740 ILE A O 1
ATOM 5791 N N . GLU A 1 741 ? 8.570 -23.450 5.969 1.00 92.88 741 GLU A N 1
ATOM 5792 C CA . GLU A 1 741 ? 8.950 -24.840 6.278 1.00 92.88 741 GLU A CA 1
ATOM 5793 C C . GLU A 1 741 ? 10.467 -25.017 6.423 1.00 92.88 741 GLU A C 1
ATOM 5795 O O . GLU A 1 741 ? 10.963 -25.665 7.352 1.00 92.88 741 GLU A O 1
ATOM 5800 N N . THR A 1 742 ? 11.220 -24.399 5.514 1.00 90.06 742 THR A N 1
ATOM 5801 C CA . THR A 1 742 ? 12.686 -24.427 5.524 1.00 90.06 742 THR A CA 1
ATOM 5802 C C . THR A 1 742 ? 13.242 -23.716 6.758 1.00 90.06 742 THR A C 1
ATOM 5804 O O . THR A 1 742 ? 14.230 -24.158 7.352 1.00 90.06 742 THR A O 1
ATOM 5807 N N . GLN A 1 743 ? 12.614 -22.612 7.162 1.00 88.00 743 GLN A N 1
ATOM 5808 C CA . GLN A 1 743 ? 13.152 -21.719 8.177 1.00 88.00 743 GLN A CA 1
ATOM 5809 C C . GLN A 1 743 ? 12.718 -22.087 9.594 1.00 88.00 743 GLN A C 1
ATOM 5811 O O . GLN A 1 743 ? 13.549 -22.023 10.495 1.00 88.00 743 GLN A O 1
ATOM 5816 N N . LEU A 1 744 ? 11.477 -22.504 9.831 1.00 88.00 744 LEU A N 1
ATOM 5817 C CA . LEU A 1 744 ? 10.944 -22.662 11.192 1.00 88.00 744 LEU A CA 1
ATOM 5818 C C . LEU A 1 744 ? 10.896 -24.103 11.698 1.00 88.00 744 LEU A C 1
ATOM 5820 O O . LEU A 1 744 ? 10.358 -24.353 12.769 1.00 88.00 744 LEU A O 1
ATOM 5824 N N . ASP A 1 745 ? 11.480 -25.048 10.959 1.00 86.69 745 ASP A N 1
ATOM 5825 C CA . ASP A 1 745 ? 11.407 -26.477 11.291 1.00 86.69 745 ASP A CA 1
ATOM 5826 C C . ASP A 1 745 ? 9.955 -26.980 11.434 1.00 86.69 745 ASP A C 1
ATOM 5828 O O . ASP A 1 745 ? 9.619 -27.838 12.255 1.00 86.69 745 ASP A O 1
ATOM 5832 N N . VAL A 1 746 ? 9.090 -26.416 10.592 1.00 89.75 746 VAL A N 1
ATOM 5833 C CA . VAL A 1 746 ? 7.682 -26.771 10.428 1.00 89.75 746 VAL A CA 1
ATOM 5834 C C . VAL A 1 746 ? 7.528 -27.499 9.091 1.00 89.75 746 VAL A C 1
ATOM 5836 O O . VAL A 1 746 ? 8.328 -27.326 8.176 1.00 89.75 746 VAL A O 1
ATOM 5839 N N . THR A 1 747 ? 6.530 -28.364 8.980 1.00 93.38 747 THR A N 1
ATOM 5840 C CA . THR A 1 747 ? 6.203 -29.118 7.761 1.00 93.38 747 THR A CA 1
ATOM 5841 C C . THR A 1 747 ? 4.703 -29.105 7.515 1.00 93.38 747 THR A C 1
ATOM 5843 O O . THR A 1 747 ? 3.944 -28.851 8.450 1.00 93.38 747 THR A O 1
ATOM 5846 N N . ASP A 1 748 ? 4.275 -29.437 6.298 1.00 92.19 748 ASP A N 1
ATOM 5847 C CA . ASP A 1 748 ? 2.856 -29.576 5.943 1.00 92.19 748 ASP A CA 1
ATOM 5848 C C . ASP A 1 748 ? 2.093 -28.259 6.146 1.00 92.19 748 ASP A C 1
ATOM 5850 O O . ASP A 1 748 ? 0.993 -28.233 6.705 1.00 92.19 748 ASP A O 1
ATOM 5854 N N . ILE A 1 749 ? 2.722 -27.145 5.742 1.00 94.25 749 ILE A N 1
ATOM 5855 C CA . ILE A 1 749 ? 2.107 -25.824 5.872 1.00 94.25 749 ILE A CA 1
ATOM 5856 C C . ILE A 1 749 ? 0.959 -25.686 4.880 1.00 94.25 749 ILE A C 1
ATOM 5858 O O . ILE A 1 749 ? 1.119 -25.833 3.667 1.00 94.25 749 ILE A O 1
ATOM 5862 N N . ARG A 1 750 ? -0.214 -25.348 5.410 1.00 94.62 750 ARG A N 1
ATOM 5863 C CA . ARG A 1 750 ? -1.444 -25.149 4.642 1.00 94.62 750 ARG A CA 1
ATOM 5864 C C . ARG A 1 750 ? -2.307 -24.069 5.273 1.00 94.62 750 ARG A C 1
ATOM 5866 O O . ARG A 1 750 ? -2.195 -23.795 6.463 1.00 94.62 750 ARG A O 1
ATOM 5873 N N . LEU A 1 751 ? -3.205 -23.479 4.492 1.00 94.25 751 LEU A N 1
ATOM 5874 C CA . LEU A 1 751 ? -4.235 -22.606 5.052 1.00 94.25 751 LEU A CA 1
ATOM 5875 C C . LEU A 1 751 ? -5.130 -23.399 6.006 1.00 94.25 751 LEU A C 1
ATOM 5877 O O . LEU A 1 751 ? -5.507 -24.535 5.708 1.00 94.25 751 LEU A O 1
ATOM 5881 N N . ALA A 1 752 ? -5.477 -22.785 7.133 1.00 91.69 752 ALA A N 1
ATOM 5882 C CA . ALA A 1 752 ? -6.482 -23.335 8.025 1.00 91.69 752 ALA A CA 1
ATOM 5883 C C . ALA A 1 752 ? -7.871 -23.259 7.364 1.00 91.69 752 ALA A C 1
ATOM 5885 O O . ALA A 1 752 ? -8.163 -22.314 6.624 1.00 91.69 752 ALA A O 1
ATOM 5886 N N . SER A 1 753 ? -8.712 -24.261 7.612 1.00 83.94 753 SER A N 1
ATOM 5887 C CA . SER A 1 753 ? -10.039 -24.415 7.001 1.00 83.94 753 SER A CA 1
ATOM 5888 C C . SER A 1 753 ? -11.096 -24.731 8.034 1.00 83.94 753 SER A C 1
ATOM 5890 O O . SER A 1 753 ? -10.780 -25.603 8.875 1.00 83.94 753 SER A O 1
#